Protein AF-A0A1W9GKS1-F1 (afdb_monomer)

Sequence (379 aa):
MPPSLKNLDRIGSIKPLATETATRFLSLAKSMLGWNSAQLNRKEEMVRRYVLTRYPLLGRAPTRQEMVTALDCVSAEEIQATLERLHELDMLCLDSGSQEIRLAYPFSSVPTRHLVRFPGWGDTAPVYAQCAVDALGIPFMVQEDVSIASSCAHCAESVTVKIERGAIVTADPPRTVVWAGTTRTGHAADSVCPTINFFCSPNHAIAWRQQQRDVAGQVLGLGEALYVGKGIFEDLLRPHPGAVSFARTPVPLPETANAGTMASTAGGLLTAFLASICCIGPAVFAALGVGVGATGFLANTAGVLKALLPYRPLFIGLTMILLGISFYLAYRKPMVGDVSCQACVPASGVRPNRWLLWIITSLAVAVMLAPYWLEFTTG

Mean predicted aligned error: 17.1 Å

pLDDT: mean 77.42, std 23.15, range [29.14, 98.81]

Foldseek 3Di:
DDDDPPDDDQPPWQFQDDDPQLVVLLVLVCVVLVVVVDDDDPVLLVLLLVQLQVCQQQLHGDWLVSCCVVPVPAHSVRSLVSLVVCCQSLQFNADPPPRTTQGGFQFGRDDDQKWKDFPVNPPGHITHGLAPLRSLQVCLQNVGWMKIWGAAPQPRHIWIWTADRRTTRDIPVPQKKWWQWNDDDRRCSVTGRVRTYIHSHPVSNVVVVVVDPPTDTDIGHPSSSSNSSNSVRNCSNPDDPDPDPPPDDDDDDDDDDDDDPPPPVVVVVVVVVVVCCVPVVVVVVVVVDPDPDDDDPPPVVVVVVVVCVVCVVVVVVVVCVVLVVVVCVLPVDPDPDDDDDDDPPPPPPPNPPVVVSVVVVVVVVCVVCVVVVVVVVPD

Solvent-accessible surface area (backbone atoms only — not comparable to full-atom values): 21970 Å² total; per-residue (Å²): 134,82,82,79,95,79,80,82,74,83,59,75,64,41,45,60,32,85,44,73,71,30,48,53,48,39,53,50,50,51,64,67,54,38,61,91,76,57,85,66,54,74,67,46,47,50,52,54,49,48,44,67,65,42,19,63,69,65,32,34,60,66,52,70,67,60,46,38,74,71,36,83,91,44,53,67,67,56,48,52,54,37,52,55,50,36,30,76,53,57,54,28,38,61,34,91,85,81,67,43,60,39,28,44,75,45,36,27,57,56,90,49,66,35,36,36,36,47,78,88,57,67,91,52,49,52,31,22,15,62,22,44,44,30,51,50,6,45,36,43,38,73,71,48,46,33,39,37,42,32,39,15,79,64,78,59,48,70,33,40,40,32,35,51,92,82,20,36,61,43,53,40,42,79,52,37,24,31,36,47,41,68,47,72,68,77,48,51,77,80,36,21,28,80,52,20,34,41,18,56,29,64,67,43,44,54,56,42,51,75,76,48,81,88,74,45,64,49,82,31,50,55,28,24,39,30,29,32,13,32,73,71,29,36,62,74,71,49,83,72,94,73,76,79,76,83,68,72,79,78,80,87,71,84,89,78,81,90,85,73,101,73,74,72,63,58,62,57,48,52,52,51,52,54,55,46,50,71,63,46,46,62,52,51,54,56,72,69,60,72,61,98,65,88,90,62,102,57,74,76,50,60,61,60,55,59,68,45,61,83,47,49,67,58,55,53,50,51,50,51,50,52,50,48,51,51,51,46,63,73,67,51,71,80,73,89,68,84,88,82,95,69,78,88,65,80,70,88,64,73,72,79,55,65,67,60,56,53,50,54,50,53,52,51,52,50,62,67,45,45,65,62,55,51,55,69,74,75,112

Nearest PDB structures (foldseek):
  5c17-assembly1_A  TM=8.231E-01  e=1.264E-14  Priestia megaterium
  3f2f-assembly2_B  TM=7.634E-01  e=8.495E-12  Escherichia coli
  3f0p-assembly2_B  TM=7.642E-01  e=1.005E-11  Escherichia coli
  5c0t-assembly1_A  TM=7.645E-01  e=8.482E-11  Escherichia coli
  3f2h-assembly1_A  TM=7.530E-01  e=8.482E-11  Escherichia coli

Structure (mmCIF, N/CA/C/O backbone):
data_AF-A0A1W9GKS1-F1
#
_entry.id   AF-A0A1W9GKS1-F1
#
loop_
_atom_site.group_PDB
_atom_site.id
_atom_site.type_symbol
_atom_site.label_atom_id
_atom_site.label_alt_id
_atom_site.label_comp_id
_atom_site.label_asym_id
_atom_site.label_entity_id
_atom_site.label_seq_id
_atom_site.pdbx_PDB_ins_code
_atom_site.Cartn_x
_atom_site.Cartn_y
_atom_site.Cartn_z
_atom_site.occupancy
_atom_site.B_iso_or_equiv
_atom_site.auth_seq_id
_atom_site.auth_comp_id
_atom_site.auth_asym_id
_atom_site.auth_atom_id
_atom_site.pdbx_PDB_model_num
ATOM 1 N N . MET A 1 1 ? 14.945 -38.252 -23.844 1.00 34.25 1 MET A N 1
ATOM 2 C CA . MET A 1 1 ? 14.861 -37.698 -22.475 1.00 34.25 1 MET A CA 1
ATOM 3 C C . MET A 1 1 ? 15.102 -36.202 -22.569 1.00 34.25 1 MET A C 1
ATOM 5 O O . MET A 1 1 ? 16.181 -35.835 -23.018 1.00 34.25 1 MET A O 1
ATOM 9 N N . PRO A 1 2 ? 14.113 -35.346 -22.270 1.00 31.17 2 PRO A N 1
ATOM 10 C CA . PRO A 1 2 ? 14.319 -33.905 -22.329 1.00 31.17 2 PRO A CA 1
ATOM 11 C C . PRO A 1 2 ? 15.188 -33.452 -21.139 1.00 31.17 2 PRO A C 1
ATOM 13 O O . PRO A 1 2 ? 15.087 -34.047 -20.061 1.00 31.17 2 PRO A O 1
ATOM 16 N N . PRO A 1 3 ? 16.049 -32.432 -21.300 1.00 32.88 3 PRO A N 1
ATOM 17 C CA . PRO A 1 3 ? 16.865 -31.915 -20.209 1.00 32.88 3 PRO A CA 1
ATOM 18 C C . PRO A 1 3 ? 15.986 -31.285 -19.123 1.00 32.88 3 PRO A C 1
ATOM 20 O O . PRO A 1 3 ? 14.966 -30.657 -19.401 1.00 32.88 3 PRO A O 1
ATOM 23 N N . SER A 1 4 ? 16.396 -31.472 -17.872 1.00 31.92 4 SER A N 1
ATOM 24 C CA . SER A 1 4 ? 15.672 -31.063 -16.669 1.00 31.92 4 SER A CA 1
ATOM 25 C C . SER A 1 4 ? 15.473 -29.537 -16.583 1.00 31.92 4 SER A C 1
ATOM 27 O O . SER A 1 4 ? 16.442 -28.778 -16.608 1.00 31.92 4 SER A O 1
ATOM 29 N N . LEU A 1 5 ? 14.224 -29.107 -16.380 1.00 40.09 5 LEU A N 1
ATOM 30 C CA . LEU A 1 5 ? 13.756 -27.734 -16.109 1.00 40.09 5 LEU A CA 1
ATOM 31 C C . LEU A 1 5 ? 14.164 -27.200 -14.711 1.00 40.09 5 LEU A C 1
ATOM 33 O O . LEU A 1 5 ? 13.335 -26.655 -13.988 1.00 40.09 5 LEU A O 1
ATOM 37 N N . LYS A 1 6 ? 15.416 -27.384 -14.270 1.00 39.78 6 LYS A N 1
ATOM 38 C CA . LYS A 1 6 ? 15.863 -26.967 -12.919 1.00 39.78 6 LYS A CA 1
ATOM 39 C C . LYS A 1 6 ? 16.877 -25.824 -12.855 1.00 39.78 6 LYS A C 1
ATOM 41 O O . LYS A 1 6 ? 17.316 -25.506 -11.760 1.00 39.78 6 LYS A O 1
ATOM 46 N N . ASN A 1 7 ? 17.209 -25.162 -13.960 1.00 36.00 7 ASN A N 1
ATOM 47 C CA . ASN A 1 7 ? 18.111 -24.003 -13.939 1.00 36.00 7 ASN A CA 1
ATOM 48 C C . ASN A 1 7 ? 17.682 -22.934 -14.952 1.00 36.00 7 ASN A C 1
ATOM 50 O O . ASN A 1 7 ? 18.393 -22.663 -15.912 1.00 36.00 7 ASN A O 1
ATOM 54 N N . LEU A 1 8 ? 16.507 -22.343 -14.737 1.00 38.91 8 LEU A N 1
ATOM 55 C CA . LEU A 1 8 ? 16.163 -21.045 -15.314 1.00 38.91 8 LEU A CA 1
ATOM 56 C C . LEU A 1 8 ? 16.331 -20.002 -14.205 1.00 38.91 8 LEU A C 1
ATOM 58 O O . LEU A 1 8 ? 15.532 -19.925 -13.277 1.00 38.91 8 LEU A O 1
ATOM 62 N N . ASP A 1 9 ? 17.457 -19.299 -14.281 1.00 38.03 9 ASP A N 1
ATOM 63 C CA . ASP A 1 9 ? 17.669 -17.930 -13.818 1.00 38.03 9 ASP A CA 1
ATOM 64 C C . ASP A 1 9 ? 17.231 -17.587 -12.386 1.00 38.03 9 ASP A C 1
ATOM 66 O O . ASP A 1 9 ? 16.209 -16.945 -12.141 1.00 38.03 9 ASP A O 1
ATOM 70 N N . ARG A 1 10 ? 18.115 -17.860 -11.413 1.00 42.09 10 ARG A N 1
ATOM 71 C CA . ARG A 1 10 ? 18.208 -16.964 -10.252 1.00 42.09 10 ARG A CA 1
ATOM 72 C C . ARG A 1 10 ? 18.738 -15.621 -10.747 1.00 42.09 10 ARG A C 1
ATOM 74 O O . ARG A 1 10 ? 19.944 -15.386 -10.745 1.00 42.09 10 ARG A O 1
ATOM 81 N N . ILE A 1 11 ? 17.835 -14.727 -11.134 1.00 52.94 11 ILE A N 1
ATOM 82 C CA . ILE A 1 11 ? 18.102 -13.291 -11.052 1.00 52.94 11 ILE A CA 1
ATOM 83 C C . ILE A 1 11 ? 18.608 -13.054 -9.623 1.00 52.94 11 ILE A C 1
ATOM 85 O O . ILE A 1 11 ? 17.967 -13.477 -8.657 1.00 52.94 11 ILE A O 1
ATOM 89 N N . GLY A 1 12 ? 19.800 -12.471 -9.474 1.00 69.44 12 GLY A N 1
ATOM 90 C CA . GLY A 1 12 ? 20.299 -12.083 -8.157 1.00 69.44 12 GLY A CA 1
ATOM 91 C C . GLY A 1 12 ? 19.229 -11.260 -7.438 1.00 69.44 12 GLY A C 1
ATOM 92 O O . GLY A 1 12 ? 18.598 -10.406 -8.056 1.00 69.44 12 GLY A O 1
ATOM 93 N N . SER A 1 13 ? 18.984 -11.544 -6.156 1.00 88.56 13 SER A N 1
ATOM 94 C CA . SER A 1 13 ? 17.941 -10.857 -5.385 1.00 88.56 13 SER A CA 1
ATOM 95 C C . SER A 1 13 ? 18.104 -9.335 -5.495 1.00 88.56 13 SER A C 1
ATOM 97 O O . SER A 1 13 ? 19.173 -8.814 -5.160 1.00 88.56 13 SER A O 1
ATOM 99 N N .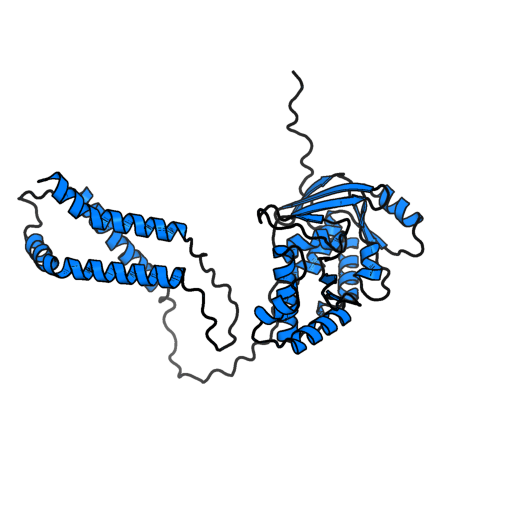 ILE A 1 14 ? 17.066 -8.620 -5.929 1.00 96.06 14 ILE A N 1
ATOM 100 C CA . ILE A 1 14 ? 17.099 -7.163 -6.091 1.00 96.06 14 ILE A CA 1
ATOM 101 C C . ILE A 1 14 ? 16.775 -6.530 -4.736 1.00 96.06 14 ILE A C 1
ATOM 103 O O . ILE A 1 14 ? 15.663 -6.650 -4.220 1.00 96.06 14 ILE A O 1
ATOM 107 N N . LYS A 1 15 ? 17.765 -5.868 -4.138 1.00 97.25 15 LYS A N 1
ATOM 108 C CA . LYS A 1 15 ? 17.618 -5.144 -2.867 1.00 97.25 15 LYS A CA 1
ATOM 109 C C . LYS A 1 15 ? 17.121 -3.710 -3.101 1.00 97.25 15 LYS A C 1
ATOM 111 O O . LYS A 1 15 ? 17.275 -3.200 -4.213 1.00 97.25 15 LYS A O 1
ATOM 116 N N . PRO A 1 16 ? 16.587 -3.036 -2.063 1.00 98.06 16 PRO A N 1
ATOM 117 C CA . PRO A 1 16 ? 16.351 -1.597 -2.107 1.00 98.06 16 PRO A CA 1
ATOM 118 C C . PRO A 1 16 ? 17.627 -0.859 -2.533 1.00 98.06 16 PRO A C 1
ATOM 120 O O . PRO A 1 16 ? 18.668 -1.009 -1.890 1.00 98.06 16 PRO A O 1
ATOM 123 N N . LEU A 1 17 ? 17.550 -0.086 -3.615 1.00 97.75 17 LEU A N 1
ATOM 124 C CA . LEU A 1 17 ? 18.680 0.617 -4.216 1.00 97.75 17 LEU A CA 1
ATOM 125 C C . LEU A 1 17 ? 18.503 2.135 -4.094 1.00 97.75 17 LEU A C 1
ATOM 127 O O . LEU A 1 17 ? 17.612 2.722 -4.703 1.00 97.75 17 LEU A O 1
ATOM 131 N N . ALA A 1 18 ? 19.385 2.768 -3.323 1.00 97.50 18 ALA A N 1
ATOM 132 C CA . ALA A 1 18 ? 19.388 4.208 -3.090 1.00 97.50 18 ALA A CA 1
ATOM 133 C C . ALA A 1 18 ? 20.228 4.944 -4.151 1.00 97.50 18 ALA A C 1
ATOM 135 O O . ALA A 1 18 ? 21.367 5.327 -3.893 1.00 97.50 18 ALA A O 1
ATOM 136 N N . THR A 1 19 ? 19.687 5.120 -5.356 1.00 97.50 19 THR A N 1
ATOM 137 C CA . THR A 1 19 ? 20.288 6.006 -6.370 1.00 97.50 19 THR A CA 1
ATOM 138 C C . THR A 1 19 ? 19.945 7.471 -6.090 1.00 97.50 19 THR A C 1
ATOM 140 O O . THR A 1 19 ? 19.031 7.776 -5.319 1.00 97.50 19 THR A O 1
ATOM 143 N N . GLU A 1 20 ? 20.639 8.406 -6.741 1.00 95.94 20 GLU A N 1
ATOM 144 C CA . GLU A 1 20 ? 20.279 9.831 -6.707 1.00 95.94 20 GLU A CA 1
ATOM 145 C C . GLU A 1 20 ? 18.826 10.054 -7.172 1.00 95.94 20 GLU A C 1
ATOM 147 O O . GLU A 1 20 ? 18.042 10.749 -6.526 1.00 95.94 20 GLU A O 1
ATOM 152 N N . THR A 1 21 ? 18.428 9.364 -8.241 1.00 93.50 21 THR A N 1
ATOM 153 C CA . THR A 1 21 ? 17.062 9.349 -8.771 1.00 93.50 21 THR A CA 1
ATOM 154 C C . THR A 1 21 ? 16.037 8.897 -7.723 1.00 93.50 21 THR A C 1
ATOM 156 O O . THR A 1 21 ? 15.029 9.577 -7.506 1.00 93.50 21 THR A O 1
ATOM 159 N N . ALA A 1 22 ? 16.297 7.775 -7.039 1.00 96.00 22 ALA A N 1
ATOM 160 C CA . ALA A 1 22 ? 15.398 7.200 -6.037 1.00 96.00 22 ALA A CA 1
ATOM 161 C C . ALA A 1 22 ? 15.316 8.055 -4.764 1.00 96.00 22 ALA A C 1
ATOM 163 O O . ALA A 1 22 ? 14.232 8.283 -4.229 1.00 96.00 22 ALA A O 1
ATOM 164 N N . THR A 1 23 ? 16.455 8.559 -4.285 1.00 96.94 23 THR A N 1
ATOM 165 C CA . THR A 1 23 ? 16.537 9.424 -3.096 1.00 96.94 23 THR A CA 1
ATOM 166 C C . THR A 1 23 ? 15.846 10.766 -3.316 1.00 96.94 23 THR A C 1
ATOM 168 O O . THR A 1 23 ? 15.073 11.199 -2.457 1.00 96.94 23 THR A O 1
ATOM 171 N N . ARG A 1 24 ? 16.031 11.390 -4.487 1.00 95.00 24 ARG A N 1
ATOM 172 C CA . ARG A 1 24 ? 15.316 12.615 -4.867 1.00 95.00 24 ARG A CA 1
ATOM 173 C C . ARG A 1 24 ? 13.810 12.384 -4.953 1.00 95.00 24 ARG A C 1
ATOM 175 O O . ARG A 1 24 ? 13.046 13.190 -4.424 1.00 95.00 24 ARG A O 1
ATOM 182 N N . PHE A 1 25 ? 13.381 11.282 -5.570 1.00 94.94 25 PHE A N 1
ATOM 183 C CA . PHE A 1 25 ? 11.959 10.944 -5.639 1.00 94.94 25 PHE A CA 1
ATOM 184 C C . PHE A 1 25 ? 11.368 10.691 -4.248 1.00 94.94 25 PHE A C 1
ATOM 186 O O . PHE A 1 25 ? 10.303 11.213 -3.940 1.00 94.94 25 PHE A O 1
ATOM 193 N N . LEU A 1 26 ? 12.067 9.958 -3.376 1.00 96.38 26 LEU A N 1
ATOM 194 C CA . LEU A 1 26 ? 11.627 9.726 -2.000 1.00 96.38 26 LEU A CA 1
ATOM 195 C C . LEU A 1 26 ? 11.497 11.036 -1.210 1.00 96.38 26 LEU A C 1
ATOM 197 O O . LEU A 1 26 ? 10.519 11.218 -0.488 1.00 96.38 26 LEU A O 1
ATOM 201 N N . SER A 1 27 ? 12.462 11.950 -1.342 1.00 95.44 27 SER A N 1
ATOM 202 C CA . SER A 1 27 ? 12.400 13.273 -0.708 1.00 95.44 27 SER A CA 1
ATOM 203 C C . SER A 1 27 ? 11.178 14.064 -1.186 1.00 95.44 27 SER A C 1
ATOM 205 O O . SER A 1 27 ? 10.420 14.575 -0.360 1.00 95.44 27 SER A O 1
ATOM 207 N N . LEU A 1 28 ? 10.932 14.079 -2.501 1.00 93.50 28 LEU A N 1
ATOM 208 C CA . LEU A 1 28 ? 9.746 14.698 -3.089 1.00 93.50 28 LEU A CA 1
ATOM 209 C C . LEU A 1 28 ? 8.456 14.048 -2.572 1.00 93.50 28 LEU A C 1
ATOM 211 O O . LEU A 1 28 ? 7.561 14.762 -2.137 1.00 93.50 28 LEU A O 1
ATOM 215 N N . ALA A 1 29 ? 8.371 12.716 -2.568 1.00 93.38 29 ALA A N 1
ATOM 216 C CA . ALA A 1 29 ? 7.205 11.977 -2.090 1.00 93.38 29 ALA A CA 1
ATOM 217 C C . ALA A 1 29 ? 6.922 12.259 -0.606 1.00 93.38 29 ALA A C 1
ATOM 219 O O . ALA A 1 29 ? 5.782 12.528 -0.243 1.00 93.38 29 ALA A O 1
ATOM 220 N N . LYS A 1 30 ? 7.951 12.285 0.252 1.00 93.25 30 LYS A N 1
ATOM 221 C CA . LYS A 1 30 ? 7.801 12.634 1.675 1.00 93.25 30 LYS A CA 1
ATOM 222 C C . LYS A 1 30 ? 7.324 14.070 1.872 1.00 93.25 30 LYS A C 1
ATOM 224 O O . LYS A 1 30 ? 6.439 14.299 2.691 1.00 93.25 30 LYS A O 1
ATOM 229 N N . SER A 1 31 ? 7.890 15.019 1.125 1.00 91.62 31 SER A N 1
ATOM 230 C CA . SER A 1 31 ? 7.457 16.419 1.169 1.00 91.62 31 SER A CA 1
ATOM 231 C C . SER A 1 31 ? 6.030 16.589 0.659 1.00 91.62 31 SER A C 1
ATOM 233 O O . SER A 1 31 ? 5.289 17.408 1.187 1.00 91.62 31 SER A O 1
ATOM 235 N N . MET A 1 32 ? 5.660 15.835 -0.374 1.00 90.31 32 MET A N 1
ATOM 236 C CA . MET A 1 32 ? 4.332 15.846 -0.959 1.00 90.31 32 MET A CA 1
ATOM 237 C C . MET A 1 32 ? 3.319 15.297 0.048 1.00 90.31 32 MET A C 1
ATOM 239 O O . MET A 1 32 ? 2.394 16.003 0.421 1.00 90.31 32 MET A O 1
ATOM 243 N N . LEU A 1 33 ? 3.517 14.081 0.549 1.00 90.56 33 LEU A N 1
ATOM 244 C CA . LEU A 1 33 ? 2.592 13.450 1.491 1.00 90.56 33 LEU A CA 1
ATOM 245 C C . LEU A 1 33 ? 2.502 14.206 2.825 1.00 90.56 33 LEU A C 1
ATOM 247 O O . LEU A 1 33 ? 1.432 14.278 3.415 1.00 90.56 33 LEU A O 1
ATOM 251 N N . GLY A 1 34 ? 3.604 14.782 3.317 1.00 87.75 34 GLY A N 1
ATOM 252 C CA . GLY A 1 34 ? 3.598 15.614 4.528 1.00 87.75 34 GLY A CA 1
ATOM 253 C C . GLY A 1 34 ? 3.283 14.860 5.828 1.00 87.75 34 GLY A C 1
ATOM 254 O O . GLY A 1 34 ? 3.183 15.473 6.892 1.00 87.75 34 GLY A O 1
ATOM 255 N N . TRP A 1 35 ? 3.172 13.529 5.785 1.00 89.94 35 TRP A N 1
ATOM 256 C CA . TRP A 1 35 ? 2.763 12.707 6.927 1.00 89.94 35 TRP A CA 1
ATOM 257 C C . TRP A 1 35 ? 3.694 12.836 8.134 1.00 89.94 35 TRP A C 1
ATOM 259 O O . TRP A 1 35 ? 3.228 12.868 9.265 1.00 89.94 35 TRP A O 1
ATOM 269 N N . ASN A 1 36 ? 5.002 12.982 7.906 1.00 80.12 36 ASN A N 1
ATOM 270 C CA . ASN A 1 36 ? 5.985 13.112 8.989 1.00 80.12 36 ASN A CA 1
ATOM 271 C C . ASN A 1 36 ? 5.896 14.452 9.735 1.00 80.12 36 ASN A C 1
ATOM 273 O O . ASN A 1 36 ? 6.381 14.558 10.857 1.00 80.12 36 ASN A O 1
ATOM 277 N N . SER A 1 37 ? 5.320 15.481 9.109 1.00 80.50 37 SER A N 1
ATOM 278 C CA . SER A 1 37 ? 5.072 16.781 9.745 1.00 80.50 37 SER A CA 1
ATOM 2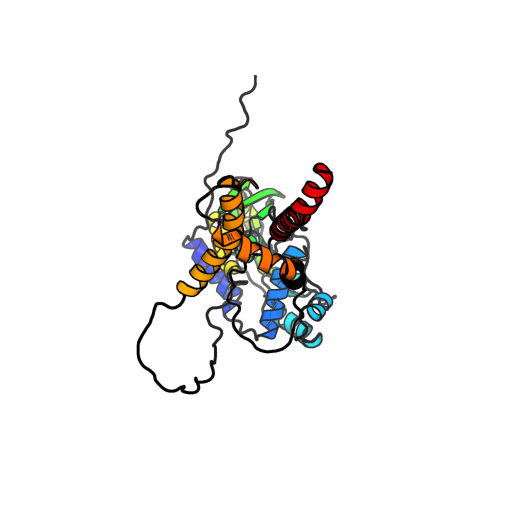79 C C . SER A 1 37 ? 3.693 16.874 10.395 1.00 80.50 37 SER A C 1
ATOM 281 O O . SER A 1 37 ? 3.443 17.809 11.155 1.00 80.50 37 SER A O 1
ATOM 283 N N . ALA A 1 38 ? 2.795 15.928 10.110 1.00 81.94 38 ALA A N 1
ATOM 284 C CA . ALA A 1 38 ? 1.465 15.920 10.690 1.00 81.94 38 ALA A CA 1
ATOM 285 C C . ALA A 1 38 ? 1.548 15.563 12.180 1.00 81.94 38 ALA A C 1
ATOM 287 O O . ALA A 1 38 ? 1.951 14.466 12.564 1.00 81.94 38 ALA A O 1
ATOM 288 N N . GLN A 1 39 ? 1.158 16.506 13.035 1.00 86.00 39 GLN A N 1
ATOM 289 C CA . GLN A 1 39 ? 1.073 16.283 14.474 1.00 86.00 39 GLN A CA 1
ATOM 290 C C . GLN A 1 39 ? -0.270 15.632 14.796 1.00 86.00 39 GLN A C 1
ATOM 292 O O . GLN A 1 39 ? -1.275 16.323 14.981 1.00 86.00 39 GLN A O 1
ATOM 297 N N . LEU A 1 40 ? -0.282 14.299 14.827 1.00 91.31 40 LEU A N 1
ATOM 298 C CA . LEU A 1 40 ? -1.426 13.540 15.316 1.00 91.31 40 LEU A CA 1
ATOM 299 C C . LEU A 1 40 ? -1.414 13.508 16.842 1.00 91.31 40 LEU A C 1
ATOM 301 O O . LEU A 1 40 ? -0.382 13.263 17.475 1.00 91.31 40 LEU A O 1
ATOM 305 N N . ASN A 1 41 ? -2.577 13.731 17.443 1.00 92.31 41 ASN A N 1
ATOM 306 C CA . ASN A 1 41 ? -2.754 13.480 18.861 1.00 92.31 41 ASN A CA 1
ATOM 307 C C . ASN A 1 41 ? -2.769 11.964 19.138 1.00 92.31 41 ASN A C 1
ATOM 309 O O . ASN A 1 41 ? -2.810 11.124 18.239 1.00 92.31 41 ASN A O 1
ATOM 313 N N . ARG A 1 42 ? -2.751 11.592 20.419 1.00 92.25 42 ARG A N 1
ATOM 314 C CA . ARG A 1 42 ? -2.685 10.183 20.817 1.00 92.25 42 ARG A CA 1
ATOM 315 C C . ARG A 1 42 ? -3.851 9.339 20.289 1.00 92.25 42 ARG A C 1
ATOM 317 O O . ARG A 1 42 ? -3.616 8.208 19.880 1.00 92.25 42 ARG A O 1
ATOM 324 N N . LYS A 1 43 ? -5.085 9.849 20.332 1.00 93.81 43 LYS A N 1
ATOM 325 C CA . LYS A 1 43 ? -6.271 9.117 19.859 1.00 93.81 43 LYS A CA 1
ATOM 326 C C . LYS A 1 43 ? -6.252 8.984 18.336 1.00 93.81 43 LYS A C 1
ATOM 328 O O . LYS A 1 43 ? -6.498 7.895 17.827 1.00 93.81 43 LYS A O 1
ATOM 333 N N . GLU A 1 44 ? -5.863 10.046 17.633 1.00 95.62 44 GLU A N 1
ATOM 334 C CA . GLU A 1 44 ? -5.699 10.038 16.174 1.00 95.62 44 GLU A CA 1
ATOM 335 C C . GLU A 1 44 ? -4.682 8.980 15.730 1.00 95.62 44 GLU A C 1
ATOM 337 O O . GLU A 1 44 ? -4.956 8.172 14.842 1.00 95.62 44 GLU A O 1
ATOM 342 N N . GLU A 1 45 ? -3.538 8.917 16.415 1.00 94.31 45 GLU A N 1
ATOM 343 C CA . GLU A 1 45 ? -2.519 7.903 16.155 1.00 94.31 45 GLU A CA 1
ATOM 344 C C . GLU A 1 45 ? -3.014 6.485 16.466 1.00 94.31 45 GLU A C 1
ATOM 346 O O . GLU A 1 45 ? -2.722 5.547 15.724 1.00 94.31 45 GLU A O 1
ATOM 351 N N . MET A 1 46 ? -3.795 6.305 17.537 1.00 94.06 46 MET A N 1
ATOM 352 C CA . MET A 1 46 ? -4.394 5.008 17.863 1.00 94.06 46 MET A CA 1
ATOM 353 C C . MET A 1 46 ? -5.322 4.517 16.750 1.00 94.06 46 MET A C 1
ATOM 355 O O . MET A 1 46 ? -5.191 3.369 16.325 1.00 94.06 46 MET A O 1
ATOM 359 N N . VAL A 1 47 ? -6.207 5.379 16.240 1.00 97.31 47 VAL A N 1
ATOM 360 C CA . VAL A 1 47 ? -7.112 5.042 15.128 1.00 97.31 47 VAL A CA 1
ATOM 361 C C . VAL A 1 47 ? -6.315 4.748 13.859 1.00 97.31 47 VAL A C 1
ATOM 363 O O . VAL A 1 47 ? -6.501 3.688 13.264 1.00 97.31 47 VAL A O 1
ATOM 366 N N . ARG A 1 48 ? -5.369 5.618 13.474 1.00 96.81 48 ARG A N 1
ATOM 367 C CA . ARG A 1 48 ? -4.517 5.422 12.289 1.00 96.81 48 ARG A CA 1
ATOM 368 C C . ARG A 1 48 ? -3.793 4.074 12.335 1.00 96.81 48 ARG A C 1
ATOM 370 O O . ARG A 1 48 ? -3.847 3.300 11.379 1.00 96.81 48 ARG A O 1
ATOM 377 N N . ARG A 1 49 ? -3.132 3.762 13.454 1.00 95.88 49 ARG A N 1
ATOM 378 C CA . ARG A 1 49 ? -2.420 2.487 13.629 1.00 95.88 49 ARG A CA 1
ATOM 379 C C . ARG A 1 49 ? -3.373 1.301 13.631 1.00 95.88 49 ARG A C 1
ATOM 381 O O . ARG A 1 49 ? -3.040 0.265 13.057 1.00 95.88 49 ARG A O 1
ATOM 388 N N . TYR A 1 50 ? -4.545 1.428 14.253 1.00 97.38 50 TYR A N 1
ATOM 389 C CA . TYR A 1 50 ? -5.553 0.372 14.234 1.00 97.38 50 TYR A CA 1
ATOM 390 C C . TYR A 1 50 ? -6.005 0.068 12.803 1.00 97.38 50 TYR A C 1
ATOM 392 O O . TYR A 1 50 ? -5.979 -1.092 12.398 1.00 97.38 50 TYR A O 1
ATOM 400 N N . VAL A 1 51 ? -6.317 1.098 12.008 1.00 98.19 51 VAL A N 1
ATOM 401 C CA . VAL A 1 51 ? -6.663 0.949 10.587 1.00 98.19 51 VAL A CA 1
ATOM 402 C C . VAL A 1 51 ? -5.564 0.190 9.849 1.00 98.19 51 VAL A C 1
ATOM 404 O O . VAL A 1 51 ? -5.831 -0.874 9.298 1.00 98.19 51 VAL A O 1
ATOM 407 N N . LEU A 1 52 ? -4.320 0.673 9.900 1.00 97.56 52 LEU A N 1
ATOM 408 C CA . LEU A 1 52 ? -3.207 0.093 9.139 1.00 97.56 52 LEU A CA 1
ATOM 409 C C . LEU A 1 52 ? -2.830 -1.332 9.574 1.00 97.56 52 LEU A C 1
ATOM 411 O O . LEU A 1 52 ? -2.426 -2.138 8.739 1.00 97.56 52 LEU A O 1
ATOM 415 N N . THR A 1 53 ? -2.967 -1.666 10.859 1.00 95.75 53 THR A N 1
ATOM 416 C CA . THR A 1 53 ? -2.664 -3.018 11.368 1.00 95.75 53 THR A CA 1
ATOM 417 C C . THR A 1 53 ? -3.789 -4.013 11.113 1.00 95.75 53 THR A C 1
ATOM 419 O O . THR A 1 53 ? -3.523 -5.198 10.915 1.00 95.75 53 THR A O 1
ATOM 422 N N . ARG A 1 54 ? -5.050 -3.563 11.102 1.00 95.75 54 ARG A N 1
ATOM 423 C CA . ARG A 1 54 ? -6.199 -4.432 10.826 1.00 95.75 54 ARG A CA 1
ATOM 424 C C . ARG A 1 54 ? -6.434 -4.668 9.352 1.00 95.75 54 ARG A C 1
ATOM 426 O O . ARG A 1 54 ? -6.828 -5.775 8.999 1.00 95.75 54 ARG A O 1
ATOM 433 N N . TYR A 1 55 ? -6.165 -3.672 8.515 1.00 96.62 55 TYR A N 1
ATOM 434 C CA . TYR A 1 55 ? -6.430 -3.739 7.085 1.00 96.62 55 TYR A CA 1
ATOM 435 C C . TYR A 1 55 ? -5.940 -5.048 6.440 1.00 96.62 55 TYR A C 1
ATOM 437 O O . TYR A 1 55 ? -6.759 -5.778 5.874 1.00 96.62 55 TYR A O 1
ATOM 445 N N . PRO A 1 56 ? -4.648 -5.418 6.545 1.00 95.00 56 PRO A N 1
ATOM 446 C CA . PRO A 1 56 ? -4.143 -6.584 5.8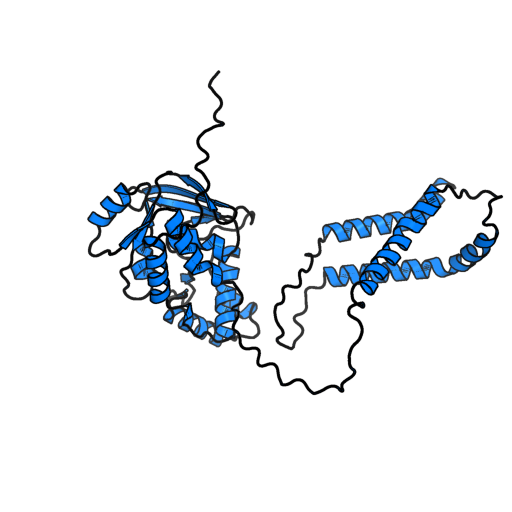33 1.00 95.00 56 PRO A CA 1
ATOM 447 C C . PRO A 1 56 ? -4.607 -7.910 6.453 1.00 95.00 56 PRO A C 1
ATOM 449 O O . PRO A 1 56 ? -4.610 -8.922 5.765 1.00 95.00 56 PRO A O 1
ATOM 452 N N . LEU A 1 57 ? -5.057 -7.911 7.713 1.00 93.25 57 LEU A N 1
ATOM 453 C CA . LEU A 1 57 ? -5.643 -9.088 8.365 1.00 93.25 57 LEU A CA 1
ATOM 454 C C . LEU A 1 57 ? -7.091 -9.335 7.925 1.00 93.25 57 LEU A C 1
ATOM 456 O O . LEU A 1 57 ? -7.539 -10.477 7.884 1.00 93.25 57 LEU A O 1
ATOM 460 N N . LEU A 1 58 ? -7.832 -8.264 7.633 1.00 93.50 58 LEU A N 1
ATOM 461 C CA . LEU A 1 58 ? -9.225 -8.336 7.190 1.00 93.50 58 LEU A CA 1
ATOM 462 C C . LEU A 1 58 ? -9.356 -8.469 5.666 1.00 93.50 58 LEU A C 1
ATOM 464 O O . LEU A 1 58 ? -10.426 -8.828 5.183 1.00 93.50 58 LEU A O 1
ATOM 468 N N . GLY A 1 59 ? -8.312 -8.121 4.906 1.00 93.50 59 GLY A N 1
ATOM 469 C CA . GLY A 1 59 ? -8.389 -7.967 3.448 1.00 93.50 59 GLY A CA 1
ATOM 470 C C . GLY A 1 59 ? -9.161 -6.716 2.997 1.00 93.50 59 GLY A C 1
ATOM 471 O O . GLY A 1 59 ? -9.366 -6.513 1.805 1.00 93.50 59 GLY A O 1
ATOM 472 N N . ARG A 1 60 ? -9.605 -5.881 3.944 1.00 94.81 60 ARG A N 1
ATOM 473 C CA . ARG A 1 60 ? -10.387 -4.653 3.742 1.00 94.81 60 ARG A CA 1
ATOM 474 C C . ARG A 1 60 ? -10.128 -3.667 4.875 1.00 94.81 60 ARG A C 1
ATOM 476 O O . ARG A 1 60 ? -9.634 -4.053 5.935 1.00 94.81 60 ARG A O 1
ATOM 483 N N . ALA A 1 61 ? -10.552 -2.419 4.705 1.00 97.25 61 ALA A N 1
ATOM 484 C CA . ALA A 1 61 ? -10.562 -1.476 5.815 1.00 97.25 61 ALA A CA 1
ATOM 485 C C . ALA A 1 61 ? -11.485 -1.959 6.957 1.00 97.25 61 ALA A C 1
ATOM 487 O O . ALA A 1 61 ? -12.552 -2.532 6.685 1.00 97.25 61 ALA A O 1
ATOM 488 N N . PRO A 1 62 ? -11.111 -1.739 8.232 1.00 97.25 62 PRO A N 1
ATOM 489 C CA . PRO A 1 62 ? -12.041 -1.917 9.338 1.00 97.25 62 PRO A CA 1
ATOM 490 C C . PRO A 1 62 ? -13.161 -0.873 9.262 1.00 97.25 62 PRO A C 1
ATOM 492 O O . PRO A 1 62 ? -12.927 0.286 8.922 1.00 97.25 62 PRO A O 1
ATOM 495 N N . THR A 1 63 ? -14.372 -1.290 9.608 1.00 96.19 63 THR A N 1
ATOM 496 C CA . THR A 1 63 ? -15.544 -0.414 9.715 1.00 96.19 63 THR A CA 1
ATOM 497 C C . THR A 1 63 ? -15.454 0.462 10.961 1.00 96.19 63 THR A C 1
ATOM 499 O O . THR A 1 63 ? -14.778 0.123 11.939 1.00 96.19 63 THR A O 1
ATOM 502 N N . ARG A 1 64 ? -16.205 1.567 10.984 1.00 95.31 64 ARG A N 1
ATOM 503 C CA . ARG A 1 64 ? -16.324 2.412 12.186 1.00 95.31 64 ARG A CA 1
ATOM 504 C C . ARG A 1 64 ? -16.785 1.640 13.415 1.00 95.31 64 ARG A C 1
ATOM 506 O O . ARG A 1 64 ? -16.217 1.818 14.486 1.00 95.31 64 ARG A O 1
ATOM 513 N N . GLN A 1 65 ? -17.745 0.732 13.263 1.00 93.62 65 GLN A N 1
ATOM 514 C CA . GLN A 1 65 ? -18.231 -0.082 14.377 1.00 93.62 65 GLN A CA 1
ATOM 515 C C . GLN A 1 65 ? -17.148 -1.029 14.922 1.00 93.62 65 GLN A C 1
ATOM 517 O O . GLN A 1 65 ? -17.013 -1.171 16.137 1.00 93.62 65 GLN A O 1
ATOM 522 N N . GLU A 1 66 ? -16.338 -1.636 14.048 1.00 96.62 66 GLU A N 1
ATOM 523 C CA . GLU A 1 66 ? -15.186 -2.454 14.460 1.00 96.62 66 GLU A CA 1
ATOM 524 C C . GLU A 1 66 ? -14.118 -1.624 15.183 1.00 96.62 66 GLU A C 1
ATOM 526 O O . GLU A 1 66 ? -13.448 -2.149 16.071 1.00 96.62 66 GLU A O 1
ATOM 531 N N . MET A 1 67 ? -13.954 -0.346 14.825 1.00 97.50 67 MET A N 1
ATOM 532 C CA . MET A 1 67 ? -13.056 0.577 15.527 1.00 97.50 67 MET A CA 1
ATOM 533 C C . MET A 1 67 ? -13.605 0.970 16.898 1.00 97.50 67 MET A C 1
ATOM 535 O O . MET A 1 67 ? -12.881 0.840 17.878 1.00 97.50 67 MET A O 1
ATOM 539 N N . VAL A 1 68 ? -14.881 1.362 16.986 1.00 95.12 68 VAL A N 1
ATOM 540 C CA . VAL A 1 68 ? -15.555 1.701 18.256 1.00 95.12 68 VAL A CA 1
ATOM 541 C C . VAL A 1 68 ? -15.476 0.534 19.237 1.00 95.12 68 VAL A C 1
ATOM 543 O O . VAL A 1 68 ? -15.146 0.723 20.398 1.00 95.12 68 VAL A O 1
ATOM 546 N N . THR A 1 69 ? -15.721 -0.685 18.753 1.00 95.81 69 THR A N 1
ATOM 547 C CA . THR A 1 69 ? -15.704 -1.897 19.587 1.00 95.81 69 THR A CA 1
ATOM 548 C C . THR A 1 69 ? -14.298 -2.271 20.064 1.00 95.81 69 THR A C 1
ATOM 550 O O . THR A 1 69 ? -14.150 -2.958 21.067 1.00 95.81 69 THR A O 1
ATOM 553 N N . ALA A 1 70 ? -13.254 -1.896 19.321 1.00 95.19 70 ALA A N 1
ATOM 554 C CA . ALA A 1 70 ? -11.879 -2.267 19.649 1.00 95.19 70 ALA A CA 1
ATOM 555 C C . ALA A 1 70 ? -11.109 -1.174 20.402 1.00 95.19 70 ALA A C 1
ATOM 557 O O . ALA A 1 70 ? -10.081 -1.468 21.015 1.00 95.19 70 ALA A O 1
ATOM 558 N N . LEU A 1 71 ? -11.561 0.078 20.317 1.00 95.06 71 LEU A N 1
ATOM 559 C CA . LEU A 1 71 ? -10.909 1.254 20.881 1.00 95.06 71 LEU A CA 1
ATOM 560 C C . LEU A 1 71 ? -11.811 1.902 21.938 1.00 95.06 71 LEU A C 1
ATOM 562 O O . LEU A 1 71 ? -12.234 3.040 21.774 1.00 95.06 71 LEU A O 1
ATOM 566 N N . ASP A 1 72 ? -12.043 1.202 23.053 1.00 88.38 72 ASP A N 1
ATOM 567 C CA . ASP A 1 72 ? -12.966 1.610 24.134 1.00 88.38 72 ASP A CA 1
ATOM 568 C C . ASP A 1 72 ? -12.733 3.034 24.690 1.00 88.38 72 ASP A C 1
ATOM 570 O O . ASP A 1 72 ? -13.620 3.632 25.293 1.00 88.38 72 ASP A O 1
ATOM 574 N N . CYS A 1 73 ? -11.534 3.598 24.510 1.00 90.19 73 CYS A N 1
ATOM 575 C CA . CYS A 1 73 ? -11.173 4.942 24.969 1.00 90.19 73 CYS A CA 1
ATOM 576 C C . CYS A 1 73 ? -11.426 6.067 23.943 1.00 90.19 73 CYS A C 1
ATOM 578 O O . CYS A 1 73 ? -11.029 7.213 24.190 1.00 90.19 73 CYS A O 1
ATOM 580 N N . VAL A 1 74 ? -11.999 5.750 22.779 1.00 93.38 74 VAL A N 1
ATOM 581 C CA . VAL A 1 74 ? -12.302 6.698 21.699 1.00 93.38 74 VAL A CA 1
ATOM 582 C C . VAL A 1 74 ? -13.780 6.562 21.339 1.00 93.38 74 VAL A C 1
ATOM 584 O O . VAL A 1 74 ? -14.230 5.477 20.979 1.00 93.38 74 VAL A O 1
ATOM 587 N N . SER A 1 75 ? -14.547 7.648 21.453 1.00 95.06 75 SER A N 1
ATOM 588 C CA . SER A 1 75 ? -15.978 7.608 21.126 1.00 95.06 75 SER A CA 1
ATOM 589 C C . SER A 1 75 ? -16.216 7.445 19.618 1.00 95.06 75 SER A C 1
ATOM 591 O O . SER A 1 75 ? -15.314 7.647 18.800 1.00 95.06 75 SER A O 1
ATOM 593 N N . ALA A 1 76 ? -17.444 7.100 19.224 1.00 95.75 76 ALA A N 1
ATOM 594 C CA . ALA A 1 76 ? -17.812 6.996 17.812 1.00 95.75 76 ALA A CA 1
ATOM 595 C C . ALA A 1 76 ? -17.645 8.333 17.068 1.00 95.75 76 ALA A C 1
ATOM 597 O O . ALA A 1 76 ? -17.166 8.356 15.934 1.00 95.75 76 ALA A O 1
ATOM 598 N N . GLU A 1 77 ? -17.974 9.444 17.727 1.00 96.38 77 GLU A N 1
ATOM 599 C CA . GLU A 1 77 ? -17.816 10.802 17.204 1.00 96.38 77 GLU A CA 1
ATOM 600 C C . GLU A 1 77 ? -16.334 11.163 17.057 1.00 96.38 77 GLU A C 1
ATOM 602 O O . GLU A 1 77 ? -15.928 11.714 16.037 1.00 96.38 77 GLU A O 1
ATOM 607 N N . GLU A 1 78 ? -15.504 10.803 18.042 1.00 96.94 78 GLU A N 1
ATOM 608 C CA . GLU A 1 78 ? -14.055 11.012 17.976 1.00 96.94 78 GLU A CA 1
ATOM 609 C C . GLU A 1 78 ? -13.402 10.174 16.869 1.00 96.94 78 GLU A C 1
ATOM 611 O O . GLU A 1 78 ? -12.485 10.656 16.202 1.00 96.94 78 GLU A O 1
ATOM 616 N N . ILE A 1 79 ? -13.869 8.939 16.642 1.00 97.69 79 ILE A N 1
ATOM 617 C CA . ILE A 1 79 ? -13.421 8.105 15.519 1.00 97.69 79 ILE A CA 1
ATOM 618 C C . ILE A 1 79 ? -13.787 8.774 14.198 1.00 97.69 79 ILE A C 1
ATOM 620 O O . ILE A 1 79 ? -12.912 8.924 13.351 1.00 97.69 79 ILE A O 1
ATOM 624 N N . GLN A 1 80 ? -15.035 9.213 14.024 1.00 96.75 80 GLN A N 1
ATOM 625 C CA . GLN A 1 80 ? -15.465 9.881 12.795 1.00 96.75 80 GLN A CA 1
ATOM 626 C C . GLN A 1 80 ? -14.646 11.154 12.526 1.00 96.75 80 GLN A C 1
ATOM 628 O O . GLN A 1 80 ? -14.065 11.282 11.450 1.00 96.75 80 GLN A O 1
ATOM 633 N N . ALA A 1 81 ? -14.505 12.034 13.520 1.00 97.19 81 ALA A N 1
ATOM 634 C CA . ALA A 1 81 ? -13.704 13.254 13.398 1.00 97.19 81 ALA A CA 1
ATOM 635 C C . ALA A 1 81 ? -12.224 12.952 13.100 1.00 97.19 81 ALA A C 1
ATOM 637 O O . ALA A 1 81 ? -11.573 13.642 12.316 1.00 97.19 81 ALA A O 1
ATOM 638 N N . THR A 1 82 ? -11.682 11.882 13.689 1.00 98.12 82 THR A N 1
ATOM 639 C CA . THR A 1 82 ? -10.326 11.415 13.386 1.00 98.12 82 THR A CA 1
ATOM 640 C C . THR A 1 82 ? -10.204 10.952 11.937 1.00 98.12 82 THR A C 1
ATOM 642 O O . THR A 1 82 ? -9.230 11.292 11.273 1.00 98.12 82 THR A O 1
ATOM 645 N N . LEU A 1 83 ? -11.167 10.181 11.428 1.00 98.25 83 LEU A N 1
ATOM 646 C CA . LEU A 1 83 ? -11.156 9.712 10.042 1.00 98.25 83 LEU A CA 1
ATOM 647 C C . LEU A 1 83 ? -11.244 10.873 9.047 1.00 98.25 83 LEU A C 1
ATOM 649 O O . LEU A 1 83 ? -10.504 10.879 8.066 1.00 98.25 83 LEU A O 1
ATOM 653 N N . GLU A 1 84 ? -12.092 11.865 9.315 1.00 97.44 84 GLU A N 1
ATOM 654 C CA . GLU A 1 84 ? -12.194 13.094 8.518 1.00 97.44 84 GLU A CA 1
ATOM 655 C C . GLU A 1 84 ? -10.871 13.862 8.512 1.00 97.44 84 GLU A C 1
ATOM 657 O O . GLU A 1 84 ? -10.357 14.220 7.454 1.00 97.44 84 GLU A O 1
ATOM 662 N N . ARG A 1 85 ? -10.233 14.013 9.675 1.00 97.12 85 ARG A N 1
ATOM 663 C CA . ARG A 1 85 ? -8.919 14.653 9.759 1.00 97.12 85 ARG A CA 1
ATOM 664 C C . ARG A 1 85 ? -7.833 13.872 9.017 1.00 97.12 85 ARG A C 1
ATOM 666 O O . ARG A 1 85 ? -7.011 14.460 8.319 1.00 97.12 85 ARG A O 1
ATOM 673 N N . LEU A 1 86 ? -7.793 12.547 9.156 1.00 97.75 86 LEU A N 1
ATOM 674 C CA . LEU A 1 86 ? -6.840 11.708 8.419 1.00 97.75 86 LEU A CA 1
ATOM 675 C C . LEU A 1 86 ? -7.102 11.754 6.904 1.00 97.75 86 LEU A C 1
ATOM 677 O O . LEU A 1 86 ? -6.157 11.609 6.126 1.00 97.75 86 LEU A O 1
ATOM 681 N N . HIS A 1 87 ? -8.355 11.980 6.495 1.00 97.38 87 HIS A N 1
ATOM 682 C CA . HIS A 1 87 ? -8.715 12.259 5.111 1.00 97.38 87 HIS A CA 1
ATOM 683 C C . HIS A 1 87 ? -8.147 13.591 4.628 1.00 97.38 87 HIS A C 1
ATOM 685 O O . HIS A 1 87 ? -7.487 13.615 3.596 1.00 97.38 87 HIS A O 1
ATOM 691 N N . GLU A 1 88 ? -8.326 14.676 5.380 1.00 95.56 88 GLU A N 1
ATOM 692 C CA . GLU A 1 88 ? -7.753 15.991 5.052 1.00 95.56 88 GLU A CA 1
ATOM 693 C C . GLU A 1 88 ? -6.220 15.960 4.955 1.00 95.56 88 GLU A C 1
ATOM 695 O O . GLU A 1 88 ? -5.631 16.627 4.105 1.00 95.56 88 GLU A O 1
ATOM 700 N N . LEU A 1 89 ? -5.574 15.146 5.793 1.00 95.75 89 LEU A N 1
ATOM 701 C CA . LEU A 1 89 ? -4.123 14.943 5.803 1.00 95.75 89 LEU A CA 1
ATOM 702 C C . LEU A 1 89 ? -3.615 13.980 4.715 1.00 95.75 89 LEU A C 1
ATOM 704 O O . LEU A 1 89 ? -2.417 13.693 4.686 1.00 95.75 89 LEU A O 1
ATOM 708 N N . ASP A 1 90 ? -4.493 13.461 3.847 1.00 96.19 90 ASP A N 1
ATOM 709 C CA . ASP A 1 90 ? -4.159 12.496 2.788 1.00 96.19 90 ASP A CA 1
ATOM 710 C C . ASP A 1 90 ? -3.422 11.256 3.335 1.00 96.19 90 ASP A C 1
ATOM 712 O O . ASP A 1 90 ? -2.505 10.724 2.715 1.00 96.19 90 ASP A O 1
ATOM 716 N N . MET A 1 91 ? -3.775 10.813 4.548 1.00 96.50 91 MET A N 1
ATOM 717 C CA . MET A 1 91 ? -3.281 9.563 5.150 1.00 96.50 91 MET A CA 1
ATOM 718 C C . MET A 1 91 ? -4.223 8.387 4.862 1.00 96.50 91 MET A C 1
ATOM 720 O O . MET A 1 91 ? -3.808 7.226 4.837 1.00 96.50 91 MET A O 1
ATOM 724 N N . LEU A 1 92 ? -5.498 8.693 4.633 1.00 97.38 92 LEU A N 1
ATOM 725 C CA . LEU A 1 92 ? -6.528 7.788 4.136 1.00 97.38 92 LEU A CA 1
ATOM 726 C C . LEU A 1 92 ? -7.500 8.580 3.254 1.00 97.38 92 LEU A C 1
ATOM 728 O O . LEU A 1 92 ? -7.464 9.806 3.240 1.00 97.38 92 LEU A O 1
ATOM 732 N N . CYS A 1 93 ? -8.389 7.914 2.523 1.00 97.06 93 CYS A N 1
ATOM 733 C CA . CYS A 1 93 ? -9.518 8.597 1.899 1.00 97.06 93 CYS A CA 1
ATOM 734 C C . CYS A 1 93 ? -10.838 7.946 2.270 1.00 97.06 93 CYS A C 1
ATOM 736 O O . CYS A 1 93 ? -10.973 6.721 2.217 1.00 97.06 93 CYS A O 1
ATOM 738 N N . LEU A 1 94 ? -11.814 8.789 2.597 1.00 97.38 94 LEU A N 1
ATOM 739 C CA . LEU A 1 94 ? -13.191 8.378 2.808 1.00 97.38 94 LEU A CA 1
ATOM 740 C C . LEU A 1 94 ? -13.949 8.364 1.483 1.00 97.38 94 LEU A C 1
ATOM 742 O O . LEU A 1 94 ? -13.654 9.126 0.561 1.00 97.38 94 LEU A O 1
ATOM 746 N N . ASP A 1 95 ? -14.909 7.457 1.386 1.00 94.56 95 ASP A N 1
ATOM 747 C CA . ASP A 1 95 ? -15.912 7.465 0.334 1.00 94.56 95 ASP A CA 1
ATOM 748 C C . ASP A 1 95 ? -16.935 8.578 0.606 1.00 94.56 95 ASP A C 1
ATOM 750 O O . ASP A 1 95 ? -17.459 8.691 1.715 1.00 94.56 95 ASP A O 1
ATOM 754 N N . SER A 1 96 ? -17.230 9.408 -0.397 1.00 88.31 96 SER A N 1
ATOM 755 C CA . SER A 1 96 ? -18.066 10.602 -0.215 1.00 88.31 96 SER A CA 1
ATOM 756 C C . SER A 1 96 ? -19.510 10.278 0.174 1.00 88.31 96 SER A C 1
ATOM 758 O O . SER A 1 96 ? -20.137 11.075 0.871 1.00 88.31 96 SER A O 1
ATOM 760 N N . GLY A 1 97 ? -20.029 9.113 -0.231 1.00 90.06 97 GLY A N 1
ATOM 761 C CA . GLY A 1 97 ? -21.389 8.678 0.083 1.00 90.06 97 GLY A CA 1
ATOM 762 C C . GLY A 1 97 ? -21.497 7.978 1.436 1.00 90.06 97 GLY A C 1
ATOM 763 O O . GLY A 1 97 ? -22.269 8.393 2.296 1.00 90.06 97 GLY A O 1
ATOM 764 N N . SER A 1 98 ? -20.731 6.906 1.629 1.00 90.94 98 SER A N 1
ATOM 765 C CA . SER A 1 98 ? -20.814 6.051 2.823 1.00 90.94 98 SER A CA 1
ATOM 766 C C . SER A 1 98 ? -20.039 6.585 4.030 1.00 90.94 98 SER A C 1
ATOM 768 O O . SER A 1 98 ? -20.303 6.167 5.164 1.00 90.94 98 SER A O 1
ATOM 770 N N . GLN A 1 99 ? -19.084 7.496 3.802 1.00 92.12 99 GLN A N 1
ATOM 771 C CA . GLN A 1 99 ? -18.123 7.967 4.805 1.00 92.12 99 GLN A CA 1
ATOM 772 C C . GLN A 1 99 ? -17.280 6.828 5.413 1.00 92.12 99 GLN A C 1
ATOM 774 O O . GLN A 1 99 ? -16.703 6.975 6.488 1.00 92.12 99 GLN A O 1
ATOM 779 N N . GLU A 1 100 ? -17.206 5.678 4.735 1.00 95.00 100 GLU A N 1
ATOM 780 C CA . GLU A 1 100 ? -16.315 4.575 5.094 1.00 95.00 100 GLU A CA 1
ATOM 781 C C . GLU A 1 100 ? -14.949 4.739 4.414 1.00 95.00 100 GLU A C 1
ATOM 783 O O . GLU A 1 100 ? -14.784 5.488 3.448 1.00 95.00 100 GLU A O 1
ATOM 788 N N . ILE A 1 101 ? -13.943 4.021 4.913 1.00 98.12 101 ILE A N 1
ATOM 789 C CA . ILE A 1 101 ? -12.574 4.094 4.394 1.00 98.12 101 ILE A CA 1
ATOM 790 C C . ILE A 1 101 ? -12.498 3.437 3.004 1.00 98.12 101 ILE A C 1
ATOM 792 O O . ILE A 1 101 ? -12.493 2.208 2.862 1.00 98.12 101 ILE A O 1
ATOM 796 N N . ARG A 1 102 ? -12.360 4.269 1.969 1.00 96.88 102 ARG A N 1
ATOM 797 C CA . ARG A 1 102 ? -12.109 3.852 0.581 1.00 96.88 102 ARG A CA 1
ATOM 798 C C . ARG A 1 102 ? -10.678 3.357 0.389 1.00 96.88 102 ARG A C 1
ATOM 800 O O . ARG A 1 102 ? -10.451 2.414 -0.362 1.00 96.88 102 ARG A O 1
ATOM 807 N N . LEU A 1 103 ? -9.715 3.992 1.049 1.00 97.00 103 LEU A N 1
ATOM 808 C CA . LEU A 1 103 ? -8.302 3.607 1.034 1.00 97.00 103 LEU A CA 1
ATOM 809 C C . LEU A 1 103 ? -7.605 4.111 2.295 1.00 97.00 103 LEU A C 1
ATOM 811 O O . LEU A 1 103 ? -8.001 5.130 2.849 1.00 97.00 103 LEU A O 1
ATOM 815 N N . ALA A 1 104 ? -6.549 3.428 2.714 1.00 98.00 104 ALA A N 1
ATOM 816 C CA . ALA A 1 104 ? -5.630 3.883 3.752 1.00 98.00 104 ALA A CA 1
ATOM 817 C C . ALA A 1 104 ? -4.238 3.421 3.338 1.00 98.00 104 ALA A C 1
ATOM 819 O O . ALA A 1 104 ? -3.978 2.215 3.342 1.00 98.00 104 ALA A O 1
ATOM 820 N N . TYR A 1 105 ? -3.378 4.350 2.910 1.00 97.75 105 TYR A N 1
ATOM 821 C CA . TYR A 1 105 ? -2.134 3.979 2.236 1.00 97.75 105 TYR A CA 1
ATOM 822 C C . TYR A 1 105 ? -1.294 3.044 3.106 1.00 97.75 105 TYR A C 1
ATOM 824 O O . TYR A 1 105 ? -1.115 3.305 4.298 1.00 97.75 105 TYR A O 1
ATOM 832 N N . PRO A 1 106 ? -0.749 1.967 2.525 1.00 98.19 106 PRO A N 1
ATOM 833 C CA . PRO A 1 106 ? -0.676 1.646 1.090 1.00 98.19 106 PRO A CA 1
ATOM 834 C C . PRO A 1 106 ? -1.912 0.937 0.487 1.00 98.19 106 PRO A C 1
ATOM 836 O O . PRO A 1 106 ? -1.912 0.613 -0.701 1.00 98.19 106 PRO A O 1
ATOM 839 N N . PHE A 1 107 ? -2.946 0.645 1.275 1.00 98.56 107 PHE A N 1
ATOM 840 C CA . PHE A 1 107 ? -4.049 -0.241 0.893 1.00 98.56 107 PHE A CA 1
ATOM 841 C C . PHE A 1 107 ? -5.242 0.476 0.251 1.00 98.56 107 PHE A C 1
ATOM 843 O O . PHE A 1 107 ? -5.539 1.627 0.572 1.00 98.56 107 PHE A O 1
ATOM 850 N N . SER A 1 108 ? -5.977 -0.248 -0.595 1.00 97.88 108 SER A N 1
ATOM 851 C CA . SER A 1 108 ? -7.189 0.218 -1.272 1.00 97.88 108 SER A CA 1
ATOM 852 C C . SER A 1 108 ? -8.351 -0.755 -1.081 1.00 97.88 108 SER A C 1
ATOM 854 O O . SER A 1 108 ? -8.193 -1.962 -1.267 1.00 97.88 108 SER A O 1
ATOM 856 N N . SER A 1 109 ? -9.526 -0.226 -0.722 1.00 96.12 109 SER A N 1
ATOM 857 C CA . SER A 1 109 ? -10.769 -1.007 -0.587 1.00 96.12 109 SER A CA 1
ATOM 858 C C . SER A 1 109 ? -11.457 -1.168 -1.944 1.00 96.12 109 SER A C 1
ATOM 860 O O . SER A 1 109 ? -12.369 -1.979 -2.093 1.00 96.12 109 SER A O 1
ATOM 862 N N . VAL A 1 110 ? -11.018 -0.393 -2.940 1.00 94.06 110 VAL A N 1
ATOM 863 C CA . VAL A 1 110 ? -11.441 -0.506 -4.332 1.00 94.06 110 VAL A CA 1
ATOM 864 C C . VAL A 1 110 ? -10.437 -1.401 -5.060 1.00 94.06 110 VAL A C 1
ATOM 866 O O . VAL A 1 110 ? -9.234 -1.147 -4.971 1.00 94.06 110 VAL A O 1
ATOM 869 N N . PRO A 1 111 ? -10.888 -2.429 -5.800 1.00 96.44 111 PRO A N 1
ATOM 870 C CA . PRO A 1 111 ? -9.990 -3.270 -6.575 1.00 96.44 111 PRO A CA 1
ATOM 871 C C . PRO A 1 111 ? -9.088 -2.452 -7.502 1.00 96.44 111 PRO A C 1
ATOM 873 O O . PRO A 1 111 ? -9.557 -1.730 -8.382 1.00 96.44 111 PRO A O 1
ATOM 876 N N . THR A 1 112 ? -7.780 -2.596 -7.322 1.00 97.25 112 THR A N 1
ATOM 877 C CA . THR A 1 112 ? -6.765 -2.065 -8.235 1.00 97.25 112 THR A CA 1
ATOM 878 C C . THR A 1 112 ? -6.137 -3.212 -9.020 1.00 97.25 112 THR A C 1
ATOM 880 O O . THR A 1 112 ? -6.387 -4.391 -8.768 1.00 97.25 112 THR A O 1
ATOM 883 N N . ARG A 1 113 ? -5.262 -2.894 -9.976 1.00 97.38 113 ARG A N 1
ATOM 884 C CA . ARG A 1 113 ? -4.458 -3.936 -10.625 1.00 97.38 113 ARG A CA 1
ATOM 885 C C . ARG A 1 113 ? -3.428 -4.563 -9.679 1.00 97.38 113 ARG A C 1
ATOM 887 O O . ARG A 1 113 ? -2.921 -5.620 -10.005 1.00 97.38 113 ARG A O 1
ATOM 894 N N . HIS A 1 114 ? -3.098 -3.932 -8.550 1.00 98.62 114 HIS A N 1
ATOM 895 C CA . HIS A 1 114 ? -1.977 -4.313 -7.687 1.00 98.62 114 HIS A CA 1
ATOM 896 C C . HIS A 1 114 ? -2.463 -5.174 -6.521 1.00 98.62 114 HIS A C 1
ATOM 898 O O . HIS A 1 114 ? -2.773 -4.667 -5.447 1.00 98.62 114 HIS A O 1
ATOM 904 N N . LEU A 1 115 ? -2.540 -6.484 -6.733 1.00 98.50 115 LEU A N 1
ATOM 905 C CA . LEU A 1 115 ? -3.014 -7.439 -5.735 1.00 98.50 115 LEU A CA 1
ATOM 906 C C . LEU A 1 115 ? -1.841 -8.019 -4.939 1.00 98.50 115 LEU A C 1
ATOM 908 O O . LEU A 1 115 ? -0.945 -8.640 -5.512 1.00 98.50 115 LEU A O 1
ATOM 912 N N . VAL A 1 116 ? -1.866 -7.868 -3.619 1.00 98.69 116 VAL A N 1
ATOM 913 C CA . VAL A 1 116 ? -0.807 -8.304 -2.703 1.00 98.69 116 VAL A CA 1
ATOM 914 C C . VAL A 1 116 ? -1.305 -9.448 -1.827 1.00 98.69 116 VAL A C 1
ATOM 916 O O . VAL A 1 116 ? -2.374 -9.381 -1.223 1.00 98.69 116 VAL A O 1
ATOM 919 N N . ARG A 1 117 ? -0.517 -10.520 -1.776 1.00 98.06 117 ARG A N 1
ATOM 920 C CA . ARG A 1 117 ? -0.744 -11.720 -0.963 1.00 98.06 117 ARG A CA 1
ATOM 921 C C . ARG A 1 117 ? 0.357 -11.864 0.075 1.00 98.06 117 ARG A C 1
ATOM 923 O O . ARG A 1 117 ? 1.501 -11.506 -0.204 1.00 98.06 117 ARG A O 1
ATOM 930 N N . PHE A 1 118 ? 0.015 -12.480 1.202 1.00 96.38 118 PHE A N 1
ATOM 931 C CA . PHE A 1 118 ? 0.909 -12.741 2.331 1.00 96.38 118 PHE A CA 1
ATOM 932 C C . PHE A 1 118 ? 1.093 -14.259 2.499 1.00 96.38 118 PHE A C 1
ATOM 934 O O . PHE A 1 118 ? 0.319 -14.885 3.224 1.00 96.38 118 PHE A O 1
ATOM 941 N N . PRO A 1 119 ? 2.078 -14.896 1.831 1.00 92.19 119 PRO A N 1
ATOM 942 C CA . PRO A 1 119 ? 2.255 -16.351 1.883 1.00 92.19 119 PRO A CA 1
ATOM 943 C C . PRO A 1 119 ? 2.428 -16.908 3.304 1.00 92.19 119 PRO A C 1
ATOM 945 O O . PRO A 1 119 ? 2.036 -18.040 3.571 1.00 92.19 119 PRO A O 1
ATOM 948 N N . GLY A 1 120 ? 2.988 -16.112 4.224 1.00 88.94 120 GLY A N 1
ATOM 949 C CA . GLY A 1 120 ? 3.168 -16.491 5.628 1.00 88.94 120 GLY A CA 1
ATOM 950 C C . GLY A 1 120 ? 1.887 -16.484 6.471 1.00 88.94 120 GLY A C 1
ATOM 951 O O . GLY A 1 120 ? 1.901 -16.995 7.588 1.00 88.94 120 GLY A O 1
ATOM 952 N N . TRP A 1 121 ? 0.782 -15.923 5.969 1.00 88.69 121 TRP A N 1
ATOM 953 C CA . TRP A 1 121 ? -0.460 -15.719 6.729 1.00 88.69 121 TRP A CA 1
ATOM 954 C C . TRP A 1 121 ? -1.587 -16.700 6.362 1.00 88.69 121 TRP A C 1
ATOM 956 O O . TRP A 1 121 ? -2.750 -16.462 6.697 1.00 88.69 121 TRP A O 1
ATOM 966 N N . GLY A 1 122 ? -1.259 -17.813 5.697 1.00 84.31 122 GLY A N 1
ATOM 967 C CA . GLY A 1 122 ? -2.219 -18.868 5.354 1.00 84.31 122 GLY A CA 1
ATOM 968 C C . GLY A 1 122 ? -3.369 -18.349 4.485 1.00 84.31 122 GLY A C 1
ATOM 969 O O . GLY A 1 122 ? -3.126 -17.694 3.475 1.00 84.31 122 GLY A O 1
ATOM 970 N N . ASP A 1 123 ? -4.612 -18.606 4.900 1.00 83.12 123 ASP A N 1
ATOM 971 C CA . ASP A 1 123 ? -5.837 -18.288 4.142 1.00 83.12 123 ASP A CA 1
ATOM 972 C C . ASP A 1 123 ? -6.291 -16.818 4.248 1.00 83.12 123 ASP A C 1
ATOM 974 O O . ASP A 1 123 ? -7.453 -16.493 3.995 1.00 83.12 123 ASP A O 1
ATOM 978 N N . THR A 1 124 ? -5.401 -15.906 4.644 1.00 87.75 124 THR A N 1
ATOM 979 C CA . THR A 1 124 ? -5.747 -14.483 4.741 1.00 87.75 124 THR A CA 1
ATOM 980 C C . THR A 1 124 ? -6.057 -13.924 3.353 1.00 87.75 124 THR A C 1
ATOM 982 O O . THR A 1 124 ? -5.327 -14.162 2.386 1.00 87.75 124 THR A O 1
ATOM 985 N N . ALA A 1 125 ? -7.154 -13.169 3.253 1.00 89.75 125 ALA A N 1
ATOM 986 C CA . ALA A 1 125 ? -7.568 -12.547 2.005 1.00 89.75 125 ALA A CA 1
ATOM 987 C C . ALA A 1 125 ? -6.465 -11.615 1.464 1.00 89.75 125 ALA A C 1
ATOM 989 O O . ALA A 1 125 ? -5.790 -10.932 2.241 1.00 89.75 125 ALA A O 1
ATOM 990 N N . PRO A 1 126 ? -6.261 -11.563 0.137 1.00 95.50 126 PRO A N 1
ATOM 991 C CA . PRO A 1 126 ? -5.334 -10.605 -0.441 1.00 95.50 126 PRO A CA 1
ATOM 992 C C . PRO A 1 126 ? -5.835 -9.172 -0.232 1.00 95.50 126 PRO A C 1
ATOM 994 O O . PRO A 1 126 ? -7.033 -8.934 -0.086 1.00 95.50 126 PRO A O 1
ATOM 997 N N . VAL A 1 127 ? -4.916 -8.213 -0.298 1.00 97.94 127 VAL A N 1
ATOM 998 C CA . VAL A 1 127 ? -5.237 -6.781 -0.302 1.00 97.94 127 VAL A CA 1
ATOM 999 C C . VAL A 1 127 ? -4.893 -6.157 -1.641 1.00 97.94 127 VAL A C 1
ATOM 1001 O O . VAL A 1 127 ? -3.949 -6.579 -2.309 1.00 97.94 127 VAL A O 1
ATOM 1004 N N . TYR A 1 128 ? -5.619 -5.112 -2.017 1.00 98.62 128 TYR A N 1
ATOM 1005 C CA . TYR A 1 128 ? -5.213 -4.249 -3.117 1.00 98.62 128 TYR A CA 1
ATOM 1006 C C . TYR A 1 128 ? -4.316 -3.130 -2.593 1.00 98.62 128 TYR A C 1
ATOM 1008 O O . TYR A 1 128 ? -4.600 -2.528 -1.558 1.00 98.62 128 TYR A O 1
ATOM 1016 N N . ALA A 1 129 ? -3.235 -2.844 -3.309 1.00 98.62 129 ALA A N 1
ATOM 1017 C CA . ALA A 1 129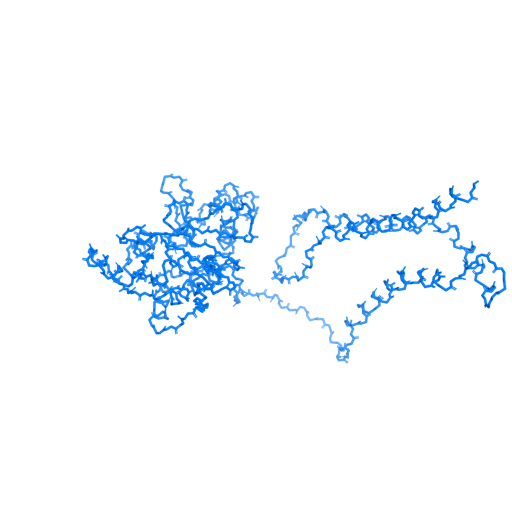 ? -2.414 -1.662 -3.084 1.00 98.62 129 ALA A CA 1
ATOM 1018 C C . ALA A 1 129 ? -2.877 -0.518 -3.992 1.00 98.62 129 ALA A C 1
ATOM 1020 O O . ALA A 1 129 ? -3.294 -0.758 -5.129 1.00 98.62 129 ALA A O 1
ATOM 1021 N N . GLN A 1 130 ? -2.787 0.725 -3.524 1.00 98.12 130 GLN A N 1
ATOM 1022 C CA . GLN A 1 130 ? -3.282 1.873 -4.288 1.00 98.12 130 GLN A CA 1
ATOM 1023 C C . GLN A 1 130 ? -2.437 2.148 -5.549 1.00 98.12 130 GLN A C 1
ATOM 1025 O O . GLN A 1 130 ? -2.991 2.476 -6.599 1.00 98.12 130 GLN A O 1
ATOM 1030 N N . CYS A 1 131 ? -1.118 1.937 -5.501 1.00 98.44 131 CYS A N 1
ATOM 1031 C CA . CYS A 1 131 ? -0.232 2.017 -6.667 1.00 98.44 131 CYS A CA 1
ATOM 1032 C C . CYS A 1 131 ? 0.932 1.004 -6.631 1.00 98.44 131 CYS A C 1
ATOM 1034 O O . CYS A 1 131 ? 1.065 0.212 -5.696 1.00 98.44 131 CYS A O 1
ATOM 1036 N N . ALA A 1 132 ? 1.799 1.017 -7.653 1.00 98.69 132 ALA A N 1
ATOM 1037 C CA . ALA A 1 132 ? 2.940 0.096 -7.723 1.00 98.69 132 ALA A CA 1
ATOM 1038 C C . ALA A 1 132 ? 3.967 0.316 -6.593 1.00 98.69 132 ALA A C 1
ATOM 1040 O O . ALA A 1 132 ? 4.474 -0.654 -6.033 1.00 98.69 132 ALA A O 1
ATOM 1041 N N . VAL A 1 133 ? 4.257 1.571 -6.224 1.00 98.56 133 VAL A N 1
ATOM 1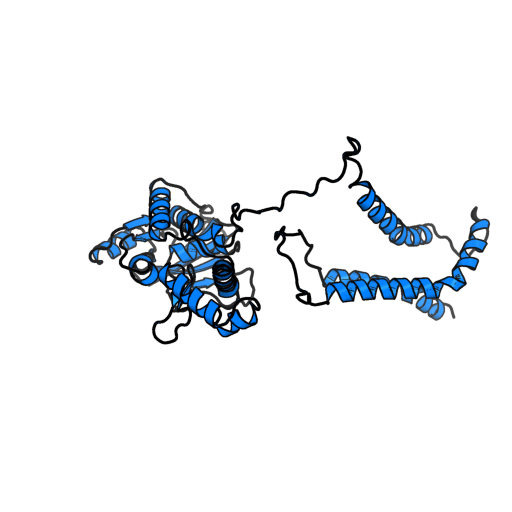042 C CA . VAL A 1 133 ? 5.155 1.888 -5.094 1.00 98.56 133 VAL A CA 1
ATOM 1043 C C . VAL A 1 133 ? 4.540 1.444 -3.767 1.00 98.56 133 VAL A C 1
ATOM 1045 O O . VAL A 1 133 ? 5.248 0.885 -2.932 1.00 98.56 133 VAL A O 1
ATOM 1048 N N . ASP A 1 134 ? 3.228 1.612 -3.602 1.00 98.62 134 ASP A N 1
ATOM 1049 C CA . ASP A 1 134 ? 2.498 1.156 -2.416 1.00 98.62 134 ASP A CA 1
ATOM 1050 C C . ASP A 1 134 ? 2.587 -0.366 -2.269 1.00 98.62 134 ASP A C 1
ATOM 1052 O O . ASP A 1 134 ? 2.916 -0.866 -1.194 1.00 98.62 134 ASP A O 1
ATOM 1056 N N . ALA A 1 135 ? 2.401 -1.107 -3.369 1.00 98.81 135 ALA A N 1
ATOM 1057 C CA . ALA A 1 135 ? 2.534 -2.563 -3.388 1.00 98.81 135 ALA A CA 1
ATOM 1058 C C . ALA A 1 135 ? 3.933 -3.023 -2.946 1.00 98.81 135 ALA A C 1
ATOM 1060 O O . ALA A 1 135 ? 4.064 -3.951 -2.150 1.00 98.81 135 ALA A O 1
ATOM 1061 N N . LEU A 1 136 ? 4.977 -2.346 -3.436 1.00 98.81 136 LEU A N 1
ATOM 1062 C CA . LEU A 1 136 ? 6.372 -2.602 -3.061 1.00 98.81 136 LEU A CA 1
ATOM 1063 C C . LEU A 1 136 ? 6.697 -2.154 -1.624 1.00 98.81 136 LEU A C 1
ATOM 1065 O O . LEU A 1 136 ? 7.656 -2.648 -1.034 1.00 98.81 136 LEU A O 1
ATOM 1069 N N . GLY A 1 137 ? 5.919 -1.226 -1.062 1.00 98.44 137 GLY A N 1
ATOM 1070 C CA . GLY A 1 137 ? 6.083 -0.685 0.286 1.00 98.44 137 GLY A CA 1
ATOM 1071 C C . GLY A 1 137 ? 5.448 -1.523 1.395 1.00 98.44 137 GLY A C 1
ATOM 1072 O O . GLY A 1 137 ? 6.019 -1.618 2.483 1.00 98.44 137 GLY A O 1
ATOM 1073 N N . ILE A 1 138 ? 4.314 -2.179 1.113 1.00 98.44 138 ILE A N 1
ATOM 1074 C CA . ILE A 1 138 ? 3.593 -3.061 2.051 1.00 98.44 138 ILE A CA 1
ATOM 1075 C C . ILE A 1 138 ? 4.513 -3.991 2.865 1.00 98.44 138 ILE A C 1
ATOM 1077 O O . ILE A 1 138 ? 4.412 -3.939 4.093 1.00 98.44 138 ILE A O 1
ATOM 1081 N N . PRO A 1 139 ? 5.422 -4.797 2.270 1.00 97.94 139 PRO A N 1
ATOM 1082 C CA . PRO A 1 139 ? 6.239 -5.746 3.036 1.00 97.94 139 PRO A CA 1
ATOM 1083 C C . PRO A 1 139 ? 7.107 -5.079 4.108 1.00 97.94 139 PRO A C 1
ATOM 1085 O O . PRO A 1 139 ? 7.360 -5.672 5.153 1.00 97.94 139 PRO A O 1
ATOM 1088 N N . PHE A 1 140 ? 7.529 -3.828 3.901 1.00 97.69 140 PHE A N 1
ATOM 1089 C CA . PHE A 1 140 ? 8.300 -3.079 4.895 1.00 97.69 140 PHE A CA 1
ATOM 1090 C C . PHE A 1 140 ? 7.423 -2.480 5.991 1.00 97.69 140 PHE A C 1
ATOM 1092 O O . PHE A 1 140 ? 7.878 -2.342 7.123 1.00 97.69 140 PHE A O 1
ATOM 1099 N N . MET A 1 141 ? 6.172 -2.134 5.689 1.00 96.81 141 MET A N 1
ATOM 1100 C CA . MET A 1 141 ? 5.244 -1.644 6.707 1.00 96.81 141 MET A CA 1
ATOM 1101 C C . MET A 1 141 ? 4.839 -2.757 7.671 1.00 96.81 141 MET A C 1
ATOM 1103 O O . MET A 1 141 ? 4.860 -2.561 8.884 1.00 96.81 141 MET A O 1
ATOM 1107 N N . VAL A 1 142 ? 4.471 -3.924 7.129 1.00 94.81 142 VAL A N 1
ATOM 1108 C CA . VAL A 1 142 ? 3.976 -5.054 7.931 1.00 94.81 142 VAL A CA 1
ATOM 1109 C C . VAL A 1 142 ? 5.083 -5.997 8.408 1.00 94.81 142 VAL A C 1
ATOM 1111 O O . VAL A 1 142 ? 4.824 -6.806 9.289 1.00 94.81 142 VAL A O 1
ATOM 1114 N N . GLN A 1 143 ? 6.308 -5.854 7.883 1.00 93.81 143 GLN A N 1
ATOM 1115 C CA . GLN A 1 143 ? 7.472 -6.703 8.184 1.00 93.81 143 GLN A CA 1
ATOM 1116 C C . GLN A 1 143 ? 7.244 -8.182 7.826 1.00 93.81 143 GLN A C 1
ATOM 1118 O O . GLN A 1 143 ? 7.589 -9.077 8.593 1.00 93.81 143 GLN A O 1
ATOM 1123 N N . GLU A 1 144 ? 6.672 -8.428 6.645 1.00 94.12 144 GLU A N 1
ATOM 1124 C CA . GLU A 1 144 ? 6.309 -9.763 6.151 1.00 94.12 144 GLU A CA 1
ATOM 1125 C C . GLU A 1 144 ? 6.689 -9.946 4.681 1.00 94.12 144 GLU A C 1
ATOM 1127 O O . GLU A 1 144 ? 6.771 -8.983 3.913 1.00 94.12 144 GLU A O 1
ATOM 1132 N N . ASP A 1 145 ? 6.872 -11.204 4.285 1.00 97.06 145 ASP A N 1
ATOM 1133 C CA . ASP A 1 145 ? 7.092 -11.588 2.892 1.00 97.06 145 ASP A CA 1
ATOM 1134 C C . ASP A 1 145 ? 5.784 -11.488 2.094 1.00 97.06 145 ASP A C 1
ATOM 1136 O O . ASP A 1 145 ? 4.703 -11.827 2.587 1.00 97.06 145 ASP A O 1
ATOM 1140 N N . VAL A 1 146 ? 5.872 -11.045 0.835 1.00 98.12 146 VAL A N 1
ATOM 1141 C CA . VAL A 1 146 ? 4.689 -10.828 -0.013 1.00 98.12 146 VAL A CA 1
ATOM 1142 C C . VAL A 1 146 ? 4.876 -11.325 -1.442 1.00 98.12 146 VAL A C 1
ATOM 1144 O O . VAL A 1 146 ? 5.979 -11.358 -1.993 1.00 98.12 146 VAL A O 1
ATOM 1147 N N . SER A 1 147 ? 3.753 -11.645 -2.084 1.00 98.25 147 SER A N 1
ATOM 1148 C CA . SER A 1 147 ? 3.667 -11.823 -3.533 1.00 98.25 147 SER A CA 1
ATOM 1149 C C . SER A 1 147 ? 2.690 -10.813 -4.121 1.00 98.25 147 SER A C 1
ATOM 1151 O O . SER A 1 147 ? 1.542 -10.722 -3.693 1.00 98.25 147 SER A O 1
ATOM 1153 N N . ILE A 1 148 ? 3.154 -10.068 -5.118 1.00 98.75 148 ILE A N 1
ATOM 1154 C CA . ILE A 1 148 ? 2.411 -9.033 -5.828 1.00 98.75 148 ILE A CA 1
ATOM 1155 C C . ILE A 1 148 ? 2.067 -9.573 -7.215 1.00 98.75 148 ILE A C 1
ATOM 1157 O O . ILE A 1 148 ? 2.957 -10.003 -7.948 1.00 98.75 148 ILE A O 1
ATOM 1161 N N . ALA A 1 149 ? 0.789 -9.527 -7.574 1.00 98.69 149 ALA A N 1
ATOM 1162 C CA . ALA A 1 149 ? 0.299 -9.744 -8.928 1.00 98.69 149 ALA A CA 1
ATOM 1163 C C . ALA A 1 149 ? -0.259 -8.423 -9.467 1.00 98.69 149 ALA A C 1
ATOM 1165 O O . ALA A 1 149 ? -1.026 -7.746 -8.785 1.00 98.69 149 ALA A O 1
ATOM 1166 N N . SER A 1 150 ? 0.149 -8.050 -10.674 1.00 98.75 150 SER A N 1
ATOM 1167 C CA . SER A 1 150 ? -0.248 -6.822 -11.352 1.00 98.75 150 SER A CA 1
ATOM 1168 C C . SER A 1 150 ? -0.269 -6.999 -12.869 1.00 98.75 150 SER A C 1
ATOM 1170 O O . SER A 1 150 ? -0.185 -8.110 -13.386 1.00 98.75 150 SER A O 1
ATOM 1172 N N . SER A 1 151 ? -0.432 -5.900 -13.597 1.00 98.56 151 SER A N 1
ATOM 1173 C CA . SER A 1 151 ? -0.390 -5.868 -15.057 1.00 98.56 151 SER A CA 1
ATOM 1174 C C . SER A 1 151 ? 0.289 -4.601 -15.558 1.00 98.56 151 SER A C 1
ATOM 1176 O O . SER A 1 151 ? 0.161 -3.528 -14.961 1.00 98.56 151 SER A O 1
ATOM 1178 N N . CYS A 1 152 ? 0.991 -4.719 -16.682 1.00 98.50 152 CYS A N 1
ATOM 1179 C CA . CYS A 1 152 ? 1.617 -3.599 -17.362 1.00 98.50 152 CYS A CA 1
ATOM 1180 C C . CYS A 1 152 ? 0.562 -2.554 -17.747 1.00 98.50 152 CYS A C 1
ATOM 1182 O O . CYS A 1 152 ? -0.411 -2.866 -18.434 1.00 98.50 152 CYS A O 1
ATOM 1184 N N . ALA A 1 153 ? 0.784 -1.293 -17.370 1.00 97.31 153 ALA A N 1
ATOM 1185 C CA . ALA A 1 153 ? -0.157 -0.208 -17.669 1.00 97.31 153 ALA A CA 1
ATOM 1186 C C . ALA A 1 153 ? -0.268 0.133 -19.172 1.00 97.31 153 ALA A C 1
ATOM 1188 O O . ALA A 1 153 ? -1.175 0.862 -19.562 1.00 97.31 153 ALA A O 1
ATOM 1189 N N . HIS A 1 154 ? 0.645 -0.378 -20.006 1.00 97.44 154 HIS A N 1
ATOM 1190 C CA . HIS A 1 154 ? 0.655 -0.155 -21.453 1.00 97.44 154 HIS A CA 1
ATOM 1191 C C . HIS A 1 154 ? -0.026 -1.282 -22.242 1.00 97.44 154 HIS A C 1
ATOM 1193 O O . HIS A 1 154 ? -0.901 -1.014 -23.055 1.00 97.44 154 HIS A O 1
ATOM 1199 N N . CYS A 1 155 ? 0.373 -2.539 -22.011 1.00 97.31 155 CYS A N 1
ATOM 1200 C CA . CYS A 1 155 ? -0.055 -3.691 -22.819 1.00 97.31 155 CYS A CA 1
ATOM 1201 C C . CYS A 1 155 ? -0.897 -4.726 -22.055 1.00 97.31 155 CYS A C 1
ATOM 1203 O O . CYS A 1 155 ? -1.250 -5.751 -22.627 1.00 97.31 155 CYS A O 1
ATOM 1205 N N . ALA A 1 156 ? -1.181 -4.494 -20.768 1.00 97.88 156 ALA A N 1
ATOM 1206 C CA . ALA A 1 156 ? -1.892 -5.411 -19.872 1.00 97.88 156 ALA A CA 1
ATOM 1207 C C . ALA A 1 156 ? -1.219 -6.778 -19.613 1.00 97.88 156 ALA A C 1
ATOM 1209 O O . ALA A 1 156 ? -1.795 -7.604 -18.908 1.00 97.88 156 ALA A O 1
ATOM 1210 N N . GLU A 1 157 ? 0.006 -7.004 -20.101 1.00 97.88 157 GLU A N 1
ATOM 1211 C CA . GLU A 1 157 ? 0.807 -8.190 -19.766 1.00 97.88 157 GLU A CA 1
ATOM 1212 C C . GLU A 1 157 ? 0.934 -8.357 -18.246 1.00 97.88 157 GLU A C 1
ATOM 1214 O O . GLU A 1 157 ? 1.133 -7.376 -17.523 1.00 97.88 157 GLU A O 1
ATOM 1219 N N . SER A 1 158 ? 0.804 -9.594 -17.765 1.00 98.44 158 SER A N 1
ATOM 1220 C CA . SER A 1 158 ? 0.897 -9.918 -16.340 1.00 98.44 158 SER A CA 1
ATOM 1221 C C . SER A 1 158 ? 2.265 -9.535 -15.780 1.00 98.44 158 SER A C 1
ATOM 1223 O O . SER A 1 158 ? 3.285 -9.803 -16.403 1.00 98.44 158 SER A O 1
ATOM 1225 N N . VAL A 1 159 ? 2.282 -8.940 -14.589 1.00 98.69 159 VAL A N 1
ATOM 1226 C CA . VAL A 1 159 ? 3.497 -8.626 -13.831 1.00 98.69 159 VAL A CA 1
ATOM 1227 C C . VAL A 1 159 ? 3.406 -9.306 -12.472 1.00 98.69 159 VAL A C 1
ATOM 1229 O O . VAL A 1 159 ? 2.471 -9.053 -11.718 1.00 98.69 159 VAL A O 1
ATOM 1232 N N . THR A 1 160 ? 4.379 -10.142 -12.127 1.00 98.62 160 THR A N 1
ATOM 1233 C CA . THR A 1 160 ? 4.472 -10.795 -10.817 1.00 98.62 160 THR A CA 1
ATOM 1234 C C . THR A 1 160 ? 5.779 -10.429 -10.134 1.00 98.62 160 THR A C 1
ATOM 1236 O O . THR A 1 160 ? 6.850 -10.545 -10.725 1.00 98.62 160 THR A O 1
ATOM 1239 N N . VAL A 1 161 ? 5.708 -10.028 -8.865 1.00 98.62 161 VAL A N 1
ATOM 1240 C CA . VAL A 1 161 ? 6.879 -9.725 -8.032 1.00 98.62 161 VAL A CA 1
ATOM 1241 C C . VAL A 1 161 ? 6.770 -10.496 -6.719 1.00 98.62 161 VAL A C 1
ATOM 1243 O O . VAL A 1 161 ? 5.729 -10.477 -6.067 1.00 98.62 161 VAL A O 1
ATOM 1246 N N . LYS A 1 162 ? 7.835 -11.188 -6.314 1.00 98.44 162 LYS A N 1
ATOM 1247 C CA . LYS A 1 162 ? 7.938 -11.856 -5.007 1.00 98.44 162 LYS A CA 1
ATOM 1248 C C . LYS A 1 162 ? 9.019 -11.187 -4.178 1.00 98.44 162 LYS A C 1
ATOM 1250 O O . LYS A 1 162 ? 10.141 -11.025 -4.661 1.00 98.44 162 LYS A O 1
ATOM 1255 N N . ILE A 1 163 ? 8.679 -10.818 -2.949 1.00 98.44 163 ILE A N 1
ATOM 1256 C CA . ILE A 1 163 ? 9.576 -10.152 -2.007 1.00 98.44 163 ILE A CA 1
ATOM 1257 C C . ILE A 1 163 ? 9.723 -11.044 -0.783 1.00 98.44 163 ILE A C 1
ATOM 1259 O O . ILE A 1 163 ? 8.734 -11.348 -0.120 1.00 98.44 163 ILE A O 1
ATOM 1263 N N . GLU A 1 164 ? 10.962 -11.425 -0.488 1.00 97.25 164 GLU A N 1
ATOM 1264 C CA . GLU A 1 164 ? 11.324 -12.204 0.692 1.00 97.25 164 GLU A CA 1
ATOM 1265 C C . GLU A 1 164 ? 12.436 -11.485 1.451 1.00 97.25 164 GLU A C 1
ATOM 1267 O O . GLU A 1 164 ? 13.426 -11.042 0.857 1.00 97.25 164 GLU A O 1
ATOM 1272 N N . ARG A 1 165 ? 12.291 -11.363 2.774 1.00 95.56 165 ARG A N 1
ATOM 1273 C CA . ARG A 1 165 ? 13.263 -10.710 3.667 1.00 95.56 165 ARG A CA 1
ATOM 1274 C C . ARG A 1 165 ? 13.684 -9.325 3.156 1.00 95.56 165 ARG A C 1
ATOM 1276 O O . ARG A 1 165 ? 14.861 -8.959 3.184 1.00 95.56 165 ARG A O 1
ATOM 1283 N N . GLY A 1 166 ? 12.710 -8.567 2.649 1.00 95.50 166 GLY A N 1
ATOM 1284 C CA . GLY A 1 166 ? 12.896 -7.204 2.147 1.00 95.50 166 GLY A CA 1
ATOM 1285 C C . GLY A 1 166 ? 13.646 -7.082 0.814 1.00 95.50 166 GLY A C 1
ATOM 1286 O O . GLY A 1 166 ? 14.063 -5.977 0.467 1.00 95.50 166 GLY A O 1
ATOM 1287 N N . ALA A 1 167 ? 13.839 -8.173 0.065 1.00 97.94 167 ALA A N 1
ATOM 1288 C CA . ALA A 1 167 ? 14.436 -8.160 -1.270 1.00 97.94 167 ALA A CA 1
ATOM 1289 C C . ALA A 1 167 ? 13.529 -8.862 -2.287 1.00 97.94 167 ALA A C 1
ATOM 1291 O O . ALA A 1 167 ? 12.878 -9.856 -1.973 1.00 97.94 167 ALA A O 1
ATOM 1292 N N . ILE A 1 168 ? 13.505 -8.373 -3.525 1.00 98.31 168 ILE A N 1
ATOM 1293 C CA . ILE A 1 168 ? 12.785 -9.033 -4.615 1.00 98.31 168 ILE A CA 1
ATOM 1294 C C . ILE A 1 168 ? 13.584 -10.267 -5.036 1.00 98.31 168 ILE A C 1
ATOM 1296 O O . ILE A 1 168 ? 14.710 -10.152 -5.523 1.00 98.31 168 ILE A O 1
ATOM 1300 N N . VAL A 1 169 ? 13.001 -11.446 -4.850 1.00 97.69 169 VAL A N 1
ATOM 1301 C CA . VAL A 1 169 ? 13.604 -12.737 -5.223 1.00 97.69 169 VAL A CA 1
ATOM 1302 C C . VAL A 1 169 ? 13.151 -13.216 -6.599 1.00 97.69 169 VAL A C 1
ATOM 1304 O O . VAL A 1 169 ? 13.795 -14.066 -7.209 1.00 97.69 169 VAL A O 1
ATOM 1307 N N . THR A 1 170 ? 12.038 -12.687 -7.106 1.00 96.88 170 THR A N 1
ATOM 1308 C CA . THR A 1 170 ? 11.530 -12.986 -8.448 1.00 96.88 170 THR A CA 1
ATOM 1309 C C . THR A 1 170 ? 10.758 -11.787 -8.976 1.00 96.88 170 THR A C 1
ATOM 1311 O O . THR A 1 170 ? 9.932 -11.224 -8.258 1.00 96.88 170 THR A O 1
ATOM 1314 N N . ALA A 1 171 ? 11.005 -11.424 -10.231 1.00 97.50 171 ALA A N 1
ATOM 1315 C CA . ALA A 1 171 ? 10.210 -10.466 -10.982 1.00 97.50 171 ALA A CA 1
ATOM 1316 C C . ALA A 1 171 ? 9.998 -11.007 -12.396 1.00 97.50 171 ALA A C 1
ATOM 1318 O O . ALA A 1 171 ? 10.964 -11.359 -13.072 1.00 97.50 171 ALA A O 1
ATOM 1319 N N . ASP A 1 172 ? 8.745 -11.075 -12.820 1.00 97.44 172 ASP A N 1
ATOM 1320 C CA . ASP A 1 172 ? 8.347 -11.549 -14.137 1.00 97.44 172 ASP A CA 1
ATOM 1321 C C . ASP A 1 172 ? 7.343 -10.558 -14.740 1.00 97.44 172 ASP A C 1
ATOM 1323 O O . ASP A 1 172 ? 6.300 -10.335 -14.123 1.00 97.44 172 ASP A O 1
ATOM 1327 N N . PRO A 1 173 ? 7.639 -9.919 -15.884 1.00 97.88 173 PRO A N 1
ATOM 1328 C CA . PRO A 1 173 ? 8.867 -10.044 -16.673 1.00 97.88 173 PRO A CA 1
ATOM 1329 C C . PRO A 1 173 ? 10.113 -9.476 -15.965 1.00 97.88 173 PRO A C 1
ATOM 1331 O O . PRO A 1 173 ? 10.004 -8.536 -15.170 1.00 97.88 173 PRO A O 1
ATOM 1334 N N . PRO A 1 174 ? 11.330 -9.962 -16.277 1.00 95.00 174 PRO A N 1
ATOM 1335 C CA . PRO A 1 174 ? 12.557 -9.574 -15.566 1.00 95.00 174 PRO A CA 1
ATOM 1336 C C . PRO A 1 174 ? 12.968 -8.113 -15.785 1.00 95.00 174 PRO A C 1
ATOM 1338 O O . PRO A 1 174 ? 13.698 -7.542 -14.980 1.00 95.00 174 PRO A O 1
ATOM 1341 N N . ARG A 1 175 ? 12.490 -7.486 -16.869 1.00 96.12 175 ARG A N 1
ATOM 1342 C CA . ARG A 1 175 ? 12.728 -6.066 -17.183 1.00 96.12 175 ARG A CA 1
ATOM 1343 C C . ARG A 1 175 ? 11.645 -5.140 -16.630 1.00 96.12 175 ARG A C 1
ATOM 1345 O O . ARG A 1 175 ? 11.528 -4.006 -17.094 1.00 96.12 175 ARG A O 1
ATOM 1352 N N . THR A 1 176 ? 10.850 -5.620 -15.675 1.00 98.44 176 THR A N 1
ATOM 1353 C CA . THR A 1 176 ? 9.799 -4.817 -15.057 1.00 98.44 176 THR A CA 1
ATOM 1354 C C . THR A 1 176 ? 10.380 -3.536 -14.453 1.00 98.44 176 THR A C 1
ATOM 1356 O O . THR A 1 176 ? 11.417 -3.555 -13.791 1.00 98.44 176 THR A O 1
ATOM 1359 N N . VAL A 1 177 ? 9.698 -2.419 -14.682 1.00 98.56 177 VAL A N 1
ATOM 1360 C CA . VAL A 1 177 ? 10.008 -1.096 -14.127 1.00 98.56 177 VAL A CA 1
ATOM 1361 C C . VAL A 1 177 ? 8.741 -0.436 -13.600 1.00 98.56 177 VAL A C 1
ATOM 1363 O O . VAL A 1 177 ? 7.630 -0.904 -13.858 1.00 98.56 177 VAL A O 1
ATOM 1366 N N . VAL A 1 178 ? 8.901 0.668 -12.878 1.00 98.62 178 VAL A N 1
ATOM 1367 C CA . VAL A 1 178 ? 7.798 1.489 -12.378 1.00 98.62 178 VAL A CA 1
ATOM 1368 C C . VAL A 1 178 ? 7.901 2.884 -12.981 1.00 98.62 178 VAL A C 1
ATOM 1370 O O . VAL A 1 178 ? 8.971 3.485 -12.957 1.00 98.62 178 VAL A O 1
ATOM 1373 N N . TRP A 1 179 ? 6.803 3.424 -13.511 1.00 97.75 179 TRP A N 1
ATOM 1374 C CA . TRP A 1 179 ? 6.726 4.870 -13.739 1.00 97.75 179 TRP A CA 1
ATOM 1375 C C . TRP A 1 179 ? 6.408 5.549 -12.412 1.00 97.75 179 TRP A C 1
ATOM 1377 O O . TRP A 1 179 ? 5.450 5.172 -11.748 1.00 97.75 179 TRP A O 1
ATOM 1387 N N . ALA A 1 180 ? 7.202 6.534 -12.018 1.00 93.81 180 ALA A N 1
ATOM 1388 C CA . ALA A 1 180 ? 7.048 7.273 -10.778 1.00 93.81 180 ALA A CA 1
ATOM 1389 C C . ALA A 1 180 ? 6.582 8.696 -11.106 1.00 93.81 180 ALA A C 1
ATOM 1391 O O . ALA A 1 180 ? 7.393 9.573 -11.417 1.00 93.81 180 ALA A O 1
ATOM 1392 N N . GLY A 1 181 ? 5.262 8.893 -11.121 1.00 92.69 181 GLY A N 1
ATOM 1393 C CA . GLY A 1 181 ? 4.655 10.185 -11.423 1.00 92.69 181 GLY A CA 1
ATOM 1394 C C . GLY A 1 181 ? 4.730 11.174 -10.264 1.00 92.69 181 GLY A C 1
ATOM 1395 O O . GLY A 1 181 ? 4.866 10.784 -9.105 1.00 92.69 181 GLY A O 1
ATOM 1396 N N . THR A 1 182 ? 4.665 12.465 -10.588 1.00 91.31 182 THR A N 1
ATOM 1397 C CA . THR A 1 182 ? 4.873 13.559 -9.621 1.00 91.31 182 THR A CA 1
ATOM 1398 C C . THR A 1 182 ? 3.831 14.674 -9.691 1.00 91.31 182 THR A C 1
ATOM 1400 O O . THR A 1 182 ? 3.860 15.583 -8.861 1.00 91.31 182 THR A O 1
ATOM 1403 N N . THR A 1 183 ? 2.906 14.631 -10.651 1.00 89.38 183 THR A N 1
ATOM 1404 C CA . THR A 1 183 ? 1.847 15.638 -10.787 1.00 89.38 183 THR A CA 1
ATOM 1405 C C . THR A 1 183 ? 0.781 15.425 -9.710 1.00 89.38 183 THR A C 1
ATOM 1407 O O . THR A 1 183 ? 0.057 14.431 -9.753 1.00 89.38 183 THR A O 1
ATOM 1410 N N . ARG A 1 184 ? 0.669 16.351 -8.748 1.00 89.25 184 ARG A N 1
ATOM 1411 C CA . ARG A 1 184 ? -0.338 16.289 -7.678 1.00 89.25 184 ARG A CA 1
ATOM 1412 C C . ARG A 1 184 ? -1.377 17.397 -7.792 1.00 89.25 184 ARG A C 1
ATOM 1414 O O . ARG A 1 184 ? -1.030 18.570 -7.874 1.00 89.25 184 ARG A O 1
ATOM 1421 N N . THR A 1 185 ? -2.642 17.004 -7.699 1.00 88.44 185 THR A N 1
ATOM 1422 C CA . THR A 1 185 ? -3.814 17.882 -7.651 1.00 88.44 185 THR A CA 1
ATOM 1423 C C . THR A 1 185 ? -4.803 17.302 -6.637 1.00 88.44 185 THR A C 1
ATOM 1425 O O . THR A 1 185 ? -5.666 16.503 -6.992 1.00 88.44 185 THR A O 1
ATOM 1428 N N . GLY A 1 186 ? -4.644 17.663 -5.361 1.00 91.25 186 GLY A N 1
ATOM 1429 C CA . GLY A 1 186 ? -5.422 17.090 -4.256 1.00 91.25 186 GLY A CA 1
ATOM 1430 C C . GLY A 1 186 ? -4.786 15.826 -3.673 1.00 91.25 186 GLY A C 1
ATOM 1431 O O . GLY A 1 186 ? -3.560 15.754 -3.553 1.00 91.25 186 GLY A O 1
ATOM 1432 N N . HIS A 1 187 ? -5.610 14.849 -3.291 1.00 94.06 187 HIS A N 1
ATOM 1433 C CA . HIS A 1 187 ? -5.155 13.599 -2.675 1.00 94.06 187 HIS A CA 1
ATOM 1434 C C . HIS A 1 187 ? -4.281 12.778 -3.623 1.00 94.06 187 HIS A C 1
ATOM 1436 O O . HIS A 1 187 ? -4.570 12.648 -4.816 1.00 94.06 187 HIS A O 1
ATOM 1442 N N . ALA A 1 188 ? -3.207 12.189 -3.097 1.00 94.38 188 ALA A N 1
ATOM 1443 C CA . ALA A 1 188 ? -2.243 11.435 -3.888 1.00 94.38 188 ALA A CA 1
ATOM 1444 C C . ALA A 1 188 ? -2.910 10.264 -4.627 1.00 94.38 188 ALA A C 1
ATOM 1446 O O . ALA A 1 188 ? -2.572 10.001 -5.780 1.00 94.38 188 ALA A O 1
ATOM 1447 N N . ALA A 1 189 ? -3.912 9.637 -4.016 1.00 94.25 189 ALA A N 1
ATOM 1448 C CA . ALA A 1 189 ? -4.693 8.530 -4.544 1.00 94.25 189 ALA A CA 1
ATOM 1449 C C . ALA A 1 189 ? -5.434 8.879 -5.834 1.00 94.25 189 ALA A C 1
ATOM 1451 O O . ALA A 1 189 ? -5.604 7.994 -6.673 1.00 94.25 189 ALA A O 1
ATOM 1452 N N . ASP A 1 190 ? -5.849 10.138 -5.980 1.00 92.81 190 ASP A N 1
ATOM 1453 C CA . ASP A 1 190 ? -6.689 10.603 -7.082 1.00 92.81 190 ASP A CA 1
ATOM 1454 C C . ASP A 1 190 ? -5.875 11.313 -8.174 1.00 92.81 190 ASP A C 1
ATOM 1456 O O . ASP A 1 190 ? -6.304 11.345 -9.325 1.00 92.81 190 ASP A O 1
ATOM 1460 N N . SER A 1 191 ? -4.677 11.823 -7.855 1.00 91.94 191 SER A N 1
ATOM 1461 C CA . SER A 1 191 ? -3.829 12.519 -8.836 1.00 91.94 191 SER A CA 1
ATOM 1462 C C . SER A 1 191 ? -2.497 11.832 -9.153 1.00 91.94 191 SER A C 1
ATOM 1464 O O . SER A 1 191 ? -2.116 11.741 -10.316 1.00 91.94 191 SER A O 1
ATOM 1466 N N . VAL A 1 192 ? -1.774 11.331 -8.144 1.00 93.00 192 VAL A N 1
ATOM 1467 C CA . VAL A 1 192 ? -0.399 10.823 -8.317 1.00 93.00 192 VAL A CA 1
ATOM 1468 C C . VAL A 1 192 ? -0.396 9.311 -8.536 1.00 93.00 192 VAL A C 1
ATOM 1470 O O . VAL A 1 192 ? 0.106 8.827 -9.552 1.00 93.00 192 VAL A O 1
ATOM 1473 N N . CYS A 1 193 ? -0.999 8.558 -7.615 1.00 95.62 193 CYS A N 1
ATOM 1474 C CA . CYS A 1 193 ? -1.082 7.098 -7.627 1.00 95.62 193 CYS A CA 1
ATOM 1475 C C . CYS A 1 193 ? -1.600 6.504 -8.949 1.00 95.62 193 CYS A C 1
ATOM 1477 O O . CYS A 1 193 ? -1.024 5.501 -9.375 1.00 95.62 193 CYS A O 1
ATOM 1479 N N . PRO A 1 194 ? -2.584 7.102 -9.661 1.00 94.56 194 PRO A N 1
ATOM 1480 C CA . PRO A 1 194 ? -3.040 6.581 -10.952 1.00 94.56 194 PRO A CA 1
ATOM 1481 C C . PRO A 1 194 ? -1.938 6.515 -12.014 1.00 94.56 194 PRO A C 1
ATOM 1483 O O . PRO A 1 194 ? -2.028 5.716 -12.944 1.00 94.56 194 PRO A O 1
ATOM 1486 N N . THR A 1 195 ? -0.883 7.321 -11.872 1.00 94.19 195 THR A N 1
ATOM 1487 C CA . THR A 1 195 ? 0.271 7.329 -12.778 1.00 94.19 195 THR A CA 1
ATOM 1488 C C . THR A 1 195 ? 1.398 6.401 -12.316 1.00 94.19 195 THR A C 1
ATOM 1490 O O . THR A 1 195 ? 2.248 6.038 -13.125 1.00 94.19 195 THR A O 1
ATOM 1493 N N . ILE A 1 196 ? 1.393 5.946 -11.056 1.00 97.00 196 ILE A N 1
ATOM 1494 C CA . ILE A 1 196 ? 2.441 5.085 -10.497 1.00 97.00 196 ILE A CA 1
ATOM 1495 C C . ILE A 1 196 ? 2.120 3.605 -10.750 1.00 97.00 196 ILE A C 1
ATOM 1497 O O . ILE A 1 196 ? 1.457 2.938 -9.952 1.00 97.00 196 ILE A O 1
ATOM 1501 N N . ASN A 1 197 ? 2.603 3.062 -11.869 1.00 98.06 197 ASN A N 1
ATOM 1502 C CA . ASN A 1 197 ? 2.285 1.696 -12.301 1.00 98.06 197 ASN A CA 1
ATOM 1503 C C . ASN A 1 197 ? 3.512 0.888 -12.729 1.00 98.06 197 ASN A C 1
ATOM 1505 O O . ASN A 1 197 ? 4.546 1.446 -13.095 1.00 98.06 197 ASN A O 1
ATOM 1509 N N . PHE A 1 198 ? 3.354 -0.439 -12.728 1.00 98.69 198 PHE A N 1
ATOM 1510 C CA . PHE A 1 198 ? 4.314 -1.367 -13.316 1.00 98.69 198 PHE A CA 1
ATOM 1511 C C . PHE A 1 198 ? 4.241 -1.364 -14.848 1.00 98.69 198 PHE A C 1
ATOM 1513 O O . PHE A 1 198 ? 3.168 -1.245 -15.450 1.00 98.69 198 PHE A O 1
ATOM 1520 N N . PHE A 1 199 ? 5.392 -1.583 -15.475 1.00 98.56 199 PHE A N 1
ATOM 1521 C CA . PHE A 1 199 ? 5.543 -1.814 -16.906 1.00 98.56 199 PHE A CA 1
ATOM 1522 C C . PHE A 1 199 ? 6.495 -2.980 -17.125 1.00 98.56 199 PHE A C 1
ATOM 1524 O O . PHE A 1 199 ? 7.542 -3.021 -16.491 1.00 98.56 199 PHE A O 1
ATOM 1531 N N . CYS A 1 200 ? 6.176 -3.898 -18.040 1.00 97.94 200 CYS A N 1
ATOM 1532 C CA . CYS A 1 200 ? 7.022 -5.065 -18.314 1.00 97.94 200 CYS A CA 1
ATOM 1533 C C . CYS A 1 200 ? 8.390 -4.710 -18.931 1.00 97.94 200 CYS A C 1
ATOM 1535 O O . CYS A 1 200 ? 9.297 -5.544 -18.963 1.00 97.94 200 CYS A O 1
ATOM 1537 N N . SER A 1 201 ? 8.555 -3.478 -19.429 1.00 97.69 201 SER A N 1
ATOM 1538 C CA . SER A 1 201 ? 9.829 -2.955 -19.919 1.00 97.69 201 SER A CA 1
ATOM 1539 C C . SER A 1 201 ? 9.910 -1.422 -19.834 1.00 97.69 201 SER A C 1
ATOM 1541 O O . SER A 1 201 ? 8.872 -0.751 -19.873 1.00 97.69 201 SER A O 1
ATOM 1543 N N . PRO A 1 202 ? 11.129 -0.842 -19.816 1.00 97.44 202 PRO A N 1
ATOM 1544 C CA . PRO A 1 202 ? 11.330 0.605 -19.948 1.00 97.44 202 PRO A CA 1
ATOM 1545 C C . PRO A 1 202 ? 10.676 1.198 -21.201 1.00 97.44 202 PRO A C 1
ATOM 1547 O O . PRO A 1 202 ? 10.074 2.266 -21.135 1.00 97.44 202 PRO A O 1
ATOM 1550 N N . ASN A 1 203 ? 10.725 0.481 -22.328 1.00 97.31 203 ASN A N 1
ATOM 1551 C CA . ASN A 1 203 ? 10.126 0.934 -23.585 1.00 97.31 203 ASN A CA 1
ATOM 1552 C C . ASN A 1 203 ? 8.610 1.104 -23.459 1.00 97.31 203 ASN A C 1
ATOM 1554 O O . ASN A 1 203 ? 8.066 2.081 -23.963 1.00 97.31 203 ASN A O 1
ATOM 1558 N N . HIS A 1 204 ? 7.932 0.200 -22.748 1.00 97.62 204 HIS A N 1
ATOM 1559 C CA . HIS A 1 204 ? 6.492 0.319 -22.507 1.00 97.62 204 HIS A CA 1
ATOM 1560 C C . HIS A 1 204 ? 6.155 1.485 -21.578 1.00 97.62 204 HIS A C 1
ATOM 1562 O O . HIS A 1 204 ? 5.146 2.148 -21.798 1.00 97.62 204 HIS A O 1
ATOM 1568 N N . ALA A 1 205 ? 6.995 1.777 -20.580 1.00 96.94 205 ALA A N 1
ATOM 1569 C CA . ALA A 1 205 ? 6.814 2.962 -19.742 1.00 96.94 205 ALA A CA 1
ATOM 1570 C C . ALA A 1 205 ? 6.954 4.258 -20.562 1.00 96.94 205 ALA A C 1
ATOM 1572 O O . ALA A 1 205 ? 6.128 5.163 -20.445 1.00 96.94 205 ALA A O 1
ATOM 1573 N N . ILE A 1 206 ? 7.957 4.327 -21.446 1.00 94.12 206 ILE A N 1
ATOM 1574 C CA . ILE A 1 206 ? 8.181 5.474 -22.340 1.00 94.12 206 ILE A CA 1
ATOM 1575 C C . ILE A 1 206 ? 7.026 5.628 -23.341 1.00 94.12 206 ILE A C 1
ATOM 1577 O O . ILE A 1 206 ? 6.500 6.731 -23.493 1.00 94.12 206 ILE A O 1
ATOM 1581 N N . ALA A 1 207 ? 6.608 4.537 -23.990 1.00 95.50 207 ALA A N 1
ATOM 1582 C CA . ALA A 1 207 ? 5.506 4.536 -24.952 1.00 95.50 207 ALA A CA 1
ATOM 1583 C C . ALA A 1 207 ? 4.177 4.931 -24.294 1.00 95.50 207 ALA A C 1
ATOM 1585 O O . ALA A 1 207 ? 3.447 5.763 -24.827 1.00 95.50 207 ALA A O 1
ATOM 1586 N N . TRP A 1 208 ? 3.889 4.403 -23.100 1.00 95.75 208 TRP A N 1
ATOM 1587 C CA . TRP A 1 208 ? 2.729 4.818 -22.315 1.00 95.75 208 TRP A CA 1
ATOM 1588 C C . TRP A 1 208 ? 2.777 6.307 -21.985 1.00 95.75 208 TRP A C 1
ATOM 1590 O O . TRP A 1 208 ? 1.790 7.001 -22.212 1.00 95.75 208 TRP A O 1
ATOM 1600 N N . ARG A 1 209 ? 3.923 6.830 -21.528 1.00 93.44 209 ARG A N 1
ATOM 1601 C CA . ARG A 1 209 ? 4.068 8.257 -21.210 1.00 93.44 209 ARG A CA 1
ATOM 1602 C C . ARG A 1 209 ? 3.784 9.147 -22.416 1.00 93.44 209 ARG A C 1
ATOM 1604 O O . ARG A 1 209 ? 3.182 10.198 -22.246 1.00 93.44 209 ARG A O 1
ATOM 1611 N N . GLN A 1 210 ? 4.208 8.758 -23.620 1.00 91.88 210 GLN A N 1
ATOM 1612 C CA . GLN A 1 210 ? 3.951 9.532 -24.845 1.00 91.88 210 GLN A CA 1
ATOM 1613 C C . GLN A 1 210 ? 2.454 9.648 -25.178 1.00 91.88 210 GLN A C 1
ATOM 1615 O O . GLN A 1 210 ? 2.061 10.577 -25.877 1.00 91.88 210 GLN A O 1
ATOM 1620 N N . GLN A 1 211 ? 1.626 8.730 -24.671 1.00 91.56 211 GLN A N 1
ATOM 1621 C CA . GLN A 1 211 ? 0.171 8.748 -24.842 1.00 91.56 211 GLN A CA 1
ATOM 1622 C C . GLN A 1 211 ? -0.552 9.554 -23.752 1.00 91.56 211 GLN A C 1
ATOM 1624 O O . GLN A 1 211 ? -1.732 9.863 -23.909 1.00 91.56 211 GLN A O 1
ATOM 1629 N N . GLN A 1 212 ? 0.124 9.896 -22.650 1.00 87.62 212 GLN A N 1
ATOM 1630 C CA . GLN A 1 212 ? -0.464 10.674 -21.562 1.00 87.62 212 GLN A CA 1
ATOM 1631 C C . GLN A 1 212 ? -0.244 12.175 -21.774 1.00 87.62 212 GLN A C 1
ATOM 1633 O O . GLN A 1 212 ? 0.848 12.610 -22.141 1.00 87.62 212 GLN A O 1
ATOM 1638 N N . ARG A 1 213 ? -1.269 12.985 -21.487 1.00 80.62 213 ARG A N 1
ATOM 1639 C CA . ARG A 1 213 ? -1.132 14.448 -21.426 1.00 80.62 213 ARG A CA 1
ATOM 1640 C C . ARG A 1 213 ? -0.640 14.861 -20.038 1.00 80.62 213 ARG A C 1
ATOM 1642 O O . ARG A 1 213 ? -1.170 14.381 -19.045 1.00 80.62 213 ARG A O 1
ATOM 1649 N N . ASP A 1 214 ? 0.374 15.722 -19.987 1.00 74.31 214 ASP A N 1
ATOM 1650 C CA . ASP A 1 214 ? 0.841 16.429 -18.779 1.00 74.31 214 ASP A CA 1
ATOM 1651 C C . ASP A 1 214 ? 1.222 15.562 -17.558 1.00 74.31 214 ASP A C 1
ATOM 1653 O O . ASP A 1 214 ? 1.200 16.015 -16.411 1.00 74.31 214 ASP A O 1
ATOM 1657 N N . VAL A 1 215 ? 1.648 14.315 -17.786 1.00 81.81 215 VAL A N 1
ATOM 1658 C CA . VAL A 1 215 ? 2.182 13.454 -16.720 1.00 81.81 215 VAL A CA 1
ATOM 1659 C C . VAL A 1 215 ? 3.686 13.688 -16.567 1.00 81.81 215 VAL A C 1
ATOM 1661 O O . VAL A 1 215 ? 4.491 13.248 -17.394 1.00 81.81 215 VAL A O 1
ATOM 1664 N N . ALA A 1 216 ? 4.069 14.372 -15.488 1.00 89.25 216 ALA A N 1
ATOM 1665 C CA . ALA A 1 216 ? 5.456 14.487 -15.055 1.00 89.25 216 ALA A CA 1
ATOM 1666 C C . ALA A 1 216 ? 5.861 13.252 -14.240 1.00 89.25 216 ALA A C 1
ATOM 1668 O O . ALA A 1 216 ? 5.054 12.682 -13.502 1.00 89.25 216 ALA A O 1
ATOM 1669 N N . GLY A 1 217 ? 7.112 12.824 -14.386 1.00 92.38 217 GLY A N 1
ATOM 1670 C CA . GLY A 1 217 ? 7.638 11.655 -13.696 1.00 92.38 217 GLY A CA 1
ATOM 1671 C C . GLY A 1 217 ? 8.873 11.087 -14.374 1.00 92.38 217 GLY A C 1
ATOM 1672 O O . GLY A 1 217 ? 9.431 11.684 -15.297 1.00 92.38 217 GLY A O 1
ATOM 1673 N N . GLN A 1 218 ? 9.292 9.919 -13.906 1.00 93.56 218 GLN A N 1
ATOM 1674 C CA . GLN A 1 218 ? 10.457 9.213 -14.427 1.00 93.56 218 GLN A CA 1
ATOM 1675 C C . GLN A 1 218 ? 10.299 7.702 -14.280 1.00 93.56 218 GLN A C 1
ATOM 1677 O O . GLN A 1 218 ? 9.491 7.222 -13.486 1.00 93.56 218 GLN A O 1
ATOM 1682 N N . VAL A 1 219 ? 11.095 6.945 -15.030 1.00 97.00 219 VAL A N 1
ATOM 1683 C CA . VAL A 1 219 ? 11.176 5.489 -14.877 1.00 97.00 219 VAL A CA 1
ATOM 1684 C C . VAL A 1 219 ? 12.108 5.160 -13.713 1.00 97.00 219 VAL A C 1
ATOM 1686 O O . VAL A 1 219 ? 13.219 5.677 -13.653 1.00 97.00 219 VAL A O 1
ATOM 1689 N N . LEU A 1 220 ? 11.660 4.279 -12.820 1.00 97.94 220 LEU A N 1
ATOM 1690 C CA . LEU A 1 220 ? 12.456 3.671 -11.759 1.00 97.94 220 LEU A CA 1
ATOM 1691 C C . LEU A 1 220 ? 12.622 2.175 -12.027 1.00 97.94 220 LEU A C 1
ATOM 1693 O O . LEU A 1 220 ? 11.655 1.472 -12.342 1.00 97.94 220 LEU A O 1
ATOM 1697 N N . GLY A 1 221 ? 13.837 1.665 -11.844 1.00 97.94 221 GLY A N 1
ATOM 1698 C CA . GLY A 1 221 ? 14.068 0.227 -11.743 1.00 97.94 221 GLY A CA 1
ATOM 1699 C C . GLY A 1 221 ? 13.404 -0.356 -10.491 1.00 97.94 221 GLY A C 1
ATOM 1700 O O . GLY A 1 221 ? 13.129 0.356 -9.524 1.00 97.94 221 GLY A O 1
ATOM 1701 N N . LEU A 1 222 ? 13.176 -1.673 -10.462 1.00 98.19 222 LEU A N 1
ATOM 1702 C CA . LEU A 1 222 ? 12.523 -2.320 -9.316 1.00 98.19 222 LEU A CA 1
ATOM 1703 C C . LEU A 1 222 ? 13.250 -2.096 -7.982 1.00 98.19 222 LEU A C 1
ATOM 1705 O O . LEU A 1 222 ? 12.589 -1.890 -6.972 1.00 98.19 222 LEU A O 1
ATOM 1709 N N . GLY A 1 223 ? 14.588 -2.087 -7.962 1.00 98.38 223 GLY A N 1
ATOM 1710 C CA . GLY A 1 223 ? 15.352 -1.807 -6.738 1.00 98.38 223 GLY A CA 1
ATOM 1711 C C . GLY A 1 223 ? 15.164 -0.375 -6.226 1.00 98.38 223 GLY A C 1
ATOM 1712 O O . GLY A 1 223 ? 15.044 -0.162 -5.020 1.00 98.38 223 GLY A O 1
ATOM 1713 N N . GLU A 1 224 ? 15.083 0.600 -7.132 1.00 98.62 224 GLU A N 1
ATOM 1714 C CA . GLU A 1 224 ? 14.827 2.009 -6.808 1.00 98.62 224 GLU A CA 1
ATOM 1715 C C . GLU A 1 224 ? 13.394 2.204 -6.303 1.00 98.62 224 GLU A C 1
ATOM 1717 O O . GLU A 1 224 ? 13.177 2.820 -5.262 1.00 98.62 224 GLU A O 1
ATOM 1722 N N . ALA A 1 225 ? 12.409 1.621 -6.993 1.00 98.62 225 ALA A N 1
ATOM 1723 C CA . ALA A 1 225 ? 11.010 1.670 -6.578 1.00 98.62 225 ALA A CA 1
ATOM 1724 C C . ALA A 1 225 ? 10.787 0.971 -5.224 1.00 98.62 225 ALA A C 1
ATOM 1726 O O . ALA A 1 225 ? 10.049 1.478 -4.381 1.00 98.62 225 ALA A O 1
ATOM 1727 N N . LEU A 1 226 ? 11.480 -0.147 -4.975 1.00 98.69 226 LEU A N 1
ATOM 1728 C CA . LEU A 1 226 ? 11.480 -0.844 -3.688 1.00 98.69 226 LEU A CA 1
ATOM 1729 C C . LEU A 1 226 ? 12.093 0.021 -2.575 1.00 98.69 226 LEU A C 1
ATOM 1731 O O . LEU A 1 226 ? 11.575 0.043 -1.461 1.00 98.69 226 LEU A O 1
ATOM 1735 N N . TYR A 1 227 ? 13.164 0.765 -2.871 1.00 98.69 227 TYR A N 1
ATOM 1736 C CA . TYR A 1 227 ? 13.749 1.733 -1.938 1.00 98.69 227 TYR A CA 1
ATOM 1737 C C . TYR A 1 227 ? 12.784 2.868 -1.593 1.00 98.69 227 TYR A C 1
ATOM 1739 O O . TYR A 1 227 ? 12.644 3.208 -0.418 1.00 98.69 227 TYR A O 1
ATOM 1747 N N . VAL A 1 228 ? 12.082 3.413 -2.588 1.00 98.44 228 VAL A N 1
ATOM 1748 C CA . VAL A 1 228 ? 11.056 4.439 -2.368 1.00 98.44 228 VAL A CA 1
ATOM 1749 C C . VAL A 1 228 ? 9.920 3.890 -1.501 1.00 98.44 228 VAL A C 1
ATOM 1751 O O . VAL A 1 228 ? 9.602 4.495 -0.480 1.00 98.44 228 VAL A O 1
ATOM 1754 N N . GLY A 1 229 ? 9.355 2.728 -1.853 1.00 98.25 229 GLY A N 1
ATOM 1755 C CA . GLY A 1 229 ? 8.285 2.089 -1.080 1.00 98.25 229 GLY A CA 1
ATOM 1756 C C . GLY A 1 229 ? 8.703 1.830 0.369 1.00 98.25 229 GLY A C 1
ATOM 1757 O O . GLY A 1 229 ? 8.001 2.225 1.299 1.00 98.25 229 GLY A O 1
ATOM 1758 N N . LYS A 1 230 ? 9.902 1.273 0.582 1.00 98.00 230 LYS A N 1
ATOM 1759 C CA . LYS A 1 230 ? 10.485 1.129 1.923 1.00 98.00 230 LYS A CA 1
ATOM 1760 C C . LYS A 1 230 ? 10.529 2.469 2.658 1.00 98.00 230 LYS A C 1
ATOM 1762 O O . LYS A 1 230 ? 10.033 2.578 3.772 1.00 98.00 230 LYS A O 1
ATOM 1767 N N . GLY A 1 231 ? 11.108 3.492 2.036 1.00 97.06 231 GLY A N 1
ATOM 1768 C CA . GLY A 1 231 ? 11.329 4.786 2.671 1.00 97.06 231 GLY A CA 1
ATOM 1769 C C . GLY A 1 231 ? 10.052 5.540 3.049 1.00 97.06 231 GLY A C 1
ATOM 1770 O O . GLY A 1 231 ? 10.108 6.364 3.964 1.00 97.06 231 GLY A O 1
ATOM 1771 N N . ILE A 1 232 ? 8.936 5.295 2.353 1.00 96.38 232 ILE A N 1
ATOM 1772 C CA . ILE A 1 232 ? 7.624 5.886 2.661 1.00 96.38 232 ILE A CA 1
ATOM 1773 C C . ILE A 1 232 ? 6.946 5.132 3.811 1.00 96.38 232 ILE A C 1
ATOM 1775 O O . ILE A 1 232 ? 6.426 5.766 4.727 1.00 96.38 232 ILE A O 1
ATOM 1779 N N . PHE A 1 233 ? 6.951 3.797 3.773 1.00 96.94 233 PHE A N 1
ATOM 1780 C CA . PHE A 1 233 ? 6.026 2.994 4.578 1.00 96.94 233 PHE A CA 1
ATOM 1781 C C . PHE A 1 233 ? 6.644 2.300 5.800 1.00 96.94 233 PHE A C 1
ATOM 1783 O O . PHE A 1 233 ? 5.918 1.990 6.744 1.00 96.94 233 PHE A O 1
ATOM 1790 N N . GLU A 1 234 ? 7.960 2.064 5.821 1.00 94.94 234 GLU A N 1
ATOM 1791 C CA . GLU A 1 234 ? 8.620 1.246 6.853 1.00 94.94 234 GLU A CA 1
ATOM 1792 C C . GLU A 1 234 ? 8.411 1.785 8.281 1.00 94.94 234 GLU A C 1
ATOM 1794 O O . GLU A 1 234 ? 8.249 1.014 9.229 1.00 94.94 234 GLU A O 1
ATOM 1799 N N . ASP A 1 235 ? 8.367 3.107 8.438 1.00 92.00 235 ASP A N 1
ATOM 1800 C CA . ASP A 1 235 ? 8.256 3.742 9.751 1.00 92.00 235 ASP A CA 1
ATOM 1801 C C . ASP A 1 235 ? 6.803 3.977 10.199 1.00 92.00 235 ASP A C 1
ATOM 1803 O O . ASP A 1 235 ? 6.581 4.302 11.363 1.00 92.00 235 ASP A O 1
ATOM 1807 N N . LEU A 1 236 ? 5.794 3.757 9.340 1.00 91.06 236 LEU A N 1
ATOM 1808 C CA . LEU A 1 236 ? 4.395 4.076 9.675 1.00 91.06 236 LEU A CA 1
ATOM 1809 C C . LEU A 1 236 ? 3.841 3.258 10.844 1.00 91.06 236 LEU A C 1
ATOM 1811 O O . LEU A 1 236 ? 2.982 3.745 11.576 1.00 91.06 236 LEU A O 1
ATOM 1815 N N . LEU A 1 237 ? 4.318 2.024 11.019 1.00 89.06 237 LEU A N 1
ATOM 1816 C CA . LEU A 1 237 ? 3.936 1.155 12.133 1.00 89.06 237 LEU A CA 1
ATOM 1817 C C . LEU A 1 237 ? 5.041 1.018 13.185 1.00 89.06 237 LEU A C 1
ATOM 1819 O O . LEU A 1 237 ? 4.830 0.359 14.206 1.00 89.06 237 LEU A O 1
ATOM 1823 N N . ARG A 1 238 ? 6.192 1.676 13.021 1.00 80.88 238 ARG A N 1
ATOM 1824 C CA . ARG A 1 238 ? 7.212 1.710 14.075 1.00 80.88 238 ARG A CA 1
ATOM 1825 C C . ARG A 1 238 ? 6.802 2.694 15.178 1.00 80.88 238 ARG A C 1
ATOM 1827 O O . ARG A 1 238 ? 6.116 3.676 14.903 1.00 80.88 238 ARG A O 1
ATOM 1834 N N . PRO A 1 239 ? 7.147 2.438 16.449 1.00 58.47 239 PRO A N 1
ATOM 1835 C CA . PRO A 1 239 ? 7.006 3.445 17.498 1.00 58.47 239 PRO A CA 1
ATOM 1836 C C . PRO A 1 239 ? 7.947 4.627 17.212 1.00 58.47 239 PRO A C 1
ATOM 1838 O O . PRO A 1 239 ? 9.138 4.405 16.999 1.00 58.47 239 PRO A O 1
ATOM 1841 N N . HIS A 1 240 ? 7.453 5.871 17.213 1.00 53.00 240 HIS A N 1
ATOM 1842 C CA . HIS A 1 240 ? 8.316 7.044 17.033 1.00 53.00 240 HIS A CA 1
ATOM 1843 C C . HIS A 1 240 ? 9.241 7.251 18.252 1.00 53.00 240 HIS A C 1
ATOM 1845 O O . HIS A 1 240 ? 8.744 7.413 19.373 1.00 53.00 240 HIS A O 1
ATOM 1851 N N . PRO A 1 241 ? 10.574 7.313 18.065 1.00 39.97 241 PRO A N 1
ATOM 1852 C CA . PRO A 1 241 ? 11.505 7.719 19.111 1.00 39.97 241 PRO A CA 1
ATOM 1853 C C . PRO A 1 241 ? 11.426 9.244 19.260 1.00 39.97 241 PRO A C 1
ATOM 1855 O O . PRO A 1 241 ? 12.125 9.986 18.581 1.00 39.97 241 PRO A O 1
ATOM 1858 N N . GLY A 1 242 ? 10.497 9.727 20.085 1.00 40.75 242 GLY A N 1
ATOM 1859 C CA . GLY A 1 242 ? 10.242 11.167 20.225 1.00 40.75 242 GLY A CA 1
ATOM 1860 C C . GLY A 1 242 ? 8.943 11.546 20.934 1.00 40.75 242 GLY A C 1
ATOM 1861 O O . GLY A 1 242 ? 8.729 12.724 21.205 1.00 40.75 242 GLY A O 1
ATOM 1862 N N . ALA A 1 243 ? 8.089 10.580 21.291 1.00 40.09 243 ALA A N 1
ATOM 1863 C CA . ALA A 1 243 ? 7.020 10.830 22.251 1.00 40.09 243 ALA A CA 1
ATOM 1864 C C . ALA A 1 243 ? 7.656 11.222 23.595 1.00 40.09 243 ALA A C 1
ATOM 1866 O O . ALA A 1 243 ? 8.212 10.382 24.303 1.00 40.09 243 ALA A O 1
ATOM 1867 N N . VAL A 1 244 ? 7.630 12.521 23.895 1.00 34.69 244 VAL A N 1
ATOM 1868 C CA . VAL A 1 244 ? 8.179 13.120 25.109 1.00 34.69 244 VAL A CA 1
ATOM 1869 C C . VAL A 1 244 ? 7.575 12.415 26.320 1.00 34.69 244 VAL A C 1
ATOM 1871 O O . VAL A 1 244 ? 6.411 12.607 26.668 1.00 34.69 244 VAL A O 1
ATOM 1874 N N . SER A 1 245 ? 8.383 11.586 26.975 1.00 36.66 245 SER A N 1
ATOM 1875 C CA . SER A 1 245 ? 8.107 11.127 28.326 1.00 36.66 245 SER A CA 1
ATOM 1876 C C . SER A 1 245 ? 8.328 12.319 29.248 1.00 36.66 245 SER A C 1
ATOM 1878 O O . SER A 1 245 ? 9.443 12.541 29.719 1.00 36.66 245 SER A O 1
ATOM 1880 N N . PHE A 1 246 ? 7.274 13.087 29.528 1.00 37.75 246 PHE A N 1
ATOM 1881 C CA . PHE A 1 246 ? 7.223 13.895 30.746 1.00 37.75 246 PHE A CA 1
ATOM 1882 C C . PHE A 1 246 ? 7.151 12.933 31.937 1.00 37.75 246 PHE A C 1
ATOM 1884 O O . PHE A 1 246 ? 6.099 12.690 32.529 1.00 37.75 246 PHE A O 1
ATOM 1891 N N . ALA A 1 247 ? 8.298 12.335 32.252 1.00 34.75 247 ALA A N 1
ATOM 1892 C CA . ALA A 1 247 ? 8.521 11.708 33.532 1.00 34.75 247 ALA A CA 1
ATOM 1893 C C . ALA A 1 247 ? 8.421 12.823 34.575 1.00 34.75 247 ALA A C 1
ATOM 1895 O O . ALA A 1 247 ? 9.187 13.787 34.551 1.00 34.75 247 ALA A O 1
ATOM 1896 N N . ARG A 1 248 ? 7.430 12.704 35.462 1.00 34.81 248 ARG A N 1
ATOM 1897 C CA . ARG A 1 248 ? 7.401 13.444 36.723 1.00 34.81 248 ARG A CA 1
ATOM 1898 C C . ARG A 1 248 ? 8.778 13.318 37.373 1.00 34.81 248 ARG A C 1
ATOM 1900 O O . ARG A 1 248 ? 9.347 12.227 37.401 1.00 34.81 248 ARG A O 1
ATOM 1907 N N . THR A 1 249 ? 9.292 14.442 37.859 1.00 32.81 249 THR A N 1
ATOM 1908 C CA . THR A 1 249 ? 10.500 14.523 38.680 1.00 32.81 249 THR A CA 1
ATOM 1909 C C . THR A 1 249 ? 10.521 13.380 39.700 1.00 32.81 249 THR A C 1
ATOM 1911 O O . THR A 1 249 ? 9.517 13.174 40.391 1.00 32.81 249 THR A O 1
ATOM 1914 N N . PRO A 1 250 ? 11.618 12.607 39.797 1.00 36.88 250 PRO A N 1
ATOM 1915 C CA . PRO A 1 250 ? 11.719 11.565 40.803 1.00 36.88 250 PRO A CA 1
ATOM 1916 C C . PRO A 1 250 ? 11.639 12.209 42.186 1.00 36.88 250 PRO A C 1
ATOM 1918 O O . PRO A 1 250 ? 12.367 13.158 42.477 1.00 36.88 250 PRO A O 1
ATOM 1921 N N . VAL A 1 251 ? 10.755 11.688 43.035 1.00 36.81 251 VAL A N 1
ATOM 1922 C CA . VAL A 1 251 ? 10.830 11.910 44.481 1.00 36.81 251 VAL A CA 1
ATOM 1923 C C . VAL A 1 251 ? 12.217 11.426 44.929 1.00 36.81 251 VAL A C 1
ATOM 1925 O O . VAL A 1 251 ? 12.560 10.280 44.627 1.00 36.81 251 VAL A O 1
ATOM 1928 N N . PRO A 1 252 ? 13.036 12.259 45.595 1.00 31.12 252 PRO A N 1
ATOM 1929 C CA . PRO A 1 252 ? 14.354 11.836 46.039 1.00 31.12 252 PRO A CA 1
ATOM 1930 C C . PRO A 1 252 ? 14.183 10.802 47.155 1.00 31.12 252 PRO A C 1
ATOM 1932 O O . PRO A 1 252 ? 13.702 11.113 48.244 1.00 31.12 252 PRO A O 1
ATOM 1935 N N . LEU A 1 253 ? 14.548 9.555 46.862 1.00 35.09 253 LEU A N 1
ATOM 1936 C CA . LEU A 1 253 ? 14.785 8.531 47.874 1.00 35.09 253 LEU A CA 1
ATOM 1937 C C . LEU A 1 253 ? 16.233 8.663 48.370 1.00 35.09 253 LEU A C 1
ATOM 1939 O O . LEU A 1 253 ? 17.113 8.999 47.574 1.00 35.09 253 LEU A O 1
ATOM 1943 N N . PRO A 1 254 ? 16.476 8.444 49.672 1.00 33.25 254 PRO A N 1
ATOM 1944 C CA . PRO A 1 254 ? 17.736 8.782 50.314 1.00 33.25 254 PRO A CA 1
ATOM 1945 C C . PRO A 1 254 ? 18.893 7.946 49.765 1.00 33.25 254 PRO A C 1
ATOM 1947 O O . PRO A 1 254 ? 18.770 6.742 49.532 1.00 33.25 254 PRO A O 1
ATOM 1950 N N . GLU A 1 255 ? 20.020 8.628 49.578 1.00 36.38 255 GLU A N 1
ATOM 1951 C CA . GLU A 1 255 ? 21.306 8.078 49.172 1.00 36.38 255 GLU A CA 1
ATOM 1952 C C . GLU A 1 255 ? 21.724 6.907 50.066 1.00 36.38 255 GLU A C 1
ATOM 1954 O O . GLU A 1 255 ? 21.937 7.062 51.267 1.00 36.38 255 GLU A O 1
ATOM 1959 N N . THR A 1 256 ? 21.953 5.747 49.455 1.00 35.16 256 THR A N 1
ATOM 1960 C CA . THR A 1 256 ? 23.029 4.859 49.902 1.00 35.16 256 THR A CA 1
ATOM 1961 C C . THR A 1 256 ? 23.869 4.492 48.690 1.00 35.16 256 THR A C 1
ATOM 1963 O O . THR A 1 256 ? 23.394 3.968 47.684 1.00 35.16 256 THR A O 1
ATOM 1966 N N . ALA A 1 257 ? 25.127 4.900 48.774 1.00 35.16 257 ALA A N 1
ATOM 1967 C CA . ALA A 1 257 ? 26.136 4.750 47.754 1.00 35.16 257 ALA A CA 1
ATOM 1968 C C . ALA A 1 257 ? 26.499 3.275 47.504 1.00 35.16 257 ALA A C 1
ATOM 1970 O O . ALA A 1 257 ? 26.568 2.473 48.429 1.00 35.16 257 ALA A O 1
ATOM 1971 N N . ASN A 1 258 ? 26.801 2.984 46.236 1.00 42.56 258 ASN A N 1
ATOM 1972 C CA . ASN A 1 258 ? 27.782 2.014 45.744 1.00 42.56 258 ASN A CA 1
ATOM 1973 C C . ASN A 1 258 ? 27.912 0.664 46.474 1.00 42.56 258 ASN A C 1
ATOM 1975 O O . ASN A 1 258 ? 28.728 0.534 47.379 1.00 42.56 258 ASN A O 1
ATOM 1979 N N . ALA A 1 259 ? 27.261 -0.376 45.940 1.00 35.16 259 ALA A N 1
ATOM 1980 C CA . ALA A 1 259 ? 27.852 -1.709 45.747 1.00 35.16 259 ALA A CA 1
ATOM 1981 C C . ALA A 1 259 ? 26.859 -2.650 45.042 1.00 35.16 259 ALA A C 1
ATOM 1983 O O . ALA A 1 259 ? 25.710 -2.765 45.456 1.00 35.16 259 ALA A O 1
ATOM 1984 N N . GLY A 1 260 ? 27.324 -3.396 44.034 1.00 29.14 260 GLY A N 1
ATOM 1985 C CA . GLY A 1 260 ? 26.708 -4.685 43.699 1.00 29.14 260 GLY A CA 1
ATOM 1986 C C . GLY A 1 260 ? 25.997 -4.798 42.353 1.00 29.14 260 GLY A C 1
ATOM 1987 O O . GLY A 1 260 ? 24.839 -5.203 42.289 1.00 29.14 260 GLY A O 1
ATOM 1988 N N . THR A 1 261 ? 26.727 -4.610 41.255 1.00 40.22 261 THR A N 1
ATOM 1989 C CA . THR A 1 261 ? 26.427 -5.258 39.967 1.00 40.22 261 THR A CA 1
ATOM 1990 C C . THR A 1 261 ? 26.645 -6.781 40.091 1.00 40.22 261 THR A C 1
ATOM 1992 O O . THR A 1 261 ? 27.577 -7.320 39.511 1.00 40.22 261 THR A O 1
ATOM 1995 N N . MET A 1 262 ? 25.852 -7.484 40.913 1.00 39.28 262 MET A N 1
ATOM 1996 C CA . MET A 1 262 ? 25.913 -8.951 41.104 1.00 39.28 262 MET A CA 1
ATOM 1997 C C . MET A 1 262 ? 24.575 -9.576 41.571 1.00 39.28 262 MET A C 1
ATOM 1999 O O . MET A 1 262 ? 24.570 -10.617 42.220 1.00 39.28 262 MET A O 1
ATOM 2003 N N . ALA A 1 263 ? 23.416 -8.985 41.252 1.00 38.12 263 ALA A N 1
ATOM 2004 C CA . ALA A 1 263 ? 22.125 -9.458 41.789 1.00 38.12 263 ALA A CA 1
ATOM 2005 C C . ALA A 1 263 ? 21.054 -9.866 40.753 1.00 38.12 263 ALA A C 1
ATOM 2007 O O . ALA A 1 263 ? 19.898 -10.039 41.125 1.00 38.12 263 ALA A O 1
ATOM 2008 N N . SER A 1 264 ? 21.393 -10.073 39.474 1.00 42.00 264 SER A N 1
ATOM 2009 C CA . SER A 1 264 ? 20.429 -10.573 38.464 1.00 42.00 264 SER A CA 1
ATOM 2010 C C . SER A 1 264 ? 20.754 -11.958 37.890 1.00 42.00 264 SER A C 1
ATOM 2012 O O . SER A 1 264 ? 19.872 -12.608 37.335 1.00 42.00 264 SER A O 1
ATOM 2014 N N . THR A 1 265 ? 21.963 -12.485 38.09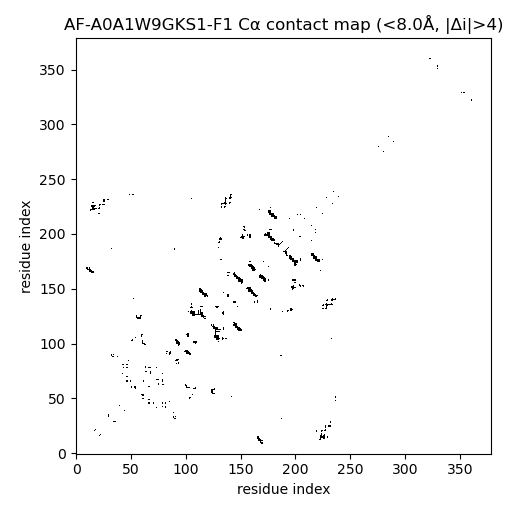6 1.00 39.91 265 THR A N 1
ATOM 2015 C CA . THR A 1 265 ? 22.325 -13.870 37.732 1.00 39.91 265 THR A CA 1
ATOM 2016 C C . THR A 1 265 ? 22.012 -14.882 38.836 1.00 39.91 265 THR A C 1
ATOM 2018 O O . THR A 1 265 ? 21.755 -16.045 38.535 1.00 39.91 265 THR A O 1
ATOM 2021 N N . ALA A 1 266 ? 21.951 -14.457 40.104 1.00 44.12 266 ALA A N 1
ATOM 2022 C CA . ALA A 1 266 ? 21.675 -15.358 41.226 1.00 44.12 266 ALA A CA 1
ATOM 2023 C C . ALA A 1 266 ? 20.234 -15.904 41.212 1.00 44.12 266 ALA A C 1
ATOM 2025 O O . ALA A 1 266 ? 20.029 -17.091 41.446 1.00 44.12 266 ALA A O 1
ATOM 2026 N N . GLY A 1 267 ? 19.238 -15.078 40.865 1.00 46.28 267 GLY A N 1
ATOM 2027 C CA . GLY A 1 267 ? 17.827 -15.488 40.856 1.00 46.28 267 GLY A CA 1
ATOM 2028 C C . GLY A 1 267 ? 17.486 -16.515 39.770 1.00 46.28 267 GLY A C 1
ATOM 2029 O O . GLY A 1 267 ? 16.779 -17.484 40.046 1.00 46.28 267 GLY A O 1
ATOM 2030 N N . GLY A 1 268 ? 18.030 -16.338 38.559 1.00 43.84 268 GLY A N 1
ATOM 2031 C CA . GLY A 1 268 ? 17.830 -17.254 37.428 1.00 43.84 268 GLY A CA 1
ATOM 2032 C C . GLY A 1 268 ? 18.586 -18.575 37.581 1.00 43.84 268 GLY A C 1
ATOM 2033 O O . GLY A 1 268 ? 18.064 -19.635 37.241 1.00 43.84 268 GLY A O 1
ATOM 2034 N N . LEU A 1 269 ? 19.789 -18.532 38.164 1.00 51.50 269 LEU A N 1
ATOM 2035 C CA . LEU A 1 269 ? 20.533 -19.744 38.493 1.00 51.50 269 LEU A CA 1
ATOM 2036 C C . LEU A 1 269 ? 19.840 -20.521 39.616 1.00 51.50 269 LEU A C 1
ATOM 2038 O O . LEU A 1 269 ? 19.666 -21.723 39.467 1.00 51.50 269 LEU A O 1
ATOM 2042 N N . LEU A 1 270 ? 19.346 -19.871 40.679 1.00 49.09 270 LEU A N 1
ATOM 2043 C CA . LEU A 1 270 ? 18.597 -20.569 41.735 1.00 49.09 270 LEU A CA 1
ATOM 2044 C C . LEU A 1 270 ? 17.327 -21.256 41.209 1.00 49.09 270 LEU A C 1
ATOM 2046 O O . LEU A 1 270 ? 17.041 -22.384 41.607 1.00 49.09 270 LEU A O 1
ATOM 2050 N N . THR A 1 271 ? 16.588 -20.624 40.293 1.00 50.56 271 THR A N 1
ATOM 2051 C CA . THR A 1 271 ? 15.394 -21.241 39.687 1.00 50.56 271 THR A CA 1
ATOM 2052 C C . THR A 1 271 ? 15.748 -22.385 38.738 1.00 50.56 271 THR A C 1
ATOM 2054 O O . THR A 1 271 ? 15.086 -23.421 38.776 1.00 50.56 271 THR A O 1
ATOM 2057 N N . ALA A 1 272 ? 16.817 -22.262 37.946 1.00 54.00 272 ALA A N 1
ATOM 2058 C CA . ALA A 1 272 ? 17.301 -23.344 37.087 1.00 54.00 272 ALA A CA 1
ATOM 2059 C C . ALA A 1 272 ? 17.865 -24.530 37.893 1.00 54.00 272 ALA A C 1
ATOM 2061 O O . ALA A 1 272 ? 17.617 -25.683 37.544 1.00 54.00 272 ALA A O 1
ATOM 2062 N N . PHE A 1 273 ? 18.568 -24.268 39.001 1.00 57.50 273 PHE A N 1
ATOM 2063 C CA . PHE A 1 273 ? 19.089 -25.299 39.902 1.00 57.50 273 PHE A CA 1
ATOM 2064 C C . PHE A 1 273 ? 17.965 -26.039 40.639 1.00 57.50 273 PHE A C 1
ATOM 2066 O O . PHE A 1 273 ? 17.979 -27.269 40.664 1.00 57.50 273 PHE A O 1
ATOM 2073 N N . LEU A 1 274 ? 16.957 -25.333 41.172 1.00 55.62 274 LEU A N 1
ATOM 2074 C CA . LEU A 1 274 ? 15.796 -25.987 41.793 1.00 55.62 274 LEU A CA 1
ATOM 2075 C C . LEU A 1 274 ? 14.982 -26.808 40.779 1.00 55.62 274 LEU A C 1
ATOM 2077 O O . LEU A 1 274 ? 14.558 -27.915 41.106 1.00 55.62 274 LEU A O 1
ATOM 2081 N N . ALA A 1 275 ? 14.801 -26.304 39.552 1.00 57.81 275 ALA A N 1
ATOM 2082 C CA . ALA A 1 275 ? 14.113 -27.024 38.477 1.00 57.81 275 ALA A CA 1
ATOM 2083 C C . ALA A 1 275 ? 14.892 -28.267 37.998 1.00 57.81 275 ALA A C 1
ATOM 2085 O O . ALA A 1 275 ? 14.308 -29.290 37.645 1.00 57.81 275 ALA A O 1
ATOM 2086 N N . SER A 1 276 ? 16.223 -28.197 38.007 1.00 55.94 276 SER A N 1
ATOM 2087 C CA . SER A 1 276 ? 17.095 -29.321 37.660 1.00 55.94 276 SER A CA 1
ATOM 2088 C C . SER A 1 276 ? 17.029 -30.430 38.720 1.00 55.94 276 SER A C 1
ATOM 2090 O O . SER A 1 276 ? 16.877 -31.607 38.388 1.00 55.94 276 SER A O 1
ATOM 2092 N N . ILE A 1 277 ? 17.026 -30.062 40.009 1.00 62.66 277 ILE A N 1
ATOM 2093 C CA . ILE A 1 277 ? 16.961 -31.010 41.134 1.00 62.66 277 ILE A CA 1
ATOM 2094 C C . ILE A 1 277 ? 15.617 -31.759 41.190 1.00 62.66 277 ILE A C 1
ATOM 2096 O O . ILE A 1 277 ? 15.609 -32.951 41.497 1.00 62.66 277 ILE A O 1
ATOM 2100 N N . CYS A 1 278 ? 14.488 -31.123 40.852 1.00 62.00 278 CYS A N 1
ATOM 2101 C CA . CYS A 1 278 ? 13.176 -31.785 40.888 1.00 62.00 278 CYS A CA 1
ATOM 2102 C C . CYS A 1 278 ? 12.892 -32.707 39.685 1.00 62.00 278 CYS A C 1
ATOM 2104 O O . CYS A 1 278 ? 12.088 -33.629 39.819 1.00 62.00 278 CYS A O 1
ATOM 2106 N N . CYS A 1 279 ? 13.574 -32.515 38.548 1.00 51.66 279 CYS A N 1
ATOM 2107 C CA . CYS A 1 279 ? 13.379 -33.313 37.329 1.00 51.66 279 CYS A CA 1
ATOM 2108 C C . CYS A 1 279 ? 14.429 -34.420 37.150 1.00 51.66 279 CYS A C 1
ATOM 2110 O O . CYS A 1 279 ? 14.100 -35.522 36.715 1.00 51.66 279 CYS A O 1
ATOM 2112 N N . ILE A 1 280 ? 15.691 -34.145 37.496 1.00 58.62 280 ILE A N 1
ATOM 2113 C CA . ILE A 1 280 ? 16.801 -35.099 37.345 1.00 58.62 280 ILE A CA 1
ATOM 2114 C C . ILE A 1 280 ? 16.974 -35.936 38.616 1.00 58.62 280 ILE A C 1
ATOM 2116 O O . ILE A 1 280 ? 17.350 -37.101 38.523 1.00 58.62 280 ILE A O 1
ATOM 2120 N N . GLY A 1 281 ? 16.632 -35.397 39.793 1.00 59.44 281 GLY A N 1
ATOM 2121 C CA . GLY A 1 281 ? 16.743 -36.101 41.074 1.00 59.44 281 GLY A CA 1
ATOM 2122 C C . GLY A 1 281 ? 16.040 -37.464 41.078 1.00 59.44 281 GLY A C 1
ATOM 2123 O O . GLY A 1 281 ? 16.708 -38.474 41.294 1.00 59.44 281 GLY A O 1
ATOM 2124 N N . PRO A 1 282 ? 14.734 -37.547 40.764 1.00 60.69 282 PRO A N 1
ATOM 2125 C CA . PRO A 1 282 ? 14.016 -38.823 40.736 1.00 60.69 282 PRO A CA 1
ATOM 2126 C C . PRO A 1 282 ? 14.547 -39.798 39.675 1.00 60.69 282 PRO A C 1
ATOM 2128 O O . PRO A 1 282 ? 14.613 -41.000 39.921 1.00 60.69 282 PRO A O 1
ATOM 2131 N N . ALA A 1 283 ? 14.974 -39.288 38.515 1.00 52.50 283 ALA A N 1
ATOM 2132 C CA . ALA A 1 283 ? 15.494 -40.101 37.416 1.00 52.50 283 ALA A CA 1
ATOM 2133 C C . ALA A 1 283 ? 16.894 -40.665 37.712 1.00 52.50 283 ALA A C 1
ATOM 2135 O O . ALA A 1 283 ? 17.166 -41.814 37.384 1.00 52.50 283 ALA A O 1
ATOM 2136 N N . VAL A 1 284 ? 17.763 -39.900 38.380 1.00 57.72 284 VAL A N 1
ATOM 2137 C CA . VAL A 1 284 ? 19.088 -40.360 38.831 1.00 57.72 284 VAL A CA 1
ATOM 2138 C C . VAL A 1 284 ? 18.955 -41.352 39.986 1.00 57.72 284 VAL A C 1
ATOM 2140 O O . VAL A 1 284 ? 19.653 -42.361 39.997 1.00 57.72 284 VAL A O 1
ATOM 2143 N N . PHE A 1 285 ? 18.010 -41.135 40.907 1.00 54.16 285 PHE A N 1
ATOM 2144 C CA . PHE A 1 285 ? 17.683 -42.106 41.960 1.00 54.16 285 PHE A CA 1
ATOM 2145 C C . PHE A 1 285 ? 17.118 -43.423 41.402 1.00 54.16 285 PHE A C 1
ATOM 2147 O O . PHE A 1 285 ? 17.393 -44.484 41.959 1.00 54.16 285 PHE A O 1
ATOM 2154 N N . ALA A 1 286 ? 16.378 -43.371 40.290 1.00 53.81 286 ALA A N 1
ATOM 2155 C CA . ALA A 1 286 ? 15.893 -44.556 39.585 1.00 53.81 286 ALA A CA 1
ATOM 2156 C C . ALA A 1 286 ? 16.993 -45.242 38.749 1.00 53.81 286 ALA A C 1
ATOM 2158 O O . ALA A 1 286 ? 17.104 -46.465 38.767 1.00 53.81 286 ALA A O 1
ATOM 2159 N N . ALA A 1 287 ? 17.839 -44.472 38.056 1.00 50.19 287 ALA A N 1
ATOM 2160 C CA . ALA A 1 287 ? 18.920 -44.987 37.210 1.00 50.19 287 ALA A CA 1
ATOM 2161 C C . ALA A 1 287 ? 20.077 -45.606 38.012 1.00 50.19 287 ALA A C 1
ATOM 2163 O O . ALA A 1 287 ? 20.732 -46.524 37.527 1.00 50.19 287 ALA A O 1
ATOM 2164 N N . LEU A 1 288 ? 20.302 -45.152 39.249 1.00 54.50 288 LEU A N 1
ATOM 2165 C CA . LEU A 1 288 ? 21.260 -45.763 40.178 1.00 54.50 288 LEU A CA 1
ATOM 2166 C C . LEU A 1 288 ? 20.747 -47.063 40.822 1.00 54.50 288 LEU A C 1
ATOM 2168 O O . LEU A 1 288 ? 21.448 -47.633 41.653 1.00 54.50 288 LEU A O 1
ATOM 2172 N N . GLY A 1 289 ? 19.564 -47.556 40.435 1.00 49.62 289 GLY A N 1
ATOM 2173 C CA . GLY A 1 289 ? 19.124 -48.905 40.781 1.00 49.62 289 GLY A CA 1
ATOM 2174 C C . GLY A 1 289 ? 18.998 -49.136 42.287 1.00 49.62 289 GLY A C 1
ATOM 2175 O O . GLY A 1 289 ? 19.554 -50.094 42.815 1.00 49.62 289 GLY A O 1
ATOM 2176 N N . VAL A 1 290 ? 18.247 -48.284 42.991 1.00 46.84 290 VAL A N 1
ATOM 2177 C CA . VAL A 1 290 ? 17.824 -48.558 44.374 1.00 46.84 290 VAL A CA 1
ATOM 2178 C C . VAL A 1 290 ? 16.585 -49.448 44.321 1.00 46.84 290 VAL A C 1
ATOM 2180 O O . VAL A 1 290 ? 15.448 -49.009 44.486 1.00 46.84 290 VAL A O 1
ATOM 2183 N N . GLY A 1 291 ? 16.821 -50.722 44.020 1.00 43.47 291 GLY A N 1
ATOM 2184 C CA . GLY A 1 291 ? 15.848 -51.773 44.261 1.00 43.47 291 GLY A CA 1
ATOM 2185 C C . GLY A 1 291 ? 15.517 -51.837 45.749 1.00 43.47 291 GLY A C 1
ATOM 2186 O O . GLY A 1 291 ? 16.366 -51.612 46.612 1.00 43.47 291 GLY A O 1
ATOM 2187 N N . VAL A 1 292 ? 14.260 -52.141 46.042 1.00 44.97 292 VAL A N 1
ATOM 2188 C CA . VAL A 1 292 ? 13.753 -52.456 47.376 1.00 44.97 292 VAL A CA 1
ATOM 2189 C C . VAL A 1 292 ? 14.428 -53.757 47.835 1.00 44.97 292 VAL A C 1
ATOM 2191 O O . VAL A 1 292 ? 13.904 -54.846 47.653 1.00 44.97 292 VAL A O 1
ATOM 2194 N N . GLY A 1 293 ? 15.652 -53.657 48.343 1.00 41.00 293 GLY A N 1
ATOM 2195 C CA . GLY A 1 293 ? 16.483 -54.794 48.715 1.00 41.00 293 GLY A CA 1
ATOM 2196 C C . GLY A 1 293 ? 17.609 -54.331 49.626 1.00 41.00 293 GLY A C 1
ATOM 2197 O O . GLY A 1 293 ? 18.335 -53.394 49.311 1.00 41.00 293 GLY A O 1
ATOM 2198 N N . ALA A 1 294 ? 17.680 -54.939 50.804 1.00 50.09 294 ALA A N 1
ATOM 2199 C CA . ALA A 1 294 ? 18.564 -54.576 51.899 1.00 50.09 294 ALA A CA 1
ATOM 2200 C C . ALA A 1 294 ? 20.059 -54.538 51.512 1.00 50.09 294 ALA A C 1
ATOM 2202 O O . ALA A 1 294 ? 20.495 -55.244 50.612 1.00 50.09 294 ALA A O 1
ATOM 2203 N N . THR A 1 295 ? 20.824 -53.765 52.295 1.00 48.56 295 THR A N 1
ATOM 2204 C CA . THR A 1 295 ? 22.299 -53.636 52.334 1.00 48.56 295 THR A CA 1
ATOM 2205 C C . THR A 1 295 ? 22.941 -52.661 51.337 1.00 48.56 295 THR A C 1
ATOM 2207 O O . THR A 1 295 ? 23.603 -53.044 50.381 1.00 48.56 295 THR A O 1
ATOM 2210 N N . GLY A 1 296 ? 22.818 -51.364 51.628 1.00 42.72 296 GLY A N 1
ATOM 2211 C CA . GLY A 1 296 ? 23.638 -50.298 51.049 1.00 42.72 296 GLY A CA 1
ATOM 2212 C C . GLY A 1 296 ? 23.776 -49.131 52.032 1.00 42.72 296 GLY A C 1
ATOM 2213 O O . GLY A 1 296 ? 22.983 -49.024 52.966 1.00 42.72 296 GLY A O 1
ATOM 2214 N N . PHE A 1 297 ? 24.772 -48.262 51.825 1.00 42.09 297 PHE A N 1
ATOM 2215 C CA . PHE A 1 297 ? 25.255 -47.171 52.705 1.00 42.09 297 PHE A CA 1
ATOM 2216 C C . PHE A 1 297 ? 24.210 -46.091 53.106 1.00 42.09 297 PHE A C 1
ATOM 2218 O O . PHE A 1 297 ? 24.542 -45.077 53.709 1.00 42.09 297 PHE A O 1
ATOM 2225 N N . LEU A 1 298 ? 22.925 -46.307 52.820 1.00 45.16 298 LEU A N 1
ATOM 2226 C CA . LEU A 1 298 ? 21.811 -45.396 53.086 1.00 45.16 298 LEU A CA 1
ATOM 2227 C C . LEU A 1 298 ? 20.705 -46.040 53.944 1.00 45.16 298 LEU A C 1
ATOM 2229 O O . LEU A 1 298 ? 19.516 -45.806 53.741 1.00 45.16 298 LEU A O 1
ATOM 2233 N N . ALA A 1 299 ? 21.085 -46.814 54.965 1.00 45.97 299 ALA A N 1
ATOM 2234 C CA . ALA A 1 299 ? 20.143 -47.303 55.981 1.00 45.97 299 ALA A CA 1
ATOM 2235 C C . ALA A 1 299 ? 19.422 -46.160 56.742 1.00 45.97 299 ALA A C 1
ATOM 2237 O O . ALA A 1 299 ? 18.323 -46.359 57.256 1.00 45.97 299 ALA A O 1
ATOM 2238 N N . ASN A 1 300 ? 19.979 -44.941 56.749 1.00 47.75 300 ASN A N 1
ATOM 2239 C CA . ASN A 1 300 ? 19.380 -43.773 57.411 1.00 47.75 300 ASN A CA 1
ATOM 2240 C C . ASN A 1 300 ? 18.293 -43.048 56.594 1.00 47.75 300 ASN A C 1
ATOM 2242 O O . ASN A 1 300 ? 17.621 -42.166 57.129 1.00 47.75 300 ASN A O 1
ATOM 2246 N N . THR A 1 301 ? 18.060 -43.404 55.327 1.00 49.38 301 THR A N 1
ATOM 2247 C CA . THR A 1 301 ? 17.086 -42.687 54.477 1.00 49.38 301 THR A CA 1
ATOM 2248 C C . THR A 1 301 ? 15.673 -43.277 54.556 1.00 49.38 301 THR A C 1
ATOM 2250 O O . THR A 1 301 ? 14.701 -42.601 54.217 1.00 49.38 301 THR A O 1
ATOM 2253 N N . ALA A 1 302 ? 15.522 -44.497 55.086 1.00 46.66 302 ALA A N 1
ATOM 2254 C CA . ALA A 1 302 ? 14.223 -45.150 55.272 1.00 46.66 302 ALA A CA 1
ATOM 2255 C C . ALA A 1 302 ? 13.312 -44.413 56.280 1.00 46.66 302 ALA A C 1
ATOM 2257 O O . ALA A 1 302 ? 12.089 -44.443 56.142 1.00 46.66 302 ALA A O 1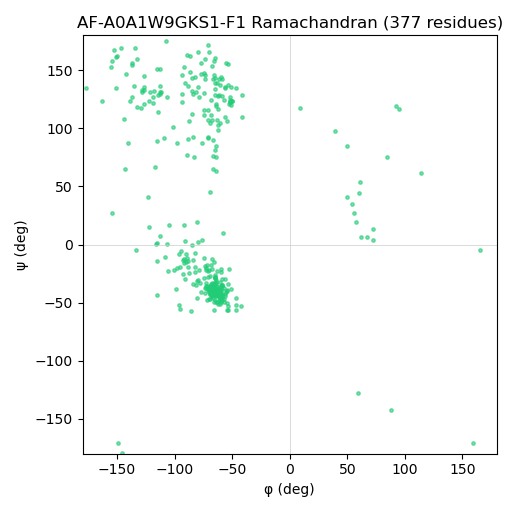
ATOM 2258 N N . GLY A 1 303 ? 13.892 -43.708 57.262 1.00 47.75 303 GLY A N 1
ATOM 2259 C CA . GLY A 1 303 ? 13.144 -42.897 58.231 1.00 47.75 303 GLY A CA 1
ATOM 2260 C C . GLY A 1 303 ? 12.593 -41.597 57.637 1.00 47.75 303 GLY A C 1
ATOM 2261 O O . GLY A 1 303 ? 11.433 -41.254 57.860 1.00 47.75 303 GLY A O 1
ATOM 2262 N N . VAL A 1 304 ? 13.389 -40.915 56.808 1.00 49.06 304 VAL A N 1
ATOM 2263 C CA . VAL A 1 304 ? 12.989 -39.665 56.137 1.00 49.06 304 VAL A CA 1
ATOM 2264 C C . VAL A 1 304 ? 11.913 -39.935 55.082 1.00 49.06 304 VAL A C 1
ATOM 2266 O O . VAL A 1 304 ? 10.946 -39.184 54.979 1.00 49.06 304 VAL A O 1
ATOM 2269 N N . LEU A 1 305 ? 12.014 -41.056 54.358 1.00 49.84 305 LEU A N 1
ATOM 2270 C CA . LEU A 1 305 ? 11.013 -41.445 53.363 1.00 49.84 305 LEU A CA 1
ATOM 2271 C C . LEU A 1 305 ? 9.680 -41.876 54.002 1.00 49.84 305 LEU A C 1
ATOM 2273 O O . LEU A 1 305 ? 8.622 -41.522 53.483 1.00 49.84 305 LEU A O 1
ATOM 2277 N N . LYS A 1 306 ? 9.702 -42.565 55.158 1.00 47.59 306 LYS A N 1
ATOM 2278 C CA . LYS A 1 306 ? 8.476 -42.903 55.909 1.00 47.59 306 LYS A CA 1
ATOM 2279 C C . LYS A 1 306 ? 7.780 -41.677 56.508 1.00 47.59 306 LYS A C 1
ATOM 2281 O O . LYS A 1 306 ? 6.554 -41.652 56.549 1.00 47.59 306 LYS A O 1
ATOM 2286 N N . ALA A 1 307 ? 8.530 -40.652 56.911 1.00 55.16 307 ALA A N 1
ATOM 2287 C CA . ALA A 1 307 ? 7.973 -39.391 57.407 1.00 55.16 307 ALA A CA 1
ATOM 2288 C C . ALA A 1 307 ? 7.336 -38.519 56.301 1.00 55.16 307 ALA A C 1
ATOM 2290 O O . ALA A 1 307 ? 6.529 -37.643 56.601 1.00 55.16 307 ALA A O 1
ATOM 2291 N N . LEU A 1 308 ? 7.658 -38.776 55.027 1.00 52.44 308 LEU A N 1
ATOM 2292 C CA . LEU A 1 308 ? 7.109 -38.078 53.853 1.00 52.44 308 LEU A CA 1
ATOM 2293 C C . LEU A 1 308 ? 5.877 -38.767 53.234 1.00 52.44 308 LEU A C 1
ATOM 2295 O O . LEU A 1 308 ? 5.152 -38.136 52.463 1.00 52.44 308 LEU A O 1
ATOM 2299 N N . LEU A 1 309 ? 5.585 -40.022 53.604 1.00 54.38 309 LEU A N 1
ATOM 2300 C CA . LEU A 1 309 ? 4.359 -40.736 53.208 1.00 54.38 309 LEU A CA 1
ATOM 2301 C C . LEU A 1 309 ? 3.047 -39.988 53.551 1.00 54.38 309 LEU A C 1
ATOM 2303 O O . LEU A 1 309 ? 2.164 -39.980 52.692 1.00 54.38 309 LEU A O 1
ATOM 2307 N N . PRO A 1 310 ? 2.893 -39.311 54.712 1.00 62.12 310 PRO A N 1
ATOM 2308 C CA . PRO A 1 310 ? 1.668 -38.577 55.047 1.00 62.12 310 PRO A CA 1
ATOM 2309 C C . PRO A 1 310 ? 1.491 -37.280 54.240 1.00 62.12 310 PRO A C 1
ATOM 2311 O O . PRO A 1 310 ? 0.380 -36.773 54.122 1.00 62.12 310 PRO A O 1
ATOM 2314 N N . TYR A 1 311 ? 2.573 -36.740 53.671 1.00 54.66 311 TYR A N 1
ATOM 2315 C CA . TYR A 1 311 ? 2.569 -35.475 52.928 1.00 54.66 311 TYR A CA 1
ATOM 2316 C C . TYR A 1 311 ? 2.393 -35.659 51.410 1.00 54.66 311 TYR A C 1
ATOM 2318 O O . TYR A 1 311 ? 2.215 -34.672 50.695 1.00 54.66 311 TYR A O 1
ATOM 2326 N N . ARG A 1 312 ? 2.371 -36.904 50.903 1.00 60.38 312 ARG A N 1
ATOM 2327 C CA . ARG A 1 312 ? 2.084 -37.232 49.490 1.00 60.38 312 ARG A CA 1
ATOM 2328 C C . ARG A 1 312 ? 0.861 -36.504 48.904 1.00 60.38 312 ARG A C 1
ATOM 2330 O O . ARG A 1 312 ? 1.025 -35.874 47.859 1.00 60.38 312 ARG A O 1
ATOM 2337 N N . PRO A 1 313 ? -0.336 -36.527 49.526 1.00 64.25 313 PRO A N 1
ATOM 2338 C CA . PRO A 1 313 ? -1.499 -35.836 48.963 1.00 64.25 313 PRO A CA 1
ATOM 2339 C C . PRO A 1 313 ? -1.317 -34.312 48.928 1.00 64.25 313 PRO A C 1
ATOM 2341 O O . PRO A 1 313 ? -1.836 -33.650 48.034 1.00 64.25 313 PRO A O 1
ATOM 2344 N N . LEU A 1 314 ? -0.522 -33.756 49.844 1.00 67.25 314 LEU A N 1
ATOM 2345 C CA . LEU A 1 314 ? -0.214 -32.327 49.910 1.00 67.25 314 LEU A CA 1
ATOM 2346 C C . LEU A 1 314 ? 0.645 -31.878 48.717 1.00 67.25 314 LEU A C 1
ATOM 2348 O O . LEU A 1 314 ? 0.359 -30.852 48.102 1.00 67.25 314 LEU A O 1
ATOM 2352 N N . PHE A 1 315 ? 1.641 -32.679 48.326 1.00 63.69 315 PHE A N 1
ATOM 2353 C CA . PHE A 1 315 ? 2.450 -32.421 47.127 1.00 63.69 315 PHE A CA 1
ATOM 2354 C C . PHE A 1 315 ? 1.647 -32.57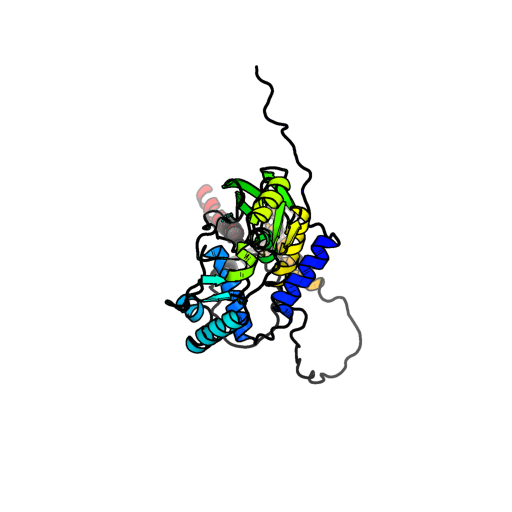3 45.824 1.00 63.69 315 PHE A C 1
ATOM 2356 O O . PHE A 1 315 ? 1.822 -31.782 44.891 1.00 63.69 315 PHE A O 1
ATOM 2363 N N . ILE A 1 316 ? 0.727 -33.542 45.762 1.00 68.62 316 ILE A N 1
ATOM 2364 C CA . ILE A 1 316 ? -0.201 -33.703 44.629 1.00 68.62 316 ILE A CA 1
ATOM 2365 C C . ILE A 1 316 ? -1.138 -32.489 44.535 1.00 68.62 316 ILE A C 1
ATOM 2367 O O . ILE A 1 316 ? -1.329 -31.927 43.458 1.00 68.62 316 ILE A O 1
ATOM 2371 N N . GLY A 1 317 ? -1.663 -32.022 45.670 1.00 72.00 317 GLY A N 1
ATOM 2372 C CA . GLY A 1 317 ? -2.479 -30.812 45.730 1.00 72.00 317 GLY A CA 1
ATOM 2373 C C . GLY A 1 317 ? -1.718 -29.569 45.263 1.00 72.00 317 GLY A C 1
ATOM 2374 O O . GLY A 1 317 ? -2.219 -28.812 44.435 1.00 72.00 317 GLY A O 1
ATOM 2375 N N . LEU A 1 318 ? -0.478 -29.385 45.726 1.00 71.50 318 LEU A N 1
ATOM 2376 C CA . LEU A 1 318 ? 0.354 -28.236 45.359 1.00 71.50 318 LEU A CA 1
ATOM 2377 C C . LEU A 1 318 ? 0.662 -28.192 43.855 1.00 71.50 318 LEU A C 1
ATOM 2379 O O . LEU A 1 318 ? 0.600 -27.130 43.236 1.00 71.50 318 LEU A O 1
ATOM 2383 N N . THR A 1 319 ? 0.962 -29.341 43.251 1.00 69.81 319 THR A N 1
ATOM 2384 C CA . THR A 1 319 ? 1.239 -29.438 41.810 1.00 69.81 319 THR A CA 1
ATOM 2385 C C . THR A 1 319 ? -0.012 -29.201 40.966 1.00 69.81 319 THR A C 1
ATOM 2387 O O . THR A 1 319 ? 0.069 -28.460 39.989 1.00 69.81 319 THR A O 1
ATOM 2390 N N . MET A 1 320 ? -1.177 -29.718 41.374 1.00 71.81 320 MET A N 1
ATOM 2391 C CA . MET A 1 320 ? -2.466 -29.412 40.736 1.00 71.81 320 MET A CA 1
ATOM 2392 C C . MET A 1 320 ? -2.808 -27.920 40.804 1.00 71.81 320 MET A C 1
ATOM 2394 O O . MET A 1 320 ? -3.276 -27.353 39.819 1.00 71.81 320 MET A O 1
ATOM 2398 N N . ILE A 1 321 ? -2.519 -27.260 41.930 1.00 69.94 321 ILE A N 1
ATOM 2399 C CA . ILE A 1 321 ? -2.709 -25.812 42.085 1.00 69.94 321 ILE A CA 1
ATOM 2400 C C . ILE A 1 321 ? -1.755 -25.037 41.166 1.00 69.94 321 ILE A C 1
ATOM 2402 O O . ILE A 1 321 ? -2.196 -24.133 40.464 1.00 69.94 321 ILE A O 1
ATOM 2406 N N . LEU A 1 322 ? -0.470 -25.400 41.104 1.00 70.56 322 LEU A N 1
ATOM 2407 C CA . LEU A 1 322 ? 0.519 -24.732 40.245 1.00 70.56 322 LEU A CA 1
ATOM 2408 C C . LEU A 1 322 ? 0.242 -24.933 38.746 1.00 70.56 322 LEU A C 1
ATOM 2410 O O . LEU A 1 322 ? 0.368 -23.987 37.965 1.00 70.56 322 LEU A O 1
ATOM 2414 N N . LEU A 1 323 ? -0.178 -26.134 38.339 1.00 72.50 323 LEU A N 1
ATOM 2415 C CA . LEU A 1 323 ? -0.636 -26.420 36.974 1.00 72.50 323 LEU A CA 1
ATOM 2416 C C . LEU A 1 323 ? -1.926 -25.664 36.658 1.00 72.50 323 LEU A C 1
ATOM 2418 O O . LEU A 1 323 ? -2.027 -25.061 35.593 1.00 72.50 323 LEU A O 1
ATOM 2422 N N . GLY A 1 324 ? -2.870 -25.626 37.601 1.00 74.44 324 GLY A N 1
ATOM 2423 C CA . GLY A 1 324 ? -4.107 -24.858 37.499 1.00 74.44 324 GLY A CA 1
ATOM 2424 C C . GLY A 1 324 ? -3.849 -23.361 37.336 1.00 74.44 324 GLY A C 1
ATOM 2425 O O . GLY A 1 324 ? -4.420 -22.748 36.442 1.00 74.44 324 GLY A O 1
ATOM 2426 N N . ILE A 1 325 ? -2.929 -22.783 38.116 1.00 68.12 325 ILE A N 1
ATOM 2427 C CA . ILE A 1 325 ? -2.480 -21.388 37.980 1.00 68.12 325 ILE A CA 1
ATOM 2428 C C . ILE A 1 325 ? -1.792 -21.178 36.628 1.00 68.12 325 ILE A C 1
ATOM 2430 O O . ILE A 1 325 ? -2.062 -20.186 35.959 1.00 68.12 325 ILE A O 1
ATOM 2434 N N . SER A 1 326 ? -0.951 -22.113 36.183 1.00 66.31 326 SER A N 1
ATOM 2435 C CA . SER A 1 326 ? -0.257 -22.009 34.892 1.00 66.31 326 SER A CA 1
ATOM 2436 C C . SER A 1 326 ? -1.229 -22.051 33.706 1.00 66.31 326 SER A C 1
ATOM 2438 O O . SER A 1 326 ? -1.123 -21.230 32.796 1.00 66.31 326 SER A O 1
ATOM 2440 N N . PHE A 1 327 ? -2.220 -22.950 33.731 1.00 71.50 327 PHE A N 1
ATOM 2441 C CA . PHE A 1 327 ? -3.292 -23.002 32.733 1.00 71.50 327 PHE A CA 1
ATOM 2442 C C . PHE A 1 327 ? -4.200 -21.783 32.818 1.00 71.50 327 PHE A C 1
ATOM 2444 O O . PHE A 1 327 ? -4.541 -21.205 31.789 1.00 71.50 327 PHE A O 1
ATOM 2451 N N . TYR A 1 328 ? -4.555 -21.361 34.032 1.00 71.00 328 TYR A N 1
ATOM 2452 C CA . TYR A 1 328 ? -5.348 -20.165 34.254 1.00 71.00 328 TYR A CA 1
ATOM 2453 C C . TYR A 1 328 ? -4.638 -18.948 33.672 1.00 71.00 328 TYR A C 1
ATOM 2455 O O . TYR A 1 328 ? -5.243 -18.235 32.895 1.00 71.00 328 TYR A O 1
ATOM 2463 N N . LEU A 1 329 ? -3.344 -18.744 33.919 1.00 70.56 329 LEU A N 1
ATOM 2464 C CA . LEU A 1 329 ? -2.589 -17.631 33.337 1.00 70.56 329 LEU A CA 1
ATOM 2465 C C . LEU A 1 329 ? -2.398 -17.760 31.814 1.00 70.56 329 LEU A C 1
ATOM 2467 O O . LEU A 1 329 ? -2.429 -16.747 31.121 1.00 70.56 329 LEU A O 1
ATOM 2471 N N . ALA A 1 330 ? -2.248 -18.975 31.274 1.00 68.44 330 ALA A N 1
ATOM 2472 C CA . ALA A 1 330 ? -2.097 -19.198 29.831 1.00 68.44 330 ALA A CA 1
ATOM 2473 C C . ALA A 1 330 ? -3.407 -19.042 29.030 1.00 68.44 330 ALA A C 1
ATOM 2475 O O . ALA A 1 330 ? -3.363 -18.691 27.847 1.00 68.44 330 ALA A O 1
ATOM 2476 N N . TYR A 1 331 ? -4.562 -19.312 29.652 1.00 67.81 331 TYR A N 1
ATOM 2477 C CA . TYR A 1 331 ? -5.891 -19.232 29.027 1.00 67.81 331 TYR A CA 1
ATOM 2478 C C . TYR A 1 331 ? -6.738 -18.053 29.501 1.00 67.81 331 TYR A C 1
ATOM 2480 O O . TYR A 1 331 ? -7.758 -17.750 28.873 1.00 67.81 331 TYR A O 1
ATOM 2488 N N . ARG A 1 332 ? -6.333 -17.350 30.563 1.00 63.09 332 ARG A N 1
ATOM 2489 C CA . ARG A 1 332 ? -6.958 -16.093 30.962 1.00 63.09 332 ARG A CA 1
ATOM 2490 C C . ARG A 1 332 ? -6.731 -15.111 29.827 1.00 63.09 332 ARG A C 1
ATOM 2492 O O . ARG A 1 332 ? -5.626 -14.626 29.600 1.00 63.09 332 ARG A O 1
ATOM 2499 N N . LYS A 1 333 ? -7.813 -14.825 29.101 1.00 43.38 333 LYS A N 1
ATOM 2500 C CA . LYS A 1 333 ? -7.888 -13.643 28.246 1.00 43.38 333 LYS A CA 1
ATOM 2501 C C . LYS A 1 333 ? -7.500 -12.462 29.139 1.00 43.38 333 LYS A C 1
ATOM 2503 O O . LYS A 1 333 ? -8.074 -12.368 30.229 1.00 43.38 333 LYS A O 1
ATOM 2508 N N . PRO A 1 334 ? -6.525 -11.622 28.760 1.00 43.00 334 PRO A N 1
ATOM 2509 C CA . PRO A 1 334 ? -6.217 -10.444 29.550 1.00 43.00 334 PRO A CA 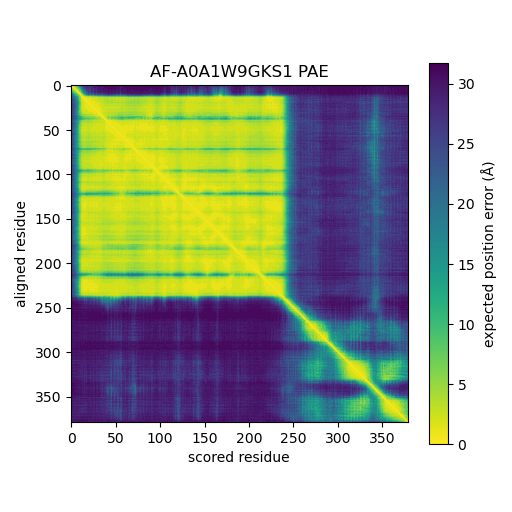1
ATOM 2510 C C . PRO A 1 334 ? -7.513 -9.641 29.674 1.00 43.00 334 PRO A C 1
ATOM 2512 O O . PRO A 1 334 ? -8.032 -9.131 28.685 1.00 43.00 334 PRO A O 1
ATOM 2515 N N . MET A 1 335 ? -8.085 -9.614 30.881 1.00 39.62 335 MET A N 1
ATOM 2516 C CA . MET A 1 335 ? -9.070 -8.601 31.215 1.00 39.62 335 MET A CA 1
ATOM 2517 C C . MET A 1 335 ? -8.298 -7.297 31.140 1.00 39.62 335 MET A C 1
ATOM 2519 O O . MET A 1 335 ? -7.286 -7.148 31.828 1.00 39.62 335 MET A O 1
ATOM 2523 N N . VAL A 1 336 ? -8.738 -6.417 30.245 1.00 46.91 336 VAL A N 1
ATOM 2524 C CA . VAL A 1 336 ? -8.292 -5.030 30.169 1.00 46.91 336 VAL A CA 1
ATOM 2525 C C . VAL A 1 336 ? -8.734 -4.384 31.479 1.00 46.91 336 VAL A C 1
ATOM 2527 O O . VAL A 1 336 ? -9.851 -3.904 31.628 1.00 46.91 336 VAL A O 1
ATOM 2530 N N . GLY A 1 337 ? -7.880 -4.555 32.482 1.00 34.47 337 GLY A N 1
ATOM 2531 C CA . GLY A 1 337 ? -7.942 -3.896 33.766 1.00 34.47 337 GLY A CA 1
ATOM 2532 C C . GLY A 1 337 ? -7.271 -2.547 33.617 1.00 34.47 337 GLY A C 1
ATOM 2533 O O . GLY A 1 337 ? -6.177 -2.438 33.064 1.00 34.47 337 GLY A O 1
ATOM 2534 N N . ASP A 1 338 ? -8.000 -1.548 34.069 1.00 33.75 338 ASP A N 1
ATOM 2535 C CA . ASP A 1 338 ? -7.711 -0.135 33.992 1.00 33.75 338 ASP A CA 1
ATOM 2536 C C . ASP A 1 338 ? -6.329 0.253 34.565 1.00 33.75 338 ASP A C 1
ATOM 2538 O O . ASP A 1 338 ? -5.802 -0.363 35.492 1.00 33.75 338 ASP A O 1
ATOM 2542 N N . VAL A 1 339 ? -5.841 1.380 34.045 1.00 39.59 339 VAL A N 1
ATOM 2543 C CA . VAL A 1 339 ? -4.816 2.282 34.585 1.00 39.59 339 VAL A CA 1
ATOM 2544 C C . VAL A 1 339 ? -3.333 2.093 34.205 1.00 39.59 339 VAL A C 1
ATOM 2546 O O . VAL A 1 339 ? -2.600 1.202 34.626 1.00 39.59 339 VAL A O 1
ATOM 2549 N N . SER A 1 340 ? -2.878 3.190 33.590 1.00 30.11 340 SER A N 1
ATOM 2550 C CA . SER A 1 340 ? -1.536 3.772 33.492 1.00 30.11 340 SER A CA 1
ATOM 2551 C C . SER A 1 340 ? -0.688 3.416 32.274 1.00 30.11 340 SER A C 1
ATOM 2553 O O . SER A 1 340 ? -0.282 2.295 31.995 1.00 30.11 340 SER A O 1
ATOM 2555 N N . CYS A 1 341 ? -0.414 4.486 31.537 1.00 46.72 341 CYS A N 1
ATOM 2556 C CA . CYS A 1 341 ? 0.459 4.545 30.392 1.00 46.72 341 CYS A CA 1
ATOM 2557 C C . CYS A 1 341 ? 1.893 4.307 30.850 1.00 46.72 341 CYS A C 1
ATOM 2559 O O . CYS A 1 341 ? 2.504 5.214 31.404 1.00 46.72 341 CYS A O 1
ATOM 2561 N N . GLN A 1 342 ? 2.448 3.139 30.556 1.00 37.09 342 GLN A N 1
ATOM 2562 C CA . GLN A 1 342 ? 3.889 2.956 30.556 1.00 37.09 342 GLN A CA 1
ATOM 2563 C C . GLN A 1 342 ? 4.257 2.096 29.348 1.00 37.09 342 GLN A C 1
ATOM 2565 O O . GLN A 1 342 ? 3.696 1.024 29.148 1.00 37.09 342 GLN A O 1
ATOM 2570 N N . ALA A 1 343 ? 5.143 2.658 28.526 1.00 36.41 343 ALA A N 1
ATOM 2571 C CA . ALA A 1 343 ? 5.917 2.061 27.445 1.00 36.41 343 ALA A CA 1
ATOM 2572 C C . ALA A 1 343 ? 5.553 0.619 27.041 1.00 36.41 343 ALA A C 1
ATOM 2574 O O . ALA A 1 343 ? 5.810 -0.334 27.775 1.00 36.41 343 ALA A O 1
ATOM 2575 N N . CYS A 1 344 ? 5.112 0.451 25.791 1.00 37.16 344 CYS A N 1
ATOM 2576 C CA . CYS A 1 344 ? 5.297 -0.805 25.070 1.00 37.16 344 CYS A CA 1
ATOM 2577 C C . CYS A 1 344 ? 6.803 -1.040 24.865 1.00 37.16 344 CYS A C 1
ATOM 2579 O O . CYS A 1 344 ? 7.333 -0.861 23.773 1.00 37.16 344 CYS A O 1
ATOM 2581 N N . VAL A 1 345 ? 7.508 -1.433 25.925 1.00 35.59 345 VAL A N 1
ATOM 2582 C CA . VAL A 1 345 ? 8.638 -2.337 25.766 1.00 35.59 345 VAL A CA 1
ATOM 2583 C C . VAL A 1 345 ? 7.996 -3.617 25.244 1.00 35.59 345 VAL A C 1
ATOM 2585 O O . VAL A 1 345 ? 7.102 -4.142 25.916 1.00 35.59 345 VAL A O 1
ATOM 2588 N N . PRO A 1 346 ? 8.364 -4.130 24.060 1.00 37.16 346 PRO A N 1
ATOM 2589 C CA . PRO A 1 346 ? 8.058 -5.511 23.778 1.00 37.16 346 PRO A CA 1
ATOM 2590 C C . PRO A 1 346 ? 8.841 -6.286 24.833 1.00 37.16 346 PRO A C 1
ATOM 2592 O O . PRO A 1 346 ? 10.048 -6.484 24.709 1.00 37.16 346 PRO A O 1
ATOM 2595 N N . ALA A 1 347 ? 8.173 -6.693 25.913 1.00 40.44 347 ALA A N 1
ATOM 2596 C CA . ALA A 1 347 ? 8.620 -7.878 26.601 1.00 40.44 347 ALA A CA 1
ATOM 2597 C C . ALA A 1 347 ? 8.746 -8.905 25.478 1.00 40.44 347 ALA A C 1
ATOM 2599 O O . ALA A 1 347 ? 7.778 -9.150 24.750 1.00 40.44 347 ALA A O 1
ATOM 2600 N N . SER A 1 348 ? 9.946 -9.440 25.276 1.00 38.44 348 SER A N 1
ATOM 2601 C CA . SER A 1 348 ? 10.171 -10.667 24.526 1.00 38.44 348 SER A CA 1
ATOM 2602 C C . SER A 1 348 ? 9.479 -11.800 25.290 1.00 38.44 348 SER A C 1
ATOM 2604 O O . SER A 1 348 ? 10.093 -12.710 25.835 1.00 38.44 348 SER A O 1
ATOM 2606 N N . GLY A 1 349 ? 8.155 -11.698 25.391 1.00 42.94 349 GLY A N 1
ATOM 2607 C CA . GLY A 1 349 ? 7.274 -12.710 25.899 1.00 42.94 349 GLY A CA 1
ATOM 2608 C C . GLY A 1 349 ? 7.308 -13.797 24.858 1.00 42.94 349 GLY A C 1
ATOM 2609 O O . GLY A 1 349 ? 6.750 -13.650 23.770 1.00 42.94 349 GLY A O 1
ATOM 2610 N N . VAL A 1 350 ? 8.016 -14.871 25.188 1.00 47.41 350 VAL A N 1
ATOM 2611 C CA . VAL A 1 350 ? 7.844 -16.170 24.555 1.00 47.41 350 VAL A CA 1
ATOM 2612 C C . VAL A 1 350 ? 6.336 -16.360 24.402 1.00 47.41 350 VAL A C 1
ATOM 2614 O O . VAL A 1 350 ? 5.628 -16.452 25.406 1.00 47.41 350 VAL A O 1
ATOM 2617 N N . ARG A 1 351 ? 5.820 -16.315 23.163 1.00 52.41 351 ARG A N 1
ATOM 2618 C CA . ARG A 1 351 ? 4.403 -16.604 22.901 1.00 52.41 351 ARG A CA 1
ATOM 2619 C C . ARG A 1 351 ? 4.121 -17.926 23.613 1.00 52.41 351 ARG A C 1
ATOM 2621 O O . ARG A 1 351 ? 4.869 -18.869 23.345 1.00 52.41 351 ARG A O 1
ATOM 2628 N N . PRO A 1 352 ? 3.143 -18.012 24.536 1.00 52.38 352 PRO A N 1
ATOM 2629 C CA . PRO A 1 352 ? 2.938 -19.232 25.297 1.00 52.38 352 PRO A CA 1
ATOM 2630 C C . PRO A 1 352 ? 2.611 -20.334 24.298 1.00 52.38 352 PRO A C 1
ATOM 2632 O O . PRO A 1 352 ? 1.533 -20.359 23.701 1.00 52.38 352 PRO A O 1
ATOM 2635 N N . ASN A 1 353 ? 3.596 -21.196 24.050 1.00 57.75 353 ASN A N 1
ATOM 2636 C CA . ASN A 1 353 ? 3.460 -22.302 23.130 1.00 57.75 353 ASN A CA 1
ATOM 2637 C C . ASN A 1 353 ? 2.527 -23.298 23.808 1.00 57.75 353 ASN A C 1
ATOM 2639 O O . ASN A 1 353 ? 2.958 -24.110 24.626 1.00 57.75 353 ASN A O 1
ATOM 2643 N N . ARG A 1 354 ? 1.227 -23.171 23.523 1.00 63.38 354 ARG A N 1
ATOM 2644 C CA . ARG A 1 354 ? 0.158 -23.935 24.179 1.00 63.38 354 ARG A CA 1
ATOM 2645 C C . ARG A 1 354 ? 0.435 -25.437 24.107 1.00 63.38 354 ARG A C 1
ATOM 2647 O O . ARG A 1 354 ? 0.183 -26.146 25.071 1.00 63.38 354 ARG A O 1
ATOM 2654 N N . TRP A 1 355 ? 1.046 -25.888 23.012 1.00 63.94 355 TRP A N 1
ATOM 2655 C CA . TRP A 1 355 ? 1.522 -27.255 22.804 1.00 63.94 355 TRP A CA 1
ATOM 2656 C C . TRP A 1 355 ? 2.554 -27.722 23.847 1.00 63.94 355 TRP A C 1
ATOM 2658 O O . TRP A 1 355 ? 2.432 -28.825 24.372 1.00 63.94 355 TRP A O 1
ATOM 2668 N N . LEU A 1 356 ? 3.531 -26.885 24.214 1.00 66.75 356 LEU A N 1
ATOM 2669 C CA . LEU A 1 356 ? 4.555 -27.239 25.205 1.00 66.75 356 LEU A CA 1
ATOM 2670 C C . LEU A 1 356 ? 3.949 -27.424 26.607 1.00 66.75 356 LEU A C 1
ATOM 2672 O O . LEU A 1 356 ? 4.340 -28.330 27.338 1.00 66.75 356 LEU A O 1
ATOM 2676 N N . LEU A 1 357 ? 2.952 -26.604 26.956 1.00 67.38 357 LEU A N 1
ATOM 2677 C CA . LEU A 1 357 ? 2.184 -26.731 28.201 1.00 67.38 357 LEU A CA 1
ATOM 2678 C C . LEU A 1 357 ? 1.430 -28.069 28.267 1.00 67.38 357 LEU A C 1
ATOM 2680 O O . LEU A 1 357 ? 1.438 -28.728 29.307 1.00 67.38 357 LEU A O 1
ATOM 2684 N N . TRP A 1 358 ? 0.842 -28.509 27.150 1.00 65.06 358 TRP A N 1
ATOM 2685 C CA . TRP A 1 358 ? 0.197 -29.821 27.048 1.00 65.06 358 TRP A CA 1
ATOM 2686 C C . TRP A 1 358 ? 1.192 -30.982 27.176 1.00 65.06 358 TRP A C 1
ATOM 2688 O O . TRP A 1 358 ? 0.882 -31.949 27.869 1.00 65.06 358 TRP A O 1
ATOM 2698 N N . ILE A 1 359 ? 2.400 -30.870 26.608 1.00 70.00 359 ILE A N 1
ATOM 2699 C CA . ILE A 1 359 ? 3.461 -31.880 26.786 1.00 70.00 359 ILE A CA 1
ATOM 2700 C C . ILE A 1 359 ? 3.839 -32.021 28.263 1.00 70.00 359 ILE A C 1
ATOM 2702 O O . ILE A 1 359 ? 3.842 -33.130 28.794 1.00 70.00 359 ILE A O 1
ATOM 2706 N N . ILE A 1 360 ? 4.139 -30.904 28.936 1.00 67.00 360 ILE A N 1
ATOM 2707 C CA . ILE A 1 360 ? 4.567 -30.910 30.345 1.00 67.00 360 ILE A CA 1
ATOM 2708 C C . ILE A 1 360 ? 3.461 -31.482 31.239 1.00 67.00 360 ILE A C 1
ATOM 2710 O O . ILE A 1 360 ? 3.733 -32.281 32.132 1.00 67.00 360 ILE A O 1
ATOM 2714 N N . THR A 1 361 ? 2.206 -31.130 30.961 1.00 72.81 361 THR A N 1
ATOM 2715 C CA . THR A 1 361 ? 1.044 -31.631 31.708 1.00 72.81 361 THR A CA 1
ATOM 2716 C C . THR A 1 361 ? 0.834 -33.124 31.488 1.00 72.81 361 THR A C 1
ATOM 2718 O O . THR A 1 361 ? 0.643 -33.861 32.451 1.00 72.81 361 THR A O 1
ATOM 2721 N N . SER A 1 362 ? 0.933 -33.594 30.242 1.00 69.38 362 SER A N 1
ATOM 2722 C CA . SER A 1 362 ? 0.826 -35.019 29.919 1.00 69.38 362 SER A CA 1
ATOM 2723 C C . SER A 1 362 ? 1.919 -35.836 30.606 1.00 69.38 362 SER A C 1
ATOM 2725 O O . SER A 1 362 ? 1.642 -36.914 31.127 1.00 69.38 362 SER A O 1
ATOM 2727 N N . LEU A 1 363 ? 3.151 -35.319 30.639 1.00 69.50 363 LEU A N 1
ATOM 2728 C CA . LEU A 1 363 ? 4.274 -35.971 31.308 1.00 69.50 363 LEU A CA 1
ATOM 2729 C C . LEU A 1 363 ? 4.076 -36.010 32.832 1.00 69.50 363 LEU A C 1
ATOM 2731 O O . LEU A 1 363 ? 4.293 -37.049 33.451 1.00 69.50 363 LEU A O 1
ATOM 2735 N N . ALA A 1 364 ? 3.612 -34.912 33.434 1.00 71.12 364 ALA A N 1
ATOM 2736 C CA . ALA A 1 364 ? 3.333 -34.842 34.868 1.00 71.12 364 ALA A CA 1
ATOM 2737 C C . ALA A 1 364 ? 2.224 -35.820 35.295 1.00 71.12 364 ALA A C 1
ATOM 2739 O O . ALA A 1 364 ? 2.375 -36.529 36.290 1.00 71.12 364 ALA A O 1
ATOM 2740 N N . VAL A 1 365 ? 1.142 -35.909 34.514 1.00 72.00 365 VAL A N 1
ATOM 2741 C CA . VAL A 1 365 ? 0.043 -36.859 34.750 1.00 72.00 365 VAL A CA 1
ATOM 2742 C C . VAL A 1 365 ? 0.525 -38.306 34.609 1.00 72.00 365 VAL A C 1
ATOM 2744 O O . VAL A 1 365 ? 0.195 -39.139 35.451 1.00 72.00 365 VAL A O 1
ATOM 2747 N N . ALA A 1 366 ? 1.357 -38.607 33.607 1.00 68.19 366 ALA A N 1
ATOM 2748 C CA . ALA A 1 366 ? 1.930 -39.941 33.431 1.00 68.19 366 ALA A CA 1
ATOM 2749 C C . ALA A 1 366 ? 2.795 -40.367 34.633 1.00 68.19 366 ALA A C 1
ATOM 2751 O O . ALA A 1 366 ? 2.654 -41.484 35.129 1.00 68.19 366 ALA A O 1
ATOM 2752 N N . VAL A 1 367 ? 3.636 -39.467 35.154 1.00 68.94 367 VAL A N 1
ATOM 2753 C CA . VAL A 1 367 ? 4.470 -39.728 36.342 1.00 68.94 367 VAL A CA 1
ATOM 2754 C C . VAL A 1 367 ? 3.624 -39.877 37.612 1.00 68.94 367 VAL A C 1
ATOM 2756 O O . VAL A 1 367 ? 3.923 -40.731 38.444 1.00 68.94 367 VAL A O 1
ATOM 2759 N N . MET A 1 368 ? 2.544 -39.102 37.761 1.00 66.69 368 MET A N 1
ATOM 2760 C CA . MET A 1 368 ? 1.607 -39.248 38.885 1.00 66.69 368 MET A CA 1
ATOM 2761 C C . MET A 1 368 ? 0.845 -40.574 38.869 1.00 66.69 368 MET A C 1
ATOM 2763 O O . MET A 1 368 ? 0.564 -41.126 39.932 1.00 66.69 368 MET A O 1
ATOM 2767 N N . LEU A 1 369 ? 0.501 -41.077 37.684 1.00 66.62 369 LEU A N 1
ATOM 2768 C CA . LEU A 1 369 ? -0.238 -42.329 37.528 1.00 66.62 369 LEU A CA 1
ATOM 2769 C C . LEU A 1 369 ? 0.672 -43.563 37.594 1.00 66.62 369 LEU A C 1
ATOM 2771 O O . LEU A 1 369 ? 0.197 -44.633 37.962 1.00 66.62 369 LEU A O 1
ATOM 2775 N N . ALA A 1 370 ? 1.968 -43.433 37.300 1.00 68.88 370 ALA A N 1
ATOM 2776 C CA . ALA A 1 370 ? 2.940 -44.530 37.341 1.00 68.88 370 ALA A CA 1
ATOM 2777 C C . ALA A 1 370 ? 2.886 -45.422 38.608 1.00 68.88 370 ALA A C 1
ATOM 2779 O O . ALA A 1 370 ? 2.875 -46.642 38.446 1.00 68.88 370 ALA A O 1
ATOM 2780 N N . PRO A 1 371 ? 2.803 -44.897 39.852 1.00 63.91 371 PRO A N 1
ATOM 2781 C CA . PRO A 1 371 ? 2.695 -45.749 41.041 1.00 63.91 371 PRO A CA 1
ATOM 2782 C C . PRO A 1 371 ? 1.383 -46.548 41.102 1.00 63.91 371 PRO A C 1
ATOM 2784 O O . PRO A 1 371 ? 1.408 -47.695 41.533 1.00 63.91 371 PRO A O 1
ATOM 2787 N N . TYR A 1 372 ? 0.269 -45.993 40.612 1.00 62.78 372 TYR A N 1
ATOM 2788 C CA . TYR A 1 372 ? -1.019 -46.699 40.542 1.00 62.78 372 TYR A CA 1
ATOM 2789 C C . TYR A 1 372 ? -0.999 -47.838 39.510 1.00 62.78 372 TYR A C 1
ATOM 2791 O O . TYR A 1 372 ? -1.590 -48.892 39.732 1.00 62.78 372 TYR A O 1
ATOM 2799 N N . TRP A 1 373 ? -0.287 -47.655 38.393 1.00 57.31 373 TRP A N 1
ATOM 2800 C CA . TRP A 1 373 ? -0.109 -48.703 37.380 1.00 57.31 373 TRP A CA 1
ATOM 2801 C C . TRP A 1 373 ? 0.836 -49.823 37.837 1.00 57.31 373 TRP A C 1
ATOM 2803 O O . TRP A 1 373 ? 0.644 -50.984 37.476 1.00 57.31 373 TRP A O 1
ATOM 2813 N N . LEU A 1 374 ? 1.845 -49.493 38.646 1.00 56.88 374 LEU A N 1
ATOM 2814 C CA . LEU A 1 374 ? 2.778 -50.473 39.208 1.00 56.88 374 LEU A CA 1
ATOM 2815 C C . LEU A 1 374 ? 2.126 -51.335 40.300 1.00 56.88 374 LEU A C 1
ATOM 2817 O O . LEU A 1 374 ? 2.392 -52.533 40.359 1.00 56.88 374 LEU A O 1
ATOM 2821 N N . GLU A 1 375 ? 1.223 -50.774 41.109 1.00 56.19 375 GLU A N 1
ATOM 2822 C CA . GLU A 1 375 ? 0.421 -51.560 42.063 1.00 56.19 375 GLU A CA 1
ATOM 2823 C C . GLU A 1 375 ? -0.554 -52.514 41.352 1.00 56.19 375 GLU A C 1
ATOM 2825 O O . GLU A 1 375 ? -0.724 -53.646 41.791 1.00 56.19 375 GLU A O 1
ATOM 2830 N N . PHE A 1 376 ? -1.132 -52.118 40.212 1.00 56.31 376 PHE A N 1
ATOM 2831 C CA . PHE A 1 376 ? -2.046 -52.973 39.439 1.00 56.31 376 PHE A CA 1
ATOM 2832 C C . PHE A 1 376 ? -1.349 -54.122 38.688 1.00 56.31 376 PHE A C 1
ATOM 2834 O O . PHE A 1 376 ? -1.989 -55.099 38.321 1.00 56.31 376 PHE A O 1
ATOM 2841 N N . THR A 1 377 ? -0.046 -54.008 38.421 1.00 53.88 377 THR A N 1
ATOM 2842 C CA . THR A 1 377 ? 0.731 -55.027 37.686 1.00 53.88 377 THR A CA 1
ATOM 2843 C C . THR A 1 377 ? 1.485 -55.999 38.595 1.00 53.88 377 THR A C 1
ATOM 2845 O O . THR A 1 377 ? 2.051 -56.971 38.097 1.00 53.88 377 THR A O 1
ATOM 2848 N N . THR A 1 378 ? 1.506 -55.749 39.909 1.00 51.12 378 THR A N 1
ATOM 2849 C CA . THR A 1 378 ? 2.212 -56.572 40.911 1.00 51.12 378 THR A CA 1
ATOM 2850 C C . THR A 1 378 ? 1.297 -57.248 41.938 1.00 51.12 378 THR A C 1
ATOM 2852 O O . THR A 1 378 ? 1.802 -57.970 42.800 1.00 51.12 378 THR A O 1
ATOM 2855 N N . GLY A 1 379 ? -0.022 -57.052 41.836 1.00 44.03 379 GLY A N 1
ATOM 2856 C CA . GLY A 1 379 ? -1.045 -57.890 42.475 1.00 44.03 379 GLY A CA 1
ATOM 2857 C C . GLY A 1 379 ? -1.633 -58.869 41.473 1.00 44.03 379 GLY A C 1
ATOM 2858 O O . GLY A 1 379 ? -1.991 -59.985 41.909 1.00 44.03 379 GLY A O 1
#

Radius of gyration: 30.97 Å; Cα contacts (8 Å, |Δi|>4): 457; chains: 1; bounding box: 49×76×83 Å

Secondary structure (DSSP, 8-state):
-PPPS--S--PPPB-----HHHHHHHHHHHHHH-GGG----HHHHHHHHHHHHHHHHHTSPPPHHHHHHH-TTS-HHHHHHHHHHHHHTTSEEE-TTT-SEEEETTEESS--SEEEE-GGGTTPPPEEESSHHHHHHHHHHHTS-EEEEEE-TTT--EEEEEEETTEEEEEESTT-EEEEE---SSSHHHHTGGG-EEESSHHHHHHHHHHSSS--EEEEEHHHHHHHHHHHHTTTTSPPTT----------PPP-----S-SSHHHHHHHHHHHHHHHHHHHHHHHTT--S-S-SS-TTHHHHHHHHGGGHHHHHHHHHHHHHHHHHHHH----------------------HHHHHHHHHHHHHHHHHHHHHHHHH-